Protein AF-A0A4U0TWV8-F1 (afdb_monomer)

Secondary structure (DSSP, 8-state):
-PPBTT-TTSSPPPTTHHHHHHHHHHHHHHHHHHHHHHHSS---SS--EEEEEEEEEEEE-TT--TTT--GGGGSTT-EEEEEEEEEE-SSS---TTS---EEEEEEEES---SS-BSSHHHHHHTEEEEEEESSSS-TT-SHHHHHHHHHHHHHTTT-HHHHHHHHTTSTTHHHHHGGGGS--B-GGG--EE--S-EEETTEEEEEEEEE-SHHHHHHHHH-B--TTS-TTHHHHHHHHHHHH--EEEEEEEEE-S-TTTS-SS-TTS---TTTS--EEEEEEEE-SS--TT-HHHHHIIIIIB---TTSSBGGG-B-SHHHHHHHHHHHHHHHHHHHHHT-PPB---SGGGS----GGGGGGS-S-----------S--TTSS-EEEEE-TTBSS-GGGT-SB--HHHHHHHHHHHHHTT--EEE--TTGGGGTHHHHHHHTTTTTTT-EEEEEE---STTTTSHHHHHHHHHHHHHHHT-S-EEEEEE-S--TTS-THHHHHHHHHHHHTTSEEEEEEES--HHHHHHHHHHHHHHTPPPEEEEEEE-BTTB-TTTTTHHHHHHHHT-EEEEE-TTGGGGGGS---SSSPPSSSTTSGGGTHHHHHHHHHH-SHHHHHHHHHHHHHHHHTT--HHHHHHHHHHHHSS---STT---EEEEE-SSHHHHHHHHHHHHS-PPPHHHHHHHHHHHHHHGGGPPPSS-S-S--SS-HHHHTTTT-

Organism: NCBI:txid706561

pLDDT: mean 91.02, std 13.03, range [23.0, 98.94]

Solvent-accessible surface area (backbone atoms only — not comparable to full-atom values): 38030 Å² total; per-residue (Å²): 111,71,36,50,49,82,43,75,79,51,63,62,89,63,84,66,48,69,64,51,46,56,51,46,44,58,50,40,53,50,45,24,48,54,40,23,73,76,65,78,44,41,45,50,61,46,45,40,36,75,34,31,49,44,59,36,36,38,32,23,40,70,79,58,57,75,90,63,30,34,40,72,40,50,47,52,53,42,70,30,50,28,39,37,38,35,20,39,35,50,64,50,87,69,52,51,54,57,48,42,50,42,29,36,43,36,44,33,27,75,54,66,68,84,81,52,56,63,31,72,67,17,52,78,23,22,24,39,31,48,56,30,22,52,42,63,39,32,67,43,32,32,49,71,52,36,47,54,50,52,51,47,50,55,77,24,64,95,34,63,70,58,35,50,59,55,44,67,72,41,95,60,27,69,49,69,50,47,46,59,71,38,81,46,50,45,73,66,35,46,48,28,20,40,39,47,29,23,29,41,45,69,24,29,25,37,43,35,34,39,53,64,41,69,68,28,58,52,28,62,77,73,37,65,57,41,92,85,48,53,59,58,41,63,35,53,50,46,32,58,44,22,49,74,39,66,47,40,25,38,33,23,41,25,62,31,58,45,65,93,69,41,51,38,45,50,16,57,57,60,60,59,53,87,86,42,52,69,44,78,47,28,40,36,43,33,61,41,71,36,71,19,66,40,62,66,40,47,52,40,49,72,60,25,46,80,85,47,56,56,21,16,50,48,29,51,33,62,35,23,54,55,39,59,41,46,62,58,40,53,52,52,50,47,54,52,26,28,62,74,55,73,43,72,73,51,86,77,39,48,75,80,75,55,60,72,82,62,67,90,64,59,76,71,73,73,69,76,83,71,91,66,96,66,82,80,64,78,93,64,76,88,75,88,54,70,45,53,28,46,40,39,58,33,40,17,80,37,56,90,49,49,20,65,40,54,49,66,68,59,49,41,52,41,51,52,52,42,43,74,73,75,38,51,40,37,39,52,32,55,68,25,24,80,47,39,17,42,37,45,46,30,76,58,39,39,69,85,72,65,43,45,41,31,37,29,51,71,50,86,52,84,59,47,47,35,43,69,46,46,51,56,49,50,53,48,44,28,61,37,40,69,38,76,52,36,52,28,41,25,44,44,32,64,52,44,49,48,61,68,65,50,35,50,54,37,51,29,53,42,38,75,71,50,43,27,75,37,39,28,41,16,21,54,50,44,68,55,50,53,49,54,43,48,54,17,60,78,69,71,39,71,48,58,45,34,38,38,37,61,38,34,71,57,38,61,84,44,63,88,47,34,52,56,43,31,60,76,71,60,29,35,48,34,26,33,48,44,40,61,79,51,54,32,67,66,80,64,82,63,76,65,79,43,83,66,68,64,50,2,69,85,43,44,73,55,5,56,54,46,32,74,49,56,57,40,71,40,45,47,53,17,45,65,55,30,50,66,51,33,49,75,71,76,46,51,54,46,44,48,32,35,16,38,51,68,64,72,43,95,62,45,35,58,99,88,39,72,16,33,44,34,46,74,60,76,46,65,68,51,46,57,52,50,56,54,30,47,70,47,72,74,74,59,71,72,47,50,54,29,39,52,53,17,23,64,53,14,53,89,70,48,62,73,56,41,55,82,76,99,60,67,68,53,64,62,46,60,71,68,63,67,78,116

Radius of gyration: 32.11 Å; Cα contacts (8 Å, |Δi|>4): 1415; chains: 1; bounding box: 72×56×92 Å

Structure (mmCIF, N/CA/C/O backbone):
data_AF-A0A4U0TWV8-F1
#
_entry.id   AF-A0A4U0TWV8-F1
#
loop_
_atom_site.group_PDB
_atom_site.id
_atom_site.type_symbol
_atom_site.label_atom_id
_atom_site.label_alt_id
_atom_site.label_comp_id
_atom_site.label_asym_id
_atom_site.label_entity_id
_atom_site.label_seq_id
_atom_site.pdbx_PDB_ins_code
_atom_site.Cartn_x
_atom_site.Cartn_y
_atom_site.Cartn_z
_atom_site.occupancy
_atom_site.B_iso_or_equiv
_atom_site.auth_seq_id
_atom_site.auth_comp_id
_atom_site.auth_asym_id
_atom_site.auth_atom_id
_atom_site.pdbx_PDB_model_num
ATOM 1 N N . MET A 1 1 ? -23.876 9.573 49.129 1.00 75.75 1 MET A N 1
ATOM 2 C CA . MET A 1 1 ? -24.647 8.411 48.626 1.00 75.75 1 MET A CA 1
ATOM 3 C C . MET A 1 1 ? -24.719 8.547 47.120 1.00 75.75 1 MET A C 1
ATOM 5 O O . MET A 1 1 ? -24.840 9.676 46.665 1.00 75.75 1 MET A O 1
ATOM 9 N N . ALA A 1 2 ? -24.596 7.452 46.371 1.00 90.12 2 ALA A N 1
ATOM 10 C CA . ALA A 1 2 ? -24.689 7.510 44.915 1.00 90.12 2 ALA A CA 1
ATOM 11 C C . ALA A 1 2 ? -26.097 7.944 44.468 1.00 90.12 2 ALA A C 1
ATOM 13 O O . ALA A 1 2 ? -27.094 7.602 45.109 1.00 90.12 2 ALA A O 1
ATOM 14 N N . VAL A 1 3 ? -26.157 8.723 43.393 1.00 94.56 3 VAL A N 1
ATOM 15 C CA . VAL A 1 3 ? -27.384 9.236 42.781 1.00 94.56 3 VAL A CA 1
ATOM 16 C C . VAL A 1 3 ? -28.117 8.088 42.098 1.00 94.56 3 VAL A C 1
ATOM 18 O O . VAL A 1 3 ? -27.518 7.329 41.333 1.00 94.56 3 VAL A O 1
ATOM 21 N N . SER A 1 4 ? -29.417 7.977 42.371 1.00 95.75 4 SER A N 1
ATOM 22 C CA . SER A 1 4 ? -30.287 6.997 41.718 1.00 95.75 4 SER A CA 1
ATOM 23 C C . SER A 1 4 ? -30.488 7.358 40.248 1.00 95.75 4 SER A C 1
ATOM 25 O O . SER A 1 4 ? -30.742 8.520 39.929 1.00 95.75 4 SER A O 1
ATOM 27 N N . TRP A 1 5 ? -30.436 6.377 39.344 1.00 94.25 5 TRP A N 1
ATOM 28 C CA . TRP A 1 5 ? -30.575 6.629 37.899 1.00 94.25 5 TRP A CA 1
ATOM 29 C C . TRP A 1 5 ? -31.919 7.250 37.503 1.00 94.25 5 TRP A C 1
ATOM 31 O O . TRP A 1 5 ? -32.008 7.937 36.489 1.00 94.25 5 TRP A O 1
ATOM 41 N N . ASN A 1 6 ? -32.963 6.993 38.292 1.00 93.31 6 ASN A N 1
ATOM 42 C CA . ASN A 1 6 ? -34.320 7.476 38.052 1.00 93.31 6 ASN A CA 1
ATOM 43 C C . ASN A 1 6 ? -34.625 8.808 38.756 1.00 93.31 6 ASN A C 1
ATOM 45 O O . ASN A 1 6 ? -35.787 9.222 38.774 1.00 93.31 6 ASN A O 1
ATOM 49 N N . ASP A 1 7 ? -33.622 9.471 39.344 1.00 94.06 7 ASP A N 1
ATOM 50 C CA . ASP A 1 7 ? -33.801 10.824 39.860 1.00 94.06 7 ASP A CA 1
ATOM 51 C C . ASP A 1 7 ? -34.211 11.755 38.695 1.00 94.06 7 ASP A C 1
ATOM 53 O O . ASP A 1 7 ? -33.532 11.784 37.664 1.00 94.06 7 ASP A O 1
ATOM 57 N N . PRO A 1 8 ? -35.313 12.523 38.814 1.00 89.75 8 PRO A N 1
ATOM 58 C CA . PRO A 1 8 ? -35.805 13.389 37.740 1.00 89.75 8 PRO A CA 1
ATOM 59 C C . PRO A 1 8 ? -34.793 14.417 37.215 1.00 89.75 8 PRO A C 1
ATOM 61 O O . PRO A 1 8 ? -34.993 14.962 36.130 1.00 89.75 8 PRO A O 1
ATOM 64 N N . LYS A 1 9 ? -33.730 14.712 37.974 1.00 91.25 9 LYS A N 1
ATOM 65 C CA . LYS A 1 9 ? -32.655 15.628 37.573 1.00 91.25 9 LYS A CA 1
ATOM 66 C C . LYS A 1 9 ? -31.587 14.981 36.681 1.00 91.25 9 LYS A C 1
ATOM 68 O O . LYS A 1 9 ? -30.759 15.711 36.147 1.00 91.25 9 LYS A O 1
ATOM 73 N N . VAL A 1 10 ? -31.579 13.654 36.522 1.00 92.94 10 VAL A N 1
ATOM 74 C CA . VAL A 1 10 ? -30.570 12.921 35.728 1.00 92.94 10 VAL A CA 1
ATOM 75 C C . VAL A 1 10 ? -30.720 13.194 34.233 1.00 92.94 10 VAL A C 1
ATOM 77 O O . VAL A 1 10 ? -29.733 13.470 33.560 1.00 92.94 10 VAL A O 1
ATOM 80 N N . GLU A 1 11 ? -31.947 13.142 33.711 1.00 89.19 11 GLU A N 1
ATOM 81 C CA . GLU A 1 11 ? -32.256 13.422 32.301 1.00 89.19 11 GLU A CA 1
ATOM 82 C C . GLU A 1 11 ? -33.295 14.555 32.213 1.00 89.19 11 GLU A C 1
ATOM 84 O O . GLU A 1 11 ? -34.481 14.297 31.977 1.00 89.19 11 GLU A O 1
ATOM 89 N N . PRO A 1 12 ? -32.900 15.822 32.446 1.00 86.19 12 PRO A N 1
ATOM 90 C CA . PRO A 1 12 ? -33.808 16.943 32.265 1.00 86.19 12 PRO A CA 1
ATOM 91 C C . PRO A 1 12 ? -34.233 17.048 30.793 1.00 86.19 12 PRO A C 1
ATOM 93 O O . PRO A 1 12 ? -33.509 16.659 29.876 1.00 86.19 12 PRO A O 1
ATOM 96 N N . LYS A 1 13 ? -35.429 17.595 30.551 1.00 86.25 13 LYS A N 1
ATOM 97 C CA . LYS A 1 13 ? -35.944 17.768 29.186 1.00 86.25 13 LYS A CA 1
ATOM 98 C C . LYS A 1 13 ? -35.069 18.737 28.394 1.00 86.25 13 LYS A C 1
ATOM 100 O O . LYS A 1 13 ? -34.823 19.852 28.848 1.00 86.25 13 LYS A O 1
ATOM 105 N N . VAL A 1 14 ? -34.707 18.341 27.178 1.00 87.56 14 VAL A N 1
ATOM 106 C CA . VAL A 1 14 ? -34.077 19.222 26.193 1.00 87.56 14 VAL A CA 1
ATOM 107 C C . VAL A 1 14 ? -35.149 19.792 25.269 1.00 87.56 14 VAL A C 1
ATOM 109 O O . VAL A 1 14 ? -36.014 19.074 24.768 1.00 87.56 14 VAL A O 1
ATOM 112 N N . GLU A 1 15 ? -35.116 21.105 25.059 1.00 90.00 15 GLU A N 1
ATOM 113 C CA . GLU A 1 15 ? -36.046 21.789 24.162 1.00 90.00 15 GLU A CA 1
ATOM 114 C C . GLU A 1 15 ? -35.850 21.320 22.714 1.00 90.00 15 GLU A C 1
ATOM 116 O O . GLU A 1 15 ? -34.725 21.317 22.209 1.00 90.00 15 GLU A O 1
ATOM 121 N N . ASP A 1 16 ? -36.944 20.953 22.035 1.00 92.00 16 ASP A N 1
ATOM 122 C CA . ASP A 1 16 ? -36.952 20.482 20.639 1.00 92.00 16 ASP A CA 1
ATOM 123 C C . ASP A 1 16 ? -35.881 19.402 20.352 1.00 92.00 16 ASP A C 1
ATOM 125 O O . ASP A 1 16 ? -35.111 19.474 19.393 1.00 92.00 16 ASP A O 1
ATOM 129 N N . GLU A 1 17 ? -35.780 18.412 21.242 1.00 91.94 17 GLU A N 1
ATOM 130 C CA . GLU A 1 17 ? -34.790 17.332 21.151 1.00 91.94 17 GLU A CA 1
ATOM 131 C C . GLU A 1 17 ? -34.933 16.522 19.850 1.00 91.94 17 GLU A C 1
ATOM 133 O O . GLU A 1 17 ? -33.967 16.382 19.097 1.00 91.94 17 GLU A O 1
ATOM 138 N N . ASP A 1 18 ? -36.146 16.063 19.529 1.00 90.81 18 ASP A N 1
ATOM 139 C CA . ASP A 1 18 ? -36.418 15.267 18.323 1.00 90.81 18 ASP A CA 1
ATOM 140 C C . ASP A 1 18 ? -36.109 16.038 17.029 1.00 90.81 18 ASP A C 1
ATOM 142 O O . ASP A 1 18 ? -35.545 15.480 16.080 1.00 90.81 18 ASP A O 1
ATOM 146 N N . GLY A 1 19 ? -36.440 17.335 16.993 1.00 92.06 19 GLY A N 1
ATOM 147 C CA . GLY A 1 19 ? -36.143 18.214 15.864 1.00 92.06 19 GLY A CA 1
ATOM 148 C C . GLY A 1 19 ? -34.641 18.344 15.619 1.00 92.06 19 GLY A C 1
ATOM 149 O O . GLY A 1 19 ? -34.188 18.219 14.476 1.00 92.06 19 GLY A O 1
ATOM 150 N N . LYS A 1 20 ? -33.848 18.511 16.684 1.00 92.62 20 LYS A N 1
ATOM 151 C CA . LYS A 1 20 ? -32.378 18.579 16.609 1.00 92.62 20 LYS A CA 1
ATOM 152 C C . LYS A 1 20 ? -31.752 17.248 16.192 1.00 92.62 20 LYS A C 1
ATOM 154 O O . LYS A 1 20 ? -30.878 17.232 15.323 1.00 92.62 20 LYS A O 1
ATOM 159 N N . ILE A 1 21 ? -32.225 16.127 16.743 1.00 91.81 21 ILE A N 1
ATOM 160 C CA . ILE A 1 21 ? -31.756 14.781 16.373 1.00 91.81 21 ILE A CA 1
ATOM 161 C C . ILE A 1 21 ? -31.973 14.529 14.875 1.00 91.81 21 ILE A C 1
ATOM 163 O O . ILE A 1 21 ? -31.060 14.073 14.182 1.00 91.81 21 ILE A O 1
ATOM 167 N N . LYS A 1 22 ? -33.147 14.891 14.343 1.00 89.88 22 LYS A N 1
ATOM 168 C CA . LYS A 1 22 ? -33.456 14.745 12.915 1.00 89.88 22 LYS A CA 1
ATOM 169 C C . LYS A 1 22 ? -32.535 15.580 12.017 1.00 89.88 22 LYS A C 1
ATOM 171 O O . LYS A 1 22 ? -32.148 15.120 10.944 1.00 89.88 22 LYS A O 1
ATOM 176 N N . GLN A 1 23 ? -32.160 16.789 12.437 1.00 91.00 23 GLN A N 1
ATOM 177 C CA . GLN A 1 23 ? -31.207 17.622 11.691 1.00 91.00 23 GLN A CA 1
ATOM 178 C C . GLN A 1 23 ? -29.808 16.990 11.648 1.00 91.00 23 GLN A C 1
ATOM 180 O O . GLN A 1 23 ? -29.177 16.953 10.589 1.00 91.00 23 GLN A O 1
ATOM 185 N N . LEU A 1 24 ? -29.355 16.422 12.769 1.00 89.81 24 LEU A N 1
ATOM 186 C CA . LEU A 1 24 ? -28.071 15.725 12.856 1.00 89.81 24 LEU A CA 1
ATOM 187 C C . LEU A 1 24 ? -27.999 14.475 11.971 1.00 89.81 24 LEU A C 1
ATOM 189 O O . LEU A 1 24 ? -26.943 14.205 11.400 1.00 89.81 24 LEU A O 1
ATOM 193 N N . HIS A 1 25 ? -29.109 13.750 11.785 1.00 87.75 25 HIS A N 1
ATOM 194 C CA . HIS A 1 25 ? -29.162 12.629 10.831 1.00 87.75 25 HIS A CA 1
ATOM 195 C C . HIS A 1 25 ? -28.799 13.078 9.415 1.00 87.75 25 HIS A C 1
ATOM 197 O O . HIS A 1 25 ? -27.965 12.460 8.756 1.00 87.75 25 HIS A O 1
ATOM 203 N N . ALA A 1 26 ? -29.401 14.179 8.958 1.00 86.56 26 ALA A N 1
ATOM 204 C CA . ALA A 1 26 ? -29.149 14.703 7.622 1.00 86.56 26 ALA A CA 1
ATOM 205 C C . ALA A 1 26 ? -27.698 15.185 7.461 1.00 86.56 26 ALA A C 1
ATOM 207 O O . ALA A 1 26 ? -27.099 14.964 6.412 1.00 86.56 26 ALA A O 1
ATOM 208 N N . LEU A 1 27 ? -27.132 15.818 8.494 1.00 89.00 27 LEU A N 1
ATOM 209 C CA . LEU A 1 27 ? -25.738 16.275 8.506 1.00 89.00 27 LEU A CA 1
ATOM 210 C C . LEU A 1 27 ? -24.750 15.113 8.373 1.00 89.00 27 LEU A C 1
ATOM 212 O O . LEU A 1 27 ? -23.864 15.151 7.524 1.00 89.00 27 LEU A O 1
ATOM 216 N N . ILE A 1 28 ? -24.913 14.061 9.177 1.00 85.75 28 ILE A N 1
ATOM 217 C CA . ILE A 1 28 ? -23.987 12.924 9.152 1.00 85.75 28 ILE A CA 1
ATOM 218 C C . ILE A 1 28 ? -24.061 12.157 7.837 1.00 85.75 28 ILE A C 1
ATOM 220 O O . ILE A 1 28 ? -23.014 11.788 7.310 1.00 85.75 28 ILE A O 1
ATOM 224 N N . ASN A 1 29 ? -25.250 11.988 7.258 1.00 87.12 29 ASN A N 1
ATOM 225 C CA . ASN A 1 29 ? -25.363 11.365 5.941 1.00 87.12 29 ASN A CA 1
ATOM 226 C C . ASN A 1 29 ? -24.593 12.160 4.872 1.00 87.12 29 ASN A C 1
ATOM 228 O O . ASN A 1 29 ? -23.877 11.550 4.082 1.00 87.12 29 ASN A O 1
ATOM 232 N N . ARG A 1 30 ? -24.646 13.502 4.898 1.00 88.12 30 ARG A N 1
ATOM 233 C CA . ARG A 1 30 ? -23.852 14.342 3.982 1.00 88.12 30 ARG A CA 1
ATOM 234 C C . ARG A 1 30 ? -22.351 14.202 4.217 1.00 88.12 30 ARG A C 1
ATOM 236 O O . ARG A 1 30 ? -21.601 14.029 3.265 1.00 88.12 30 ARG A O 1
ATOM 243 N N . VAL A 1 31 ? -21.898 14.179 5.471 1.00 85.12 31 VAL A N 1
ATOM 244 C CA . VAL A 1 31 ? -20.481 13.920 5.807 1.00 85.12 31 VAL A CA 1
ATOM 245 C C . VAL A 1 31 ? -20.007 12.561 5.268 1.00 85.12 31 VAL A C 1
ATOM 247 O O . VAL A 1 31 ? -18.877 12.428 4.793 1.00 85.12 31 VAL A O 1
ATOM 250 N N . GLN A 1 32 ? -20.861 11.537 5.308 1.00 84.19 32 GLN A N 1
ATOM 251 C CA . GLN A 1 32 ? -20.549 10.222 4.741 1.00 84.19 32 GLN A CA 1
ATOM 252 C C . GLN A 1 32 ? -20.522 10.241 3.208 1.00 84.19 32 GLN A C 1
ATOM 254 O O . GLN A 1 32 ? -19.669 9.588 2.609 1.00 84.19 32 GLN A O 1
ATOM 259 N N . GLU A 1 33 ? -21.393 11.026 2.573 1.00 83.75 33 GLU A N 1
ATOM 260 C CA . GLU A 1 33 ? -21.386 11.253 1.124 1.00 83.75 33 GLU A CA 1
ATOM 261 C C . GLU A 1 33 ? -20.126 12.001 0.662 1.00 83.75 33 GLU A C 1
ATOM 263 O O . GLU A 1 33 ? -19.522 11.592 -0.329 1.00 83.75 33 GLU A O 1
ATOM 268 N N . HIS A 1 34 ? -19.665 13.017 1.402 1.00 80.69 34 HIS A N 1
ATOM 269 C CA . HIS A 1 34 ? -18.385 13.692 1.139 1.00 80.69 34 HIS A CA 1
ATOM 270 C C . HIS A 1 34 ? -17.213 12.704 1.168 1.00 80.69 34 HIS A C 1
ATOM 272 O O . HIS A 1 34 ? -16.422 12.618 0.226 1.00 80.69 34 HIS A O 1
ATOM 278 N N . ASN A 1 35 ? -17.139 11.891 2.223 1.00 77.81 35 ASN A N 1
ATOM 279 C CA . ASN A 1 35 ? -16.129 10.843 2.341 1.00 77.81 35 ASN A CA 1
ATOM 280 C C . ASN A 1 35 ? -16.191 9.839 1.177 1.00 77.81 35 ASN A C 1
ATOM 282 O O . ASN A 1 35 ? -15.157 9.494 0.600 1.00 77.81 35 ASN A O 1
ATOM 286 N N . PHE A 1 36 ? -17.391 9.405 0.784 1.00 76.62 36 PHE A N 1
ATOM 287 C CA . PHE A 1 36 ? -17.569 8.515 -0.360 1.00 76.62 36 PHE A CA 1
ATOM 288 C C . PHE A 1 36 ? -17.136 9.170 -1.679 1.00 76.62 36 PHE A C 1
ATOM 290 O O . PHE A 1 36 ? -16.485 8.525 -2.502 1.00 76.62 36 PHE A O 1
ATOM 297 N N . ALA A 1 37 ? -17.428 10.456 -1.881 1.00 72.06 37 ALA A N 1
ATOM 298 C CA . ALA A 1 37 ? -16.994 11.193 -3.064 1.00 72.06 37 ALA A CA 1
ATOM 299 C C . ALA A 1 37 ? -15.460 11.239 -3.182 1.00 72.06 37 ALA A C 1
ATOM 301 O O . ALA A 1 37 ? -14.925 11.056 -4.278 1.00 72.06 37 ALA A O 1
ATOM 302 N N . HIS A 1 38 ? -14.754 11.406 -2.060 1.00 69.75 38 HIS A N 1
ATOM 303 C CA . HIS A 1 38 ? -13.290 11.447 -2.014 1.00 69.75 38 HIS A CA 1
ATOM 304 C C . HIS A 1 38 ? -12.611 10.084 -2.100 1.00 69.75 38 HIS A C 1
ATOM 306 O O . HIS A 1 38 ? -11.555 9.947 -2.723 1.00 69.75 38 HIS A O 1
ATOM 312 N N . HIS A 1 39 ? -13.183 9.075 -1.450 1.00 76.00 39 HIS A N 1
ATOM 313 C CA . HIS A 1 39 ? -12.483 7.818 -1.190 1.00 76.00 39 HIS A CA 1
ATOM 314 C C . HIS A 1 39 ? -13.118 6.607 -1.869 1.00 76.00 39 HIS A C 1
ATOM 316 O O . HIS A 1 39 ? -12.519 5.534 -1.848 1.00 76.00 39 HIS A O 1
ATOM 322 N N . ARG A 1 40 ? -14.296 6.774 -2.488 1.00 78.81 40 ARG A N 1
ATOM 323 C CA . ARG A 1 40 ? -15.126 5.691 -3.047 1.00 78.81 40 ARG A CA 1
ATOM 324 C C . ARG A 1 40 ? -15.441 4.601 -2.022 1.00 78.81 40 ARG A C 1
ATOM 326 O O . ARG A 1 40 ? -15.578 3.434 -2.364 1.00 78.81 40 ARG A O 1
ATOM 333 N N . HIS A 1 41 ? -15.526 5.014 -0.760 1.00 77.25 41 HIS A N 1
ATOM 334 C CA . HIS A 1 41 ? -15.873 4.183 0.377 1.00 77.25 41 HIS A CA 1
ATOM 335 C C . HIS A 1 41 ? -16.523 5.050 1.462 1.00 77.25 41 HIS A C 1
ATOM 337 O O . HIS A 1 41 ? -16.040 6.134 1.794 1.00 77.25 41 HIS A O 1
ATOM 343 N N . GLY A 1 42 ? -17.643 4.576 1.984 1.00 79.62 42 GLY A N 1
ATOM 344 C CA . GLY A 1 42 ? -18.451 5.186 3.023 1.00 79.62 42 GLY A CA 1
ATOM 345 C C . GLY A 1 42 ? -17.932 4.841 4.410 1.00 79.62 42 GLY A C 1
ATOM 346 O O . GLY A 1 42 ? -18.141 3.740 4.917 1.00 79.62 42 GLY A O 1
ATOM 347 N N . PHE A 1 43 ? -17.295 5.809 5.060 1.00 85.38 43 PHE A N 1
ATOM 348 C CA . PHE A 1 43 ? -16.809 5.652 6.428 1.00 85.38 43 PHE A CA 1
ATOM 349 C C . PHE A 1 43 ? -17.881 5.977 7.476 1.00 85.38 43 PHE A C 1
ATOM 351 O O . PHE A 1 43 ? -18.954 6.512 7.182 1.00 85.38 43 PHE A O 1
ATOM 358 N N . ARG A 1 44 ? -17.592 5.639 8.738 1.00 86.12 44 ARG A N 1
ATOM 359 C CA . ARG A 1 44 ? -18.378 6.068 9.910 1.00 86.12 44 ARG A CA 1
ATOM 360 C C . ARG A 1 44 ? -18.388 7.603 9.999 1.00 86.12 44 ARG A C 1
ATOM 362 O O . ARG A 1 44 ? -17.433 8.241 9.578 1.00 86.12 44 ARG A O 1
ATOM 369 N N . GLY A 1 45 ? -19.458 8.195 10.542 1.00 79.19 45 GLY A N 1
ATOM 370 C CA . GLY A 1 45 ? -19.577 9.663 10.640 1.00 79.19 45 GLY A CA 1
ATOM 371 C C . GLY A 1 45 ? -18.479 10.327 11.490 1.00 79.19 45 GLY A C 1
ATOM 372 O O . GLY A 1 45 ? -18.129 11.479 11.257 1.00 79.19 45 GLY A O 1
ATOM 373 N N . THR A 1 46 ? -17.912 9.578 12.436 1.00 86.31 46 THR A N 1
ATOM 374 C CA . THR A 1 46 ? -16.664 9.861 13.158 1.00 86.31 46 THR A CA 1
ATOM 375 C C . THR A 1 46 ? -15.911 8.542 13.344 1.00 86.31 46 THR A C 1
ATOM 377 O O . THR A 1 46 ? -16.419 7.468 13.009 1.00 86.31 46 THR A O 1
ATOM 380 N N . HIS A 1 47 ? -14.711 8.594 13.905 1.00 91.50 47 HIS A N 1
ATOM 381 C CA . HIS A 1 47 ? -13.833 7.452 14.131 1.00 91.50 47 HIS A CA 1
ATOM 382 C C . HIS A 1 47 ? -13.448 6.741 12.825 1.00 91.50 47 HIS A C 1
ATOM 384 O O . HIS A 1 47 ? -13.484 5.505 12.744 1.00 91.50 47 HIS A O 1
ATOM 390 N N . VAL A 1 48 ? -13.144 7.534 11.788 1.00 88.69 48 VAL A N 1
ATOM 391 C CA . VAL A 1 48 ? -12.984 7.083 10.396 1.00 88.69 48 VAL A CA 1
ATOM 392 C C . VAL A 1 48 ? -11.792 6.144 10.228 1.00 88.69 48 VAL A C 1
ATOM 394 O O . VAL A 1 48 ? -11.937 5.064 9.657 1.00 88.69 48 VAL A O 1
ATOM 397 N N . LYS A 1 49 ? -10.620 6.521 10.749 1.00 93.44 49 LYS A N 1
ATOM 398 C CA . LYS A 1 49 ? -9.376 5.772 10.539 1.00 93.44 49 LYS A CA 1
ATOM 399 C C . LYS A 1 49 ? -9.225 4.655 11.571 1.00 93.44 49 LYS A C 1
ATOM 401 O O . LYS A 1 49 ? -8.888 4.925 12.721 1.00 93.44 49 LYS A O 1
ATOM 406 N N . THR A 1 50 ? -9.469 3.411 11.163 1.00 94.81 50 THR A N 1
ATOM 407 C CA . THR A 1 50 ? -9.167 2.212 11.965 1.00 94.81 50 THR A CA 1
ATOM 408 C C . THR A 1 50 ? -7.660 2.084 12.169 1.00 94.81 50 THR A C 1
ATOM 410 O O . THR A 1 50 ? -6.913 2.174 11.203 1.00 94.81 50 THR A O 1
ATOM 413 N N . GLN A 1 51 ? -7.230 1.822 13.403 1.00 96.56 51 GLN A N 1
ATOM 414 C CA . GLN A 1 51 ? -5.821 1.656 13.782 1.00 96.56 51 GLN A CA 1
ATOM 415 C C . GLN A 1 51 ? -5.489 0.219 14.190 1.00 96.56 51 GLN A C 1
ATOM 417 O O . GLN A 1 51 ? -4.404 -0.273 13.898 1.00 96.56 51 GLN A O 1
ATOM 422 N N . ALA A 1 52 ? -6.428 -0.470 14.842 1.00 96.94 52 ALA A N 1
ATOM 423 C CA . ALA A 1 52 ? -6.306 -1.884 15.181 1.00 96.94 52 ALA A CA 1
ATOM 424 C C . ALA A 1 52 ? -7.660 -2.504 15.529 1.00 96.94 52 ALA A C 1
ATOM 426 O O . ALA A 1 52 ? -8.568 -1.799 15.967 1.00 96.94 52 ALA A O 1
ATOM 427 N N . ILE A 1 53 ? -7.771 -3.826 15.398 1.00 96.56 53 ILE A N 1
ATOM 428 C CA . ILE A 1 53 ? -8.861 -4.638 15.938 1.00 96.56 53 ILE A CA 1
ATOM 429 C C . ILE A 1 53 ? -8.270 -5.858 16.636 1.00 96.56 53 ILE A C 1
ATOM 431 O O . ILE A 1 53 ? -7.645 -6.720 16.010 1.00 96.56 53 ILE A O 1
ATOM 435 N N . VAL A 1 54 ? -8.514 -5.966 17.935 1.00 96.94 54 VAL A N 1
ATOM 436 C CA . VAL A 1 54 ? -7.948 -7.006 18.798 1.00 96.94 54 VAL A CA 1
ATOM 437 C C . VAL A 1 54 ? -9.037 -7.758 19.539 1.00 96.94 54 VAL A C 1
ATOM 439 O O . VAL A 1 54 ? -10.081 -7.205 19.872 1.00 96.94 54 VAL A O 1
ATOM 442 N N . LYS A 1 55 ? -8.795 -9.045 19.771 1.00 97.12 55 LYS A N 1
ATOM 443 C CA . LYS A 1 55 ? -9.655 -9.930 20.556 1.00 97.12 55 LYS A CA 1
ATOM 444 C C . LYS A 1 55 ? -9.075 -10.075 21.956 1.00 97.12 55 LYS A C 1
ATOM 446 O O . LYS A 1 55 ? -7.868 -9.949 22.131 1.00 97.12 55 LYS A O 1
ATOM 451 N N . GLY A 1 56 ? -9.906 -10.366 22.940 1.00 98.00 56 GLY A N 1
ATOM 452 C CA . GLY A 1 56 ? -9.455 -10.587 24.306 1.00 98.00 56 GLY A CA 1
ATOM 453 C C . GLY A 1 56 ? -10.595 -11.015 25.208 1.00 98.00 56 GLY A C 1
ATOM 454 O O . GLY A 1 56 ? -11.584 -11.592 24.746 1.00 98.00 56 GLY A O 1
ATOM 455 N N . SER A 1 57 ? -10.460 -10.711 26.491 1.00 98.62 57 SER A N 1
ATOM 456 C CA . SER A 1 57 ? -11.472 -11.026 27.492 1.00 98.62 57 SER A CA 1
ATOM 457 C C . SER A 1 57 ? -11.595 -9.948 28.561 1.00 98.62 57 SER A C 1
ATOM 459 O O . SER A 1 57 ? -10.638 -9.228 28.838 1.00 98.62 57 SER A O 1
ATOM 461 N N . MET A 1 58 ? -12.771 -9.871 29.181 1.00 98.56 58 MET A N 1
ATOM 462 C CA . MET A 1 58 ? -13.042 -9.076 30.377 1.00 98.56 58 MET A CA 1
ATOM 463 C C . MET A 1 58 ? -13.448 -10.015 31.506 1.00 98.56 58 MET A C 1
ATOM 465 O O . MET A 1 58 ? -14.434 -10.735 31.375 1.00 98.56 58 MET A O 1
ATOM 469 N N . THR A 1 59 ? -12.714 -9.986 32.611 1.00 98.62 59 THR A N 1
ATOM 470 C CA . THR A 1 59 ? -12.995 -10.774 33.812 1.00 98.62 59 THR A CA 1
ATOM 471 C C . THR A 1 59 ? -13.527 -9.856 34.900 1.00 98.62 59 THR A C 1
ATOM 473 O O . THR A 1 59 ? -12.823 -8.949 35.333 1.00 98.62 59 THR A O 1
ATOM 476 N N . VAL A 1 60 ? -14.766 -10.083 35.334 1.00 98.19 60 VAL A N 1
ATOM 477 C CA . VAL A 1 60 ? -15.393 -9.349 36.441 1.00 98.19 60 VAL A CA 1
ATOM 478 C C . VAL A 1 60 ? -14.712 -9.723 37.751 1.00 98.19 60 VAL A C 1
ATOM 480 O O . VAL A 1 60 ? -14.402 -10.894 37.987 1.00 98.19 60 VAL A O 1
ATOM 483 N N . GLU A 1 61 ? -14.506 -8.739 38.619 1.00 97.94 61 GLU A N 1
ATOM 484 C CA . GLU A 1 61 ? -13.960 -8.962 39.955 1.00 97.94 61 GLU A CA 1
ATOM 485 C C . GLU A 1 61 ? -14.796 -9.980 40.746 1.00 97.94 61 GLU A C 1
ATOM 487 O O . GLU A 1 61 ? -16.021 -10.045 40.651 1.00 97.94 61 GLU A O 1
ATOM 492 N N . SER A 1 62 ? -14.129 -10.827 41.531 1.00 96.12 62 SER A N 1
ATOM 493 C CA . SER A 1 62 ? -14.809 -11.949 42.206 1.00 96.12 62 SER A CA 1
ATOM 494 C C . SER A 1 62 ? -15.622 -11.527 43.433 1.00 96.12 62 SER A C 1
ATOM 496 O O . SER A 1 62 ? -16.471 -12.283 43.898 1.00 96.12 62 SER A O 1
ATOM 498 N N . HIS A 1 63 ? -15.361 -10.337 43.978 1.00 94.25 63 HIS A N 1
ATOM 499 C CA . HIS A 1 63 ? -15.943 -9.881 45.240 1.00 94.25 63 HIS A CA 1
ATOM 500 C C . HIS A 1 63 ? -16.295 -8.394 45.180 1.00 94.25 63 HIS A C 1
ATOM 502 O O . HIS A 1 63 ? -15.725 -7.581 45.908 1.00 94.25 63 HIS A O 1
ATOM 508 N N . LEU A 1 64 ? -17.232 -8.031 44.303 1.00 96.62 64 LEU A N 1
ATOM 509 C CA . LEU A 1 64 ? -17.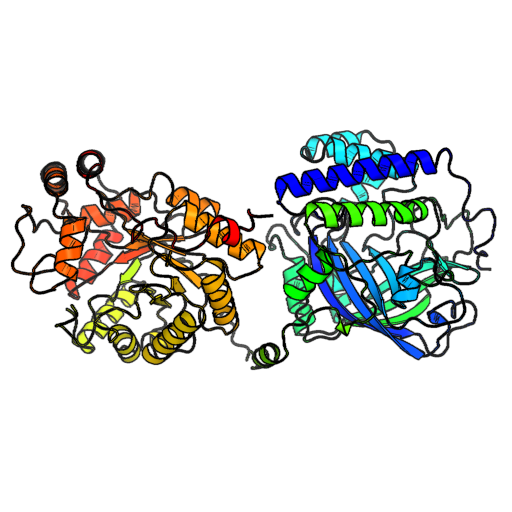702 -6.652 44.225 1.00 96.62 64 LEU A CA 1
ATOM 510 C C . LEU A 1 64 ? -18.723 -6.331 45.323 1.00 96.62 64 LEU A C 1
ATOM 512 O O . LEU A 1 64 ? -19.625 -7.136 45.582 1.00 96.62 64 LEU A O 1
ATOM 516 N N . PRO A 1 65 ? -18.629 -5.150 45.965 1.00 95.81 65 PRO A N 1
ATOM 517 C CA . PRO A 1 65 ? -19.683 -4.684 46.850 1.00 95.81 65 PRO A CA 1
ATOM 518 C C . PRO A 1 65 ? -20.980 -4.451 46.052 1.00 95.81 65 PRO A C 1
ATOM 520 O O . PRO A 1 65 ? -20.916 -4.140 44.860 1.00 95.81 65 PRO A O 1
ATOM 523 N N . PRO A 1 66 ? -22.169 -4.528 46.684 1.00 94.94 66 PRO A N 1
ATOM 524 C CA . PRO A 1 66 ? -23.447 -4.476 45.967 1.00 94.94 66 PRO A CA 1
ATOM 525 C C . PRO A 1 66 ? -23.619 -3.267 45.043 1.00 94.94 66 PRO A C 1
ATOM 527 O O . PRO A 1 66 ? -24.185 -3.398 43.965 1.00 94.94 66 PRO A O 1
ATOM 530 N N . HIS A 1 67 ? -23.096 -2.098 45.420 1.00 94.81 67 HIS A N 1
ATOM 531 C CA . HIS A 1 67 ? -23.212 -0.892 44.598 1.00 94.81 67 HIS A CA 1
ATOM 532 C C . HIS A 1 67 ? -22.351 -0.926 43.321 1.00 94.81 67 HIS A C 1
ATOM 534 O O . HIS A 1 67 ? -22.666 -0.225 42.363 1.00 94.81 6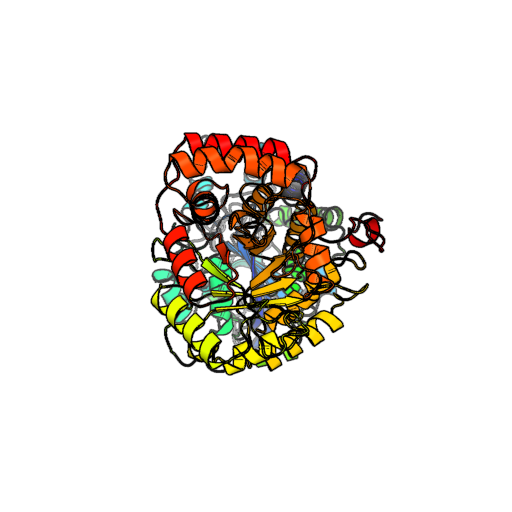7 HIS A O 1
ATOM 540 N N . LEU A 1 68 ? -21.312 -1.770 43.280 1.00 96.44 68 LEU A N 1
ATOM 541 C CA . LEU A 1 68 ? -20.481 -2.019 42.099 1.00 96.44 68 LEU A CA 1
ATOM 542 C C . LEU A 1 68 ? -20.896 -3.283 41.333 1.00 96.44 68 LEU A C 1
ATOM 544 O O . LEU A 1 68 ? -20.627 -3.383 40.142 1.00 96.44 68 LEU A O 1
ATOM 548 N N . ALA A 1 69 ? -21.584 -4.232 41.966 1.00 95.94 69 ALA A N 1
ATOM 549 C CA . ALA A 1 69 ? -22.035 -5.481 41.350 1.00 95.94 69 ALA A CA 1
ATOM 550 C C . ALA A 1 69 ? -23.340 -5.302 40.537 1.00 95.94 69 ALA A C 1
ATOM 552 O O . ALA A 1 69 ? -24.380 -5.857 40.887 1.00 95.94 69 ALA A O 1
ATOM 553 N N . GLN A 1 70 ? -23.311 -4.501 39.465 1.00 95.69 70 GLN A N 1
ATOM 554 C CA . GLN A 1 70 ? -24.503 -4.111 38.690 1.00 95.69 70 GLN A CA 1
ATOM 555 C C . GLN A 1 70 ? -24.457 -4.604 37.233 1.00 95.69 70 GLN A C 1
ATOM 557 O O . GLN A 1 70 ? -23.402 -4.628 36.595 1.00 95.69 70 GLN A O 1
ATOM 562 N N . GLY A 1 71 ? -25.614 -4.979 36.673 1.00 95.25 71 GLY A N 1
ATOM 563 C CA . GLY A 1 71 ? -25.725 -5.468 35.289 1.00 95.25 71 GLY A CA 1
ATOM 564 C C . GLY A 1 71 ? -24.761 -6.628 35.007 1.00 95.25 71 GLY A C 1
ATOM 565 O O . GLY A 1 71 ? -24.685 -7.567 35.797 1.00 95.25 71 GLY A O 1
ATOM 566 N N . ILE A 1 72 ? -23.969 -6.544 33.928 1.00 95.62 72 ILE A N 1
ATOM 567 C CA . ILE A 1 72 ? -22.960 -7.574 33.593 1.00 95.62 72 ILE A CA 1
ATOM 568 C C . ILE A 1 72 ? -21.899 -7.799 34.687 1.00 95.62 72 ILE A C 1
ATOM 570 O O . ILE A 1 72 ? -21.301 -8.875 34.732 1.00 95.62 72 ILE A O 1
ATOM 574 N N . PHE A 1 73 ? -21.679 -6.812 35.565 1.00 96.38 73 PHE A N 1
ATOM 575 C CA . PHE A 1 73 ? -20.710 -6.869 36.666 1.00 96.38 73 PHE A CA 1
ATOM 576 C C . PHE A 1 73 ? -21.290 -7.505 37.936 1.00 96.38 73 PHE A C 1
ATOM 578 O O . PHE A 1 73 ? -20.575 -7.685 38.911 1.00 96.38 73 PHE A O 1
ATOM 585 N N . SER A 1 74 ? -22.573 -7.884 37.940 1.00 94.88 74 SER A N 1
ATOM 586 C CA . SER A 1 74 ? -23.147 -8.712 39.013 1.00 94.88 74 SER A CA 1
ATOM 587 C C . SER A 1 74 ? -22.684 -10.177 38.948 1.00 94.88 74 SER A C 1
ATOM 589 O O . SER A 1 74 ? -22.742 -10.903 39.941 1.00 94.88 74 SER A O 1
ATOM 591 N N . ASN A 1 75 ? -22.168 -10.608 37.792 1.00 91.12 75 ASN A N 1
ATOM 592 C CA . ASN A 1 75 ? -21.656 -11.955 37.557 1.00 91.12 75 ASN A CA 1
ATOM 593 C C . ASN A 1 75 ? -20.203 -12.082 38.052 1.00 91.12 75 ASN A C 1
ATOM 595 O O . ASN A 1 75 ? -19.266 -12.159 37.257 1.00 91.12 75 ASN A O 1
ATOM 599 N N . ASN A 1 76 ? -20.020 -12.080 39.372 1.00 88.38 76 ASN A N 1
ATOM 600 C CA . ASN A 1 76 ? -18.711 -12.126 40.030 1.00 88.38 76 ASN A CA 1
ATOM 601 C C . ASN A 1 76 ? -17.800 -13.243 39.484 1.00 88.38 76 ASN A C 1
ATOM 603 O O . ASN A 1 76 ? -18.187 -14.411 39.431 1.00 88.38 76 ASN A O 1
ATOM 607 N N . GLY A 1 77 ? -16.572 -12.884 39.094 1.00 94.38 77 GLY A N 1
ATOM 608 C CA . GLY A 1 77 ? -15.572 -13.816 38.556 1.00 94.38 77 GLY A CA 1
ATOM 609 C C . GLY A 1 77 ? -15.823 -14.283 37.116 1.00 94.38 77 GLY A C 1
ATOM 610 O O . GLY A 1 77 ? -14.993 -15.002 36.551 1.00 94.38 77 GLY A O 1
ATOM 611 N N . LYS A 1 78 ? -16.942 -13.894 36.490 1.00 96.75 78 LYS A N 1
ATOM 612 C CA . LYS A 1 78 ? -17.245 -14.295 35.115 1.00 96.75 78 LYS A CA 1
ATOM 613 C C . LYS A 1 78 ? -16.277 -13.633 34.138 1.00 96.75 78 LYS A C 1
ATOM 615 O O . LYS A 1 78 ? -15.983 -12.444 34.232 1.00 96.75 78 LYS A O 1
ATOM 620 N N . THR A 1 79 ? -15.810 -14.419 33.170 1.00 98.19 79 THR A N 1
ATOM 621 C CA . THR A 1 79 ? -14.981 -13.944 32.060 1.00 98.19 79 THR A CA 1
ATOM 622 C C . THR A 1 79 ? -15.791 -13.939 30.772 1.00 98.19 79 THR A C 1
ATOM 624 O O . THR A 1 79 ? -16.321 -14.972 30.365 1.00 98.19 79 THR A O 1
ATOM 627 N N . TYR A 1 80 ? -15.865 -12.783 30.124 1.00 98.44 80 TYR A N 1
ATOM 628 C CA . TYR A 1 80 ? -16.531 -12.591 28.844 1.00 98.44 80 TYR A CA 1
ATOM 629 C C . TYR A 1 80 ? -15.501 -12.443 27.724 1.00 98.44 80 TYR A C 1
ATOM 631 O O . TYR A 1 80 ? -14.555 -11.665 27.877 1.00 98.44 80 TYR A O 1
ATOM 639 N N . PRO A 1 81 ? -15.675 -13.117 26.576 1.00 98.50 81 PRO A N 1
ATOM 640 C CA . PRO A 1 81 ? -14.930 -12.785 25.372 1.00 98.50 81 PRO A CA 1
ATOM 641 C C . PRO A 1 81 ? -15.278 -11.368 24.909 1.00 98.50 81 PRO A C 1
ATOM 643 O O . PRO A 1 81 ? -16.429 -10.940 25.005 1.00 98.50 81 PRO A O 1
ATOM 646 N N . LEU A 1 82 ? -14.306 -10.649 24.357 1.00 98.19 82 LEU A N 1
ATOM 647 C CA . LEU A 1 82 ? -14.532 -9.324 23.785 1.00 98.19 82 LEU A CA 1
ATOM 648 C C . LEU A 1 82 ? -13.654 -9.049 22.574 1.00 98.19 82 LEU A C 1
ATOM 650 O O . LEU A 1 82 ? -12.622 -9.686 22.367 1.00 98.19 82 LEU A O 1
ATOM 654 N N . ALA A 1 83 ? -14.042 -8.046 21.798 1.00 97.88 83 ALA A N 1
ATOM 655 C CA . ALA A 1 83 ? -13.200 -7.476 20.761 1.00 97.88 83 ALA A CA 1
ATOM 656 C C . ALA A 1 83 ? -13.226 -5.945 20.816 1.00 97.88 83 ALA A C 1
ATOM 658 O O . ALA A 1 83 ? -14.261 -5.351 21.122 1.00 97.88 83 ALA A O 1
ATOM 659 N N . ILE A 1 84 ? -12.087 -5.318 20.518 1.00 98.00 84 ILE A N 1
ATOM 660 C CA . ILE A 1 84 ? -11.888 -3.866 20.563 1.00 98.00 84 ILE A CA 1
ATOM 661 C C . ILE A 1 84 ? -11.364 -3.380 19.217 1.00 98.00 84 ILE A C 1
ATOM 663 O O . ILE A 1 84 ? -10.359 -3.897 18.732 1.00 98.00 84 ILE A O 1
ATOM 667 N N . ARG A 1 85 ? -11.997 -2.347 18.653 1.00 97.19 85 ARG A N 1
ATOM 668 C CA . ARG A 1 85 ? -11.451 -1.543 17.551 1.00 97.19 85 ARG A CA 1
ATOM 669 C C . ARG A 1 85 ? -10.899 -0.231 18.087 1.00 97.19 85 ARG A C 1
ATOM 671 O O . ARG A 1 85 ? -11.655 0.529 18.683 1.00 97.19 85 ARG A O 1
ATOM 678 N N . TYR A 1 86 ? -9.642 0.069 17.787 1.00 97.56 86 TYR A N 1
ATOM 679 C CA . TYR A 1 86 ? -9.001 1.366 18.014 1.00 97.56 86 TYR A CA 1
ATOM 680 C C . TYR A 1 86 ? -9.065 2.221 16.744 1.00 97.56 86 TYR A C 1
ATOM 682 O O . TYR A 1 86 ? -8.894 1.690 15.644 1.00 97.56 86 TYR A O 1
ATOM 690 N N . ALA A 1 87 ? -9.324 3.525 16.874 1.00 96.25 87 ALA A N 1
ATOM 691 C CA . ALA A 1 87 ? -9.465 4.435 15.737 1.00 96.25 87 ALA A CA 1
ATOM 692 C C . ALA A 1 87 ? -9.161 5.904 16.083 1.00 96.25 87 ALA A C 1
ATOM 694 O O . ALA A 1 87 ? -9.312 6.323 17.231 1.00 96.25 87 ALA A O 1
ATOM 695 N N . ASN A 1 88 ? -8.808 6.709 15.076 1.00 94.12 88 ASN A N 1
ATOM 696 C CA . ASN A 1 88 ? -8.748 8.171 15.216 1.00 94.12 88 ASN A CA 1
ATOM 697 C C . ASN A 1 88 ? -10.161 8.741 15.079 1.00 94.12 88 ASN A C 1
ATOM 699 O O . ASN A 1 88 ? -10.845 8.398 14.118 1.00 94.12 88 ASN A O 1
ATOM 703 N N . GLU A 1 89 ? -10.576 9.607 16.006 1.00 89.88 89 GLU A N 1
ATOM 704 C CA . GLU A 1 89 ? -11.942 10.151 16.100 1.00 89.88 89 GLU A CA 1
ATOM 705 C C . GLU A 1 89 ? -12.419 11.031 14.930 1.00 89.88 89 GLU A C 1
ATOM 707 O O . GLU A 1 89 ? -13.611 10.953 14.647 1.00 89.88 89 GLU A O 1
ATOM 712 N N . PRO A 1 90 ? -11.597 11.821 14.213 1.00 87.38 90 PRO A N 1
ATOM 713 C CA . PRO A 1 90 ? -12.129 12.762 13.226 1.00 87.38 90 PRO A CA 1
ATOM 714 C C . PRO A 1 90 ? -13.034 12.139 12.150 1.00 87.38 90 PRO A C 1
ATOM 716 O O . PRO A 1 90 ? -12.959 10.947 11.831 1.00 87.38 90 PRO A O 1
ATOM 719 N N . SER A 1 91 ? -13.878 12.980 11.544 1.00 83.50 91 SER A N 1
ATOM 720 C CA . SER A 1 91 ? -14.811 12.621 10.463 1.00 83.50 91 SER A CA 1
ATOM 721 C C . SER A 1 91 ? -14.151 12.457 9.085 1.00 83.50 91 SER A C 1
ATOM 723 O O . SER A 1 91 ? -14.846 12.367 8.074 1.00 83.50 91 SER A O 1
ATOM 725 N N . PHE A 1 92 ? -12.820 12.423 9.033 1.00 83.75 92 PHE A N 1
ATOM 726 C CA . PHE A 1 92 ? -12.006 12.269 7.829 1.00 83.75 92 PHE A CA 1
ATOM 727 C C . PHE A 1 92 ? -10.741 11.457 8.142 1.00 83.75 92 PHE A C 1
ATOM 729 O O . PHE A 1 92 ? -10.358 11.288 9.303 1.00 83.75 92 PHE A O 1
ATOM 736 N N . LEU A 1 93 ? -10.077 10.946 7.101 1.00 84.88 93 LEU A N 1
ATOM 737 C CA . LEU A 1 93 ? -8.799 10.250 7.248 1.00 84.88 93 LEU A CA 1
ATOM 738 C C . LEU A 1 93 ? -7.709 11.242 7.671 1.00 84.88 93 LEU A C 1
ATOM 740 O O . LEU A 1 93 ? -7.268 12.075 6.883 1.00 84.88 93 LEU A O 1
ATOM 744 N N . GLN A 1 94 ? -7.296 11.147 8.933 1.00 86.81 94 GLN A N 1
ATOM 745 C CA . GLN A 1 94 ? -6.290 12.014 9.536 1.00 86.81 94 GLN A CA 1
ATOM 746 C C . GLN A 1 94 ? -4.904 11.349 9.520 1.00 86.81 94 GLN A C 1
ATOM 748 O O . GLN A 1 94 ? -4.765 10.165 9.837 1.00 86.81 94 GLN A O 1
ATOM 753 N N . ASP A 1 95 ? -3.880 12.132 9.191 1.00 91.94 95 ASP A N 1
ATOM 754 C CA . ASP A 1 95 ? -2.473 11.777 9.389 1.00 91.94 95 ASP A CA 1
ATOM 755 C C . ASP A 1 95 ? -2.167 11.622 10.888 1.00 91.94 95 ASP A C 1
ATOM 757 O O . ASP A 1 95 ? -2.506 12.505 11.681 1.00 91.94 95 ASP A O 1
ATOM 761 N N . ASP A 1 96 ? -1.521 10.524 11.286 1.00 94.50 96 ASP A N 1
ATOM 762 C CA . ASP A 1 96 ? -1.282 10.203 12.699 1.00 94.50 96 ASP A CA 1
ATOM 763 C C . ASP A 1 96 ? -0.387 11.218 13.410 1.00 94.50 96 ASP A C 1
ATOM 765 O O . ASP A 1 96 ? -0.465 11.345 14.635 1.00 94.50 96 ASP A O 1
ATOM 769 N N . ARG A 1 97 ? 0.409 11.990 12.661 1.00 94.31 97 ARG A N 1
ATOM 770 C CA . ARG A 1 97 ? 1.233 13.083 13.193 1.00 94.31 97 ARG A CA 1
ATOM 771 C C . ARG A 1 97 ? 0.403 14.250 13.705 1.00 94.31 97 ARG A C 1
ATOM 773 O O . ARG A 1 97 ? 0.871 14.990 14.564 1.00 94.31 97 ARG A O 1
ATOM 780 N N . THR A 1 98 ? -0.834 14.391 13.231 1.00 91.94 98 THR A N 1
ATOM 781 C CA . THR A 1 98 ? -1.752 15.420 13.721 1.00 91.94 98 THR A CA 1
ATOM 782 C C . THR A 1 98 ? -2.341 14.980 15.064 1.00 91.94 98 THR A C 1
ATOM 784 O O . THR A 1 98 ? -3.035 13.957 15.112 1.00 91.94 98 THR A O 1
ATOM 787 N N . PRO A 1 99 ? -2.113 15.725 16.163 1.00 91.69 99 PRO A N 1
ATOM 788 C CA . PRO A 1 99 ? -2.719 15.412 17.452 1.00 91.69 99 PRO A CA 1
ATOM 789 C C . PRO A 1 99 ? -4.246 15.435 17.377 1.00 91.69 99 PRO A C 1
ATOM 791 O O . PRO A 1 99 ? -4.846 16.167 16.586 1.00 91.69 99 PRO A O 1
ATOM 794 N N . GLY A 1 100 ? -4.887 14.620 18.205 1.00 92.12 100 GLY A N 1
ATOM 795 C CA . GLY A 1 100 ? -6.337 14.577 18.262 1.00 92.12 100 GLY A CA 1
ATOM 796 C C . GLY A 1 100 ? -6.869 13.440 19.124 1.00 92.12 100 GLY A C 1
ATOM 797 O O . GLY A 1 100 ? -6.097 12.602 19.601 1.00 92.12 100 GLY A O 1
ATOM 798 N N . PRO A 1 101 ? -8.198 13.382 19.289 1.00 93.56 101 PRO A N 1
ATOM 799 C CA . PRO A 1 101 ? -8.842 12.334 20.054 1.00 93.56 101 PRO A CA 1
ATOM 800 C C . PRO A 1 101 ? -8.677 10.971 19.379 1.00 93.56 101 PRO A C 1
ATOM 802 O O . PRO A 1 101 ? -8.663 10.826 18.146 1.00 93.56 101 PRO A O 1
ATOM 805 N N . ARG A 1 102 ? -8.529 9.955 20.223 1.00 94.94 102 ARG A N 1
ATOM 806 C CA . ARG A 1 102 ? -8.292 8.556 19.880 1.00 94.94 102 ARG A CA 1
ATOM 807 C C . ARG A 1 102 ? -9.323 7.723 20.622 1.00 94.94 102 ARG A C 1
ATOM 809 O O . ARG A 1 102 ? -9.390 7.746 21.847 1.00 94.94 102 ARG A O 1
ATOM 816 N N . GLY A 1 103 ? -10.154 7.019 19.869 1.00 95.81 103 GLY A N 1
ATOM 817 C CA . GLY A 1 103 ? -11.272 6.261 20.408 1.00 95.81 103 GLY A CA 1
ATOM 818 C C . GLY A 1 103 ? -11.059 4.761 20.330 1.00 95.81 103 GLY A C 1
ATOM 819 O O . GLY A 1 103 ? -10.280 4.258 19.514 1.00 95.81 103 GLY A O 1
ATOM 820 N N . CYS A 1 104 ? -11.820 4.034 21.140 1.00 96.56 104 CYS A N 1
ATOM 821 C CA . CYS A 1 104 ? -12.041 2.619 20.924 1.00 96.56 104 CYS A CA 1
ATOM 822 C C . CYS A 1 104 ? -13.503 2.220 21.134 1.00 96.56 104 CYS A C 1
ATOM 824 O O . CYS A 1 104 ? -14.220 2.769 21.970 1.00 96.56 104 CYS A O 1
ATOM 826 N N . GLY A 1 105 ? -13.950 1.260 20.331 1.00 96.69 105 GLY A N 1
ATOM 827 C CA . GLY A 1 105 ? -15.232 0.593 20.502 1.00 96.69 105 GLY A CA 1
ATOM 828 C C . GLY A 1 105 ? -14.993 -0.847 20.927 1.00 96.69 105 GLY A C 1
ATOM 829 O O . GLY A 1 105 ? -14.260 -1.561 20.247 1.00 96.69 105 GLY A O 1
ATOM 830 N N . MET A 1 106 ? -15.612 -1.263 22.027 1.00 98.00 106 MET A N 1
ATOM 831 C CA . MET A 1 106 ? -15.511 -2.600 22.599 1.00 98.00 106 MET A CA 1
ATOM 832 C C . MET A 1 106 ? -16.866 -3.308 22.545 1.00 98.00 106 MET A C 1
ATOM 834 O O . MET A 1 106 ? -17.864 -2.762 23.003 1.00 98.00 106 MET A O 1
ATOM 838 N N . LYS A 1 107 ? -16.891 -4.533 22.017 1.00 97.94 107 LYS A N 1
ATOM 839 C CA . LYS A 1 107 ? -18.047 -5.437 22.077 1.00 97.94 107 LYS A CA 1
ATOM 840 C C . LYS A 1 107 ? -17.719 -6.602 22.999 1.00 97.94 107 LYS A C 1
ATOM 842 O O . LYS A 1 107 ? -16.733 -7.299 22.763 1.00 97.94 107 LYS A O 1
ATOM 847 N N . VAL A 1 108 ? -18.549 -6.809 24.015 1.00 98.19 108 VAL A N 1
ATOM 848 C CA . VAL A 1 108 ? -18.480 -7.933 24.955 1.00 98.19 108 VAL A CA 1
ATOM 849 C C . VAL A 1 108 ? -19.538 -8.963 24.563 1.00 98.19 108 VAL A C 1
ATOM 851 O O . VAL A 1 108 ? -20.689 -8.596 24.335 1.00 98.19 108 VAL A O 1
ATOM 854 N N . PHE A 1 109 ? -19.151 -10.234 24.463 1.00 97.81 109 PHE A N 1
ATOM 855 C CA . PHE A 1 109 ? -19.991 -11.339 23.987 1.00 97.81 109 PHE A CA 1
ATOM 856 C C . PHE A 1 109 ? -20.440 -12.260 25.125 1.00 97.81 109 PHE A C 1
ATOM 858 O O . PHE A 1 109 ? -19.794 -12.325 26.172 1.00 97.81 109 PHE A O 1
ATOM 865 N N . GLY A 1 110 ? -21.510 -13.029 24.895 1.00 96.12 110 GLY A N 1
ATOM 866 C CA . GLY A 1 110 ? -22.016 -14.003 25.871 1.00 96.12 110 GLY A CA 1
ATOM 867 C C . GLY A 1 110 ? -22.565 -13.335 27.131 1.00 96.12 110 GLY A C 1
ATOM 868 O O . GLY A 1 110 ? -22.386 -13.836 28.249 1.00 96.12 110 GLY A O 1
ATOM 869 N N . VAL A 1 111 ? -23.162 -12.157 26.944 1.00 95.31 111 VAL A N 1
ATOM 870 C CA . VAL A 1 111 ? -23.773 -11.375 28.009 1.00 95.31 111 VAL A CA 1
ATOM 871 C C . VAL A 1 111 ? -25.068 -12.046 28.429 1.00 95.31 111 VAL A C 1
ATOM 873 O O . VAL A 1 111 ? -26.012 -12.176 27.656 1.00 95.31 111 VAL A O 1
ATOM 876 N N . ASP A 1 112 ? -25.090 -12.445 29.690 1.00 82.69 112 ASP A N 1
ATOM 877 C CA . ASP A 1 112 ? -26.249 -12.930 30.417 1.00 82.69 112 ASP A CA 1
ATOM 878 C C . ASP A 1 112 ? -26.355 -12.141 31.730 1.00 82.69 112 ASP A C 1
ATOM 880 O O . ASP A 1 112 ? -25.432 -11.428 32.136 1.00 82.69 112 ASP A O 1
ATOM 884 N N . GLY A 1 113 ? -27.501 -12.230 32.390 1.00 69.81 113 GLY A N 1
ATOM 885 C CA . GLY A 1 113 ? -27.716 -11.570 33.670 1.00 69.81 113 GLY A CA 1
ATOM 886 C C . GLY A 1 113 ? -29.164 -11.136 33.865 1.00 69.81 113 GLY A C 1
ATOM 887 O O . GLY A 1 113 ? -29.972 -11.213 32.938 1.00 69.81 113 GLY A O 1
ATOM 888 N N . PRO A 1 114 ? -29.514 -10.695 35.081 1.00 66.94 114 PRO A N 1
ATOM 889 C CA . PRO A 1 114 ? -30.842 -10.178 35.369 1.00 66.94 114 PRO A CA 1
ATOM 890 C C . PRO A 1 114 ? -31.077 -8.849 34.634 1.00 66.94 114 PRO A C 1
ATOM 892 O O . PRO A 1 114 ? -30.241 -7.947 34.675 1.00 66.94 114 PRO A O 1
ATOM 895 N N . GLY A 1 115 ? -32.238 -8.713 33.990 1.00 78.50 115 GLY A N 1
ATOM 896 C CA . GLY A 1 115 ? -32.664 -7.483 33.318 1.00 78.50 115 GLY A CA 1
ATOM 897 C C . GLY A 1 115 ? -33.150 -7.710 31.889 1.00 78.50 115 GLY A C 1
ATOM 898 O O . GLY A 1 115 ? -33.201 -8.835 31.400 1.00 78.50 115 GLY A O 1
ATOM 899 N N . THR A 1 116 ? -33.533 -6.621 31.228 1.00 91.31 116 THR A N 1
ATOM 900 C CA . THR A 1 116 ? -33.948 -6.608 29.820 1.00 91.31 116 THR A CA 1
ATOM 901 C C . THR A 1 116 ? -32.868 -5.967 28.959 1.00 91.31 116 THR A C 1
ATOM 903 O O . THR A 1 116 ? -32.162 -5.066 29.416 1.00 91.31 116 THR A O 1
ATOM 906 N N . PHE A 1 117 ? -32.758 -6.386 27.703 1.00 94.44 117 PHE A N 1
ATOM 907 C CA . PHE A 1 117 ? -31.924 -5.695 26.723 1.00 94.44 117 PHE A CA 1
ATOM 908 C C . PHE A 1 117 ? -32.606 -4.410 26.232 1.00 94.44 117 PHE A C 1
ATOM 910 O O . PHE A 1 117 ? -33.831 -4.322 26.162 1.00 94.44 117 PHE A O 1
ATOM 917 N N . LEU A 1 118 ? -31.803 -3.399 25.900 1.00 93.25 118 LEU A N 1
ATOM 918 C CA . LEU A 1 118 ? -32.268 -2.089 25.417 1.00 93.25 118 LEU A CA 1
ATOM 919 C C . LEU A 1 118 ? -32.771 -2.108 23.971 1.00 93.25 118 LEU A C 1
ATOM 921 O O . LEU A 1 118 ? -33.552 -1.239 23.571 1.00 93.25 118 LEU A O 1
ATOM 925 N N . ASP A 1 119 ? -32.275 -3.059 23.187 1.00 92.12 119 ASP A N 1
ATOM 926 C CA . ASP A 1 119 ? -32.529 -3.195 21.762 1.00 92.12 119 ASP A CA 1
ATOM 927 C C . ASP A 1 119 ? -32.540 -4.680 21.387 1.00 92.12 119 ASP A C 1
ATOM 929 O O . ASP A 1 119 ? -31.724 -5.463 21.884 1.00 92.12 119 ASP A O 1
ATOM 933 N N . ARG A 1 120 ? -33.446 -5.049 20.478 1.00 89.75 120 ARG A N 1
ATOM 934 C CA . ARG A 1 120 ? -33.609 -6.419 19.981 1.00 89.75 120 ARG A CA 1
ATOM 935 C C . ARG A 1 120 ? -32.309 -6.978 19.406 1.00 89.75 120 ARG A C 1
ATOM 937 O O . ARG A 1 120 ? -32.028 -8.158 19.573 1.00 89.75 120 ARG A O 1
ATOM 944 N N . ALA A 1 121 ? -31.508 -6.142 18.750 1.00 88.06 121 ALA A N 1
ATOM 945 C CA . ALA A 1 121 ? -30.242 -6.577 18.190 1.00 88.06 121 ALA A CA 1
ATOM 946 C C . ALA A 1 121 ? -29.271 -7.044 19.280 1.00 88.06 121 ALA A C 1
ATOM 948 O O . ALA A 1 121 ? -28.662 -8.097 19.131 1.00 88.06 121 ALA A O 1
ATOM 949 N N . GLY A 1 122 ? -29.174 -6.297 20.386 1.00 89.38 122 GLY A N 1
ATOM 950 C CA . GLY A 1 122 ? -28.336 -6.673 21.526 1.00 89.38 122 GLY A CA 1
ATOM 951 C C . GLY A 1 122 ? -28.814 -7.948 22.221 1.00 89.38 122 GLY A C 1
ATOM 952 O O . GLY A 1 122 ? -27.981 -8.732 22.669 1.00 89.38 122 GLY A O 1
ATOM 953 N N . GLU A 1 123 ? -30.132 -8.166 22.269 1.00 93.25 123 GLU A N 1
ATOM 954 C CA . GLU A 1 123 ? -30.743 -9.394 22.791 1.00 93.25 123 GLU A CA 1
ATOM 955 C C . GLU A 1 123 ? -30.414 -10.612 21.918 1.00 93.25 123 GLU A C 1
ATOM 957 O O . GLU A 1 123 ? -29.953 -11.632 22.427 1.00 93.25 123 GLU A O 1
ATOM 962 N N . GLU A 1 124 ? -30.589 -10.493 20.597 1.00 93.38 124 GLU A N 1
ATOM 963 C CA . GLU A 1 124 ? -30.303 -11.565 19.637 1.00 93.38 124 GLU A CA 1
ATOM 964 C C . GLU A 1 124 ? -28.814 -11.933 19.606 1.00 93.38 124 GLU A C 1
ATOM 966 O O . GLU A 1 124 ? -28.472 -13.110 19.489 1.00 93.38 124 GLU A O 1
ATOM 971 N N . THR A 1 125 ? -27.918 -10.948 19.730 1.00 94.06 125 THR A N 1
ATOM 972 C CA . THR A 1 125 ? -26.469 -11.192 19.753 1.00 94.06 125 THR A CA 1
ATOM 973 C C . THR A 1 125 ? -25.926 -11.503 21.142 1.00 94.06 125 THR A C 1
ATOM 975 O O . THR A 1 125 ? -24.779 -11.929 21.240 1.00 94.06 125 THR A O 1
ATOM 978 N N . GLN A 1 126 ? -26.708 -11.291 22.206 1.00 96.06 126 GLN A N 1
ATOM 979 C CA . GLN A 1 126 ? -26.270 -11.399 23.603 1.00 96.06 126 GLN A CA 1
ATOM 980 C C . GLN A 1 126 ? -24.966 -10.627 23.863 1.00 96.06 126 GLN A C 1
ATOM 982 O O . GLN A 1 126 ? -23.979 -11.170 24.371 1.00 96.06 126 GLN A O 1
ATOM 987 N N . THR A 1 127 ? -24.936 -9.351 23.468 1.00 96.56 127 THR A N 1
ATOM 988 C CA . THR A 1 127 ? -23.737 -8.501 23.576 1.00 96.56 127 THR A CA 1
ATOM 989 C C . THR A 1 127 ? -23.972 -7.247 24.401 1.00 96.56 127 THR A C 1
ATOM 991 O O . THR A 1 127 ? -25.074 -6.705 24.389 1.00 96.56 127 THR A O 1
ATOM 994 N N . GLN A 1 128 ? -22.909 -6.746 25.031 1.00 96.94 128 GLN A N 1
ATOM 995 C CA . GLN A 1 128 ? -22.841 -5.420 25.647 1.00 96.94 128 GLN A CA 1
ATOM 996 C C . GLN A 1 128 ? -21.743 -4.611 24.953 1.00 96.94 128 GLN A C 1
ATOM 998 O O . GLN A 1 128 ? -20.572 -4.996 24.972 1.00 96.94 128 GLN A O 1
ATOM 1003 N N . ASP A 1 129 ? -22.121 -3.481 24.368 1.00 96.56 129 ASP A N 1
ATOM 1004 C CA . ASP A 1 129 ? -21.200 -2.596 23.660 1.00 96.56 129 ASP A CA 1
ATOM 1005 C C . ASP A 1 129 ? -20.820 -1.385 24.511 1.00 96.56 129 ASP A C 1
ATOM 1007 O O . ASP A 1 129 ? -21.655 -0.779 25.183 1.00 96.56 129 ASP A O 1
ATOM 1011 N N . PHE A 1 130 ? -19.551 -0.998 24.418 1.00 97.25 130 PHE A N 1
ATOM 1012 C CA . PHE A 1 130 ? -18.981 0.171 25.070 1.00 97.25 130 PHE A CA 1
ATOM 1013 C C . PHE A 1 130 ? -18.193 1.005 24.060 1.00 97.25 130 PHE A C 1
ATOM 1015 O O . PHE A 1 130 ? -17.509 0.478 23.181 1.00 97.25 130 PHE A O 1
ATOM 1022 N N . THR A 1 131 ? -18.239 2.323 24.213 1.00 95.50 131 THR A N 1
ATOM 1023 C CA . THR A 1 131 ? -17.361 3.257 23.492 1.00 95.50 131 THR A CA 1
ATOM 1024 C C . THR A 1 131 ? -16.536 4.054 24.481 1.00 95.50 131 THR A C 1
ATOM 1026 O O . THR A 1 131 ? -17.083 4.496 25.496 1.00 95.50 131 THR A O 1
ATOM 1029 N N . LEU A 1 132 ? -15.253 4.245 24.178 1.00 97.19 132 LEU A N 1
ATOM 1030 C CA . LEU A 1 132 ? -14.312 5.000 24.998 1.00 97.19 132 LEU A CA 1
ATOM 1031 C C . LEU A 1 132 ? -13.426 5.915 24.145 1.00 97.19 132 LEU A C 1
ATOM 1033 O O . LEU A 1 132 ? -13.235 5.666 22.954 1.00 97.19 132 LEU A O 1
ATOM 1037 N N . ASN A 1 133 ? -12.850 6.941 24.762 1.00 96.69 133 ASN A N 1
ATOM 1038 C CA . ASN A 1 133 ? -11.948 7.898 24.129 1.00 96.69 133 ASN A CA 1
ATOM 1039 C C . ASN A 1 133 ? -10.817 8.306 25.081 1.00 96.69 133 ASN A C 1
ATOM 1041 O O . ASN A 1 133 ? -11.027 8.360 26.288 1.00 96.69 133 ASN A O 1
ATOM 1045 N N . ASN A 1 134 ? -9.630 8.615 24.565 1.00 96.00 134 ASN A N 1
ATOM 1046 C CA . ASN A 1 134 ? -8.513 9.079 25.389 1.00 96.00 134 ASN A CA 1
ATOM 1047 C C . ASN A 1 134 ? -8.720 10.488 25.978 1.00 96.00 134 ASN A C 1
ATOM 1049 O O . ASN A 1 134 ? -7.969 10.902 26.859 1.00 96.00 134 ASN A O 1
ATOM 1053 N N . ALA A 1 135 ? -9.727 11.226 25.508 1.00 94.38 135 ALA A N 1
ATOM 1054 C CA . ALA A 1 135 ? -10.165 12.469 26.121 1.00 94.38 135 ALA A CA 1
ATOM 1055 C C . ALA A 1 135 ? -11.136 12.198 27.293 1.00 94.38 135 ALA A C 1
ATOM 1057 O O . ALA A 1 135 ? -12.134 11.499 27.101 1.00 94.38 135 ALA A O 1
ATOM 1058 N N . PRO A 1 136 ? -10.919 12.785 28.486 1.00 90.75 136 PRO A N 1
ATOM 1059 C CA . PRO A 1 136 ? -11.805 12.597 29.644 1.00 90.75 136 PRO A CA 1
ATOM 1060 C C . PRO A 1 136 ? -13.135 13.368 29.545 1.00 90.75 136 PRO A C 1
ATOM 1062 O O . PRO A 1 136 ? -14.084 13.083 30.277 1.00 90.75 136 PRO A O 1
ATOM 1065 N N . LEU A 1 137 ? -13.219 14.340 28.634 1.00 91.88 137 LEU A N 1
ATOM 1066 C CA . LEU A 1 137 ? -14.394 15.174 28.364 1.00 91.88 137 LEU A CA 1
ATOM 1067 C C . LEU A 1 137 ? -14.772 15.109 26.883 1.00 91.88 137 LEU A C 1
ATOM 1069 O O . LEU A 1 137 ? -13.960 14.682 26.060 1.00 91.88 137 LEU A O 1
ATOM 1073 N N . LEU A 1 138 ? -15.981 15.557 26.544 1.00 92.56 138 LEU A N 1
ATOM 1074 C CA . LEU A 1 138 ? -16.456 15.702 25.167 1.00 92.56 138 LEU A CA 1
ATOM 1075 C C . LEU A 1 138 ? -16.706 17.179 24.843 1.00 92.56 138 LEU A C 1
ATOM 1077 O O . LEU A 1 138 ? -17.548 17.827 25.466 1.00 92.56 138 LEU A O 1
ATOM 1081 N N . GLU A 1 139 ? -16.025 17.694 23.821 1.00 91.50 139 GLU A N 1
ATOM 1082 C CA . GLU A 1 139 ? -16.111 19.094 23.388 1.00 91.50 139 GLU A CA 1
ATOM 1083 C C . GLU A 1 139 ? -17.483 19.470 22.821 1.00 91.50 139 GLU A C 1
ATOM 1085 O O . GLU A 1 139 ? -17.865 20.638 22.795 1.00 91.50 139 GLU A O 1
ATOM 1090 N N . LEU A 1 140 ? -18.252 18.464 22.403 1.00 91.56 140 LEU A N 1
ATOM 1091 C CA . LEU A 1 140 ? -19.616 18.634 21.914 1.00 91.56 140 LEU A CA 1
ATOM 1092 C C . LEU A 1 140 ? -20.605 18.994 23.025 1.00 91.56 140 LEU A C 1
ATOM 1094 O O . LEU A 1 140 ? -21.704 19.426 22.699 1.00 91.56 140 LEU A O 1
ATOM 1098 N N . LYS A 1 141 ? -20.207 18.860 24.302 1.00 93.31 141 LYS A N 1
ATOM 1099 C CA . LYS A 1 141 ? -20.939 19.285 25.503 1.00 93.31 141 LYS A CA 1
ATOM 1100 C C . LYS A 1 141 ? -22.313 18.629 25.693 1.00 93.31 141 LYS A C 1
ATOM 1102 O O . LYS A 1 141 ? -22.450 17.783 26.567 1.00 93.31 141 LYS A O 1
ATOM 1107 N N . ASP A 1 142 ? -23.295 19.033 24.897 1.00 92.31 142 ASP A N 1
ATOM 1108 C CA . ASP A 1 142 ? -24.713 18.684 24.941 1.00 92.31 142 ASP A CA 1
ATOM 1109 C C . ASP A 1 142 ? -25.285 18.605 23.505 1.00 92.31 142 ASP A C 1
ATOM 1111 O O . ASP A 1 142 ? -24.583 18.830 22.513 1.00 92.31 142 ASP A O 1
ATOM 1115 N N . LEU A 1 143 ? -26.560 18.237 23.347 1.00 92.69 143 LEU A N 1
ATOM 1116 C CA . LEU A 1 143 ? -27.174 18.109 22.018 1.00 92.69 143 LEU A CA 1
ATOM 1117 C C . LEU A 1 143 ? -27.200 19.423 21.195 1.00 92.69 143 LEU A C 1
ATOM 1119 O O . LEU A 1 143 ? -26.847 19.364 20.013 1.00 92.69 143 LEU A O 1
ATOM 1123 N N . PRO A 1 144 ? -27.596 20.592 21.742 1.00 92.50 144 PRO A N 1
ATOM 1124 C CA . PRO A 1 144 ? -27.531 21.859 21.009 1.00 92.50 144 PRO A CA 1
ATOM 1125 C C . PRO A 1 144 ? -26.130 22.186 20.482 1.00 92.50 144 PRO A C 1
ATOM 1127 O O . PRO A 1 144 ? -25.974 22.425 19.283 1.00 92.50 144 PRO A O 1
ATOM 1130 N N . THR A 1 145 ? -25.103 22.112 21.333 1.00 94.00 145 THR A N 1
ATOM 1131 C CA . THR A 1 145 ? -23.721 22.365 20.905 1.00 94.00 145 THR A CA 1
ATOM 1132 C C . THR A 1 145 ? -23.263 21.334 19.875 1.00 94.00 145 THR A C 1
ATOM 1134 O O . THR A 1 145 ? -22.617 21.697 18.892 1.00 94.00 145 THR A O 1
ATOM 1137 N N . THR A 1 146 ? -23.658 20.064 20.021 1.00 93.12 146 THR A N 1
ATOM 1138 C CA . THR A 1 146 ? -23.373 19.022 19.022 1.00 93.12 146 THR A CA 1
ATOM 1139 C C . THR A 1 146 ? -23.898 19.407 17.636 1.00 93.12 146 THR A C 1
ATOM 1141 O O . THR A 1 146 ? -23.159 19.313 16.654 1.00 93.12 146 THR A O 1
ATOM 1144 N N . LEU A 1 147 ? -25.154 19.856 17.537 1.00 92.94 147 LEU A N 1
ATOM 1145 C CA . LEU A 1 147 ? -25.761 20.265 16.267 1.00 92.94 147 LEU A CA 1
ATOM 1146 C C . LEU A 1 147 ? -25.017 21.448 15.635 1.00 92.94 147 LEU A C 1
ATOM 1148 O O . LEU A 1 147 ? -24.705 21.408 14.441 1.00 92.94 147 LEU A O 1
ATOM 1152 N N . ASP A 1 148 ? -24.690 22.466 16.428 1.00 94.19 148 ASP A N 1
ATOM 1153 C CA . ASP A 1 148 ? -23.965 23.640 15.944 1.00 94.19 148 ASP A CA 1
ATOM 1154 C C . ASP A 1 148 ? -22.584 23.270 15.389 1.00 94.19 148 ASP A C 1
ATOM 1156 O O . ASP A 1 148 ? -22.211 23.679 14.285 1.00 94.19 148 ASP A O 1
ATOM 1160 N N . ILE A 1 149 ? -21.823 22.468 16.138 1.00 93.06 149 ILE A N 1
ATOM 1161 C CA . ILE A 1 149 ? -20.465 22.074 15.758 1.00 93.06 149 ILE A CA 1
ATOM 1162 C C . ILE A 1 149 ? -20.479 21.172 14.525 1.00 93.06 149 ILE A C 1
ATOM 1164 O O . ILE A 1 149 ? -19.704 21.408 13.597 1.00 93.06 149 ILE A O 1
ATOM 1168 N N . PHE A 1 150 ? -21.376 20.185 14.452 1.00 91.50 150 PHE A N 1
ATOM 1169 C CA . PHE A 1 150 ? -21.497 19.344 13.256 1.00 91.50 150 PHE A CA 1
ATOM 1170 C C . PHE A 1 150 ? -21.941 20.141 12.027 1.00 91.50 150 PHE A C 1
ATOM 1172 O O . PHE A 1 150 ? -21.464 19.864 10.929 1.00 91.50 150 PHE A O 1
ATOM 1179 N N . THR A 1 151 ? -22.781 21.166 12.201 1.00 94.19 151 THR A N 1
ATOM 1180 C CA . THR A 1 151 ? -23.152 22.083 11.113 1.00 94.19 151 THR A CA 1
ATOM 1181 C C . THR A 1 151 ? -21.935 22.836 10.575 1.00 94.19 151 THR A C 1
ATOM 1183 O O . THR A 1 151 ? -21.780 22.968 9.362 1.00 94.19 151 THR A O 1
ATOM 1186 N N . LEU A 1 152 ? -21.047 23.314 11.454 1.00 94.12 152 LEU A N 1
ATOM 1187 C CA . LEU A 1 152 ? -19.805 23.972 11.038 1.00 94.12 152 LEU A CA 1
ATOM 1188 C C . LEU A 1 152 ? -18.834 22.998 10.363 1.00 94.12 152 LEU A C 1
ATOM 1190 O O . LEU A 1 152 ? -18.281 23.330 9.314 1.00 94.12 152 LEU A O 1
ATOM 1194 N N . ARG A 1 153 ? -18.649 21.804 10.944 1.00 91.25 153 ARG A N 1
ATOM 1195 C CA . ARG A 1 153 ? -17.767 20.755 10.407 1.00 91.25 153 ARG A CA 1
ATOM 1196 C C . ARG A 1 153 ? -18.206 20.308 9.012 1.00 91.25 153 ARG A C 1
ATOM 1198 O O . ARG A 1 153 ? -17.358 20.167 8.144 1.00 91.25 153 ARG A O 1
ATOM 1205 N N . GLU A 1 154 ? -19.506 20.125 8.781 1.00 90.75 154 GLU A N 1
ATOM 1206 C CA . GLU A 1 154 ? -20.038 19.757 7.462 1.00 90.75 154 GLU A CA 1
ATOM 1207 C C . GLU A 1 154 ? -19.920 20.908 6.457 1.00 90.75 154 GLU A C 1
ATOM 1209 O O . GLU A 1 154 ? -19.394 20.715 5.366 1.00 90.75 154 GLU A O 1
ATOM 1214 N N . ARG A 1 155 ? -20.312 22.132 6.840 1.00 93.38 155 ARG A N 1
ATOM 1215 C CA . ARG A 1 155 ? -20.223 23.314 5.963 1.00 93.38 155 ARG A CA 1
ATOM 1216 C C . ARG A 1 155 ? -18.804 23.587 5.460 1.00 93.38 155 ARG A C 1
ATOM 1218 O O . ARG A 1 155 ? -18.641 24.094 4.355 1.00 93.38 155 ARG A O 1
ATOM 1225 N N . HIS A 1 156 ? -17.800 23.318 6.289 1.00 92.69 156 HIS A N 1
ATOM 1226 C CA . HIS A 1 156 ? -16.393 23.586 5.999 1.00 92.69 156 HIS A CA 1
ATOM 1227 C C . HIS A 1 156 ? -15.566 22.301 5.877 1.00 92.69 156 HIS A C 1
ATOM 1229 O O . HIS A 1 156 ? -14.368 22.327 6.151 1.00 92.69 156 HIS A O 1
ATOM 1235 N N . PHE A 1 157 ? -16.194 21.191 5.470 1.00 85.69 157 PHE A N 1
ATOM 1236 C CA . PHE A 1 157 ? -15.553 19.874 5.398 1.00 85.69 157 PHE A CA 1
ATOM 1237 C C . PHE A 1 157 ? -14.253 19.895 4.573 1.00 85.69 157 PHE A C 1
ATOM 1239 O O . PHE A 1 157 ? -13.232 19.376 5.018 1.00 85.69 157 PHE A O 1
ATOM 1246 N N . ASP A 1 158 ? -14.266 20.587 3.429 1.00 83.88 158 ASP A N 1
ATOM 1247 C CA . ASP A 1 158 ? -13.122 20.710 2.511 1.00 83.88 158 ASP A CA 1
ATOM 1248 C C . ASP A 1 158 ? -12.252 21.956 2.763 1.00 83.88 158 ASP A C 1
ATOM 1250 O O . ASP A 1 158 ? -11.312 22.239 2.020 1.00 83.88 158 ASP A O 1
ATOM 1254 N N . GLU A 1 159 ? -12.564 22.739 3.800 1.00 89.81 159 GLU A N 1
ATOM 1255 C CA . GLU A 1 159 ? -11.994 24.069 4.026 1.00 89.81 159 GLU A CA 1
ATOM 1256 C C . GLU A 1 159 ? -11.505 24.227 5.481 1.00 89.81 159 GLU A C 1
ATOM 1258 O O . GLU A 1 159 ? -12.063 25.029 6.239 1.00 89.81 159 GLU A O 1
ATOM 1263 N N . PRO A 1 160 ? -10.449 23.496 5.902 1.00 86.81 160 PRO A N 1
ATOM 1264 C CA . PRO A 1 160 ? -10.021 23.418 7.304 1.00 86.81 160 PRO A CA 1
ATOM 1265 C C . PRO A 1 160 ? -9.675 24.782 7.917 1.00 86.81 160 PRO A C 1
ATOM 1267 O O . PRO A 1 160 ? -10.010 25.042 9.072 1.00 86.81 160 PRO A O 1
ATOM 1270 N N . GLU A 1 161 ? -9.094 25.697 7.138 1.00 91.88 161 GLU A N 1
ATOM 1271 C CA . GLU A 1 161 ? -8.808 27.065 7.592 1.00 91.88 161 GLU A CA 1
ATOM 1272 C C . GLU A 1 161 ? -10.087 27.869 7.872 1.00 91.88 161 GLU A C 1
ATOM 1274 O O . GLU A 1 161 ? -10.146 28.653 8.822 1.00 91.88 161 GLU A O 1
ATOM 1279 N N . LYS A 1 162 ? -11.154 27.652 7.089 1.00 94.94 162 LYS A N 1
ATOM 1280 C CA . LYS A 1 162 ? -12.451 28.295 7.340 1.00 94.94 162 LYS A CA 1
ATOM 1281 C C . LYS A 1 162 ? -13.163 27.673 8.533 1.00 94.94 162 LYS A C 1
ATOM 1283 O O . LYS A 1 162 ? -13.761 28.414 9.311 1.00 94.94 162 LYS A O 1
ATOM 1288 N N . LEU A 1 163 ? -13.067 26.352 8.705 1.00 93.69 163 LEU A N 1
ATOM 1289 C CA . LEU A 1 163 ? -13.569 25.677 9.901 1.00 93.69 163 LEU A CA 1
ATOM 1290 C C . LEU A 1 163 ? -12.895 26.246 11.152 1.00 93.69 163 LEU A C 1
ATOM 1292 O O . LEU A 1 163 ? -13.583 26.663 12.081 1.00 93.69 163 LEU A O 1
ATOM 1296 N N . LYS A 1 164 ? -11.562 26.340 11.144 1.00 93.19 164 LYS A N 1
ATOM 1297 C CA . LYS A 1 164 ? -10.783 26.933 12.235 1.00 93.19 164 LYS A CA 1
ATOM 1298 C C . LYS A 1 164 ? -11.239 28.361 12.542 1.00 93.19 164 LYS A C 1
ATOM 1300 O O . LYS A 1 164 ? -11.601 28.646 13.680 1.00 93.19 164 LYS A O 1
ATOM 1305 N N . ALA A 1 165 ? -11.319 29.226 11.530 1.00 95.62 165 ALA A N 1
ATOM 1306 C CA . ALA A 1 165 ? -11.766 30.608 11.704 1.00 95.62 165 ALA A CA 1
ATOM 1307 C C . ALA A 1 165 ? -13.213 30.721 12.225 1.00 95.62 165 ALA A C 1
ATOM 1309 O O . ALA A 1 165 ? -13.551 31.677 12.925 1.00 95.62 165 ALA A O 1
ATOM 1310 N N . ALA A 1 166 ? -14.090 29.771 11.882 1.00 96.19 166 ALA A N 1
ATOM 1311 C CA . ALA A 1 166 ? -15.451 29.720 12.408 1.00 96.19 166 ALA A CA 1
ATOM 1312 C C . ALA A 1 166 ? -15.479 29.295 13.885 1.00 96.19 166 ALA A C 1
ATOM 1314 O O . ALA A 1 166 ? -16.194 29.910 14.676 1.00 96.19 166 ALA A O 1
ATOM 1315 N N . LEU A 1 167 ? -14.681 28.292 14.267 1.00 95.19 167 LEU A N 1
ATOM 1316 C CA . LEU A 1 167 ? -14.566 27.825 15.652 1.00 95.19 167 LEU A CA 1
ATOM 1317 C C . LEU A 1 167 ? -13.931 28.883 16.570 1.00 95.19 167 LEU A C 1
ATOM 1319 O O . LEU A 1 167 ? -14.402 29.069 17.686 1.00 95.19 167 LEU A O 1
ATOM 1323 N N . GLU A 1 168 ? -12.944 29.648 16.090 1.00 96.25 168 GLU A N 1
ATOM 1324 C CA . GLU A 1 168 ? -12.298 30.743 16.843 1.00 96.25 168 GLU A CA 1
ATOM 1325 C C . GLU A 1 168 ? -13.258 31.870 17.262 1.00 96.25 168 GLU A C 1
ATOM 1327 O O . GLU A 1 168 ? -12.970 32.610 18.205 1.00 96.25 168 GLU A O 1
ATOM 1332 N N . ARG A 1 169 ? -14.396 32.013 16.570 1.00 96.12 169 ARG A N 1
ATOM 1333 C CA . ARG A 1 169 ? -15.418 33.033 16.858 1.00 96.12 169 ARG A CA 1
ATOM 1334 C C . ARG A 1 169 ? -16.466 32.578 17.867 1.00 96.12 169 ARG A C 1
ATOM 1336 O O . ARG A 1 169 ? -17.299 33.393 18.257 1.00 96.12 169 ARG A O 1
ATOM 1343 N N . ARG A 1 170 ? -16.475 31.300 18.247 1.00 95.81 170 ARG A N 1
ATOM 1344 C CA . ARG A 1 170 ? -17.432 30.783 19.224 1.00 95.81 170 ARG A CA 1
ATOM 1345 C C . ARG A 1 170 ? -17.025 31.168 20.643 1.00 95.81 170 ARG A C 1
ATOM 1347 O O . ARG A 1 170 ? -15.844 31.315 20.949 1.00 95.81 170 ARG A O 1
ATOM 1354 N N . GLU A 1 171 ? -18.013 31.285 21.522 1.00 94.69 171 GLU A N 1
ATOM 1355 C CA . GLU A 1 171 ? -17.780 31.549 22.947 1.00 94.69 171 GLU A CA 1
ATOM 1356 C C . GLU A 1 171 ? -17.053 30.383 23.636 1.00 94.69 171 GLU A C 1
ATOM 1358 O O . GLU A 1 171 ? -16.224 30.599 24.513 1.00 94.69 171 GLU A O 1
ATOM 1363 N N . ASP A 1 172 ? -17.305 29.149 23.193 1.00 94.44 172 ASP A N 1
ATOM 1364 C CA . ASP A 1 172 ? -16.704 27.912 23.696 1.00 94.44 172 ASP A CA 1
ATOM 1365 C C . ASP A 1 172 ? -15.447 27.482 22.914 1.00 94.44 172 ASP A C 1
ATOM 1367 O O . ASP A 1 172 ? -15.072 26.312 22.948 1.00 94.44 172 ASP A O 1
ATOM 1371 N N . LYS A 1 173 ? -14.772 28.399 22.204 1.00 94.69 173 LYS A N 1
ATOM 1372 C CA . LYS A 1 173 ? -13.617 28.077 21.340 1.00 94.69 173 LYS A CA 1
ATOM 1373 C C . LYS A 1 173 ? -12.534 27.246 22.038 1.00 94.69 173 LYS A C 1
ATOM 1375 O O . LYS A 1 173 ? -12.010 26.314 21.436 1.00 94.69 173 LYS A O 1
ATOM 1380 N N . ASP A 1 174 ? -12.230 27.538 23.303 1.00 93.44 174 ASP A N 1
ATOM 1381 C CA . ASP A 1 174 ? -11.169 26.843 24.039 1.00 93.44 174 ASP A CA 1
ATOM 1382 C C . ASP A 1 174 ? -11.529 25.361 24.230 1.00 93.44 174 ASP A C 1
ATOM 1384 O O . ASP A 1 174 ? -10.676 24.488 24.083 1.00 93.44 174 ASP A O 1
ATOM 1388 N N . LEU A 1 175 ? -12.817 25.067 24.446 1.00 92.88 175 LEU A N 1
ATOM 1389 C CA . LEU A 1 175 ? -13.344 23.704 24.484 1.00 92.88 175 LEU A CA 1
ATOM 1390 C C . LEU A 1 175 ? -13.238 23.031 23.107 1.00 92.88 175 LEU A C 1
ATOM 1392 O O . LEU A 1 175 ? -12.820 21.881 23.025 1.00 92.88 175 LEU A O 1
ATOM 1396 N N . GLN A 1 176 ? -13.553 23.752 22.026 1.00 93.44 176 GLN A N 1
ATOM 1397 C CA . GLN A 1 176 ? -13.502 23.213 20.660 1.00 93.44 176 GLN A CA 1
ATOM 1398 C C . GLN A 1 176 ? -12.074 22.908 20.173 1.00 93.44 176 GLN A C 1
ATOM 1400 O O . GLN A 1 176 ? -11.891 22.019 19.340 1.00 93.44 176 GLN A O 1
ATOM 1405 N N . PHE A 1 177 ? -11.057 23.602 20.697 1.00 92.25 177 PHE A N 1
ATOM 1406 C CA . PHE A 1 177 ? -9.645 23.344 20.384 1.00 92.25 177 PHE A CA 1
ATOM 1407 C C . PHE A 1 177 ? -8.945 22.411 21.381 1.00 92.25 177 PHE A C 1
ATOM 1409 O O . PHE A 1 177 ? -7.879 21.889 21.048 1.00 92.25 177 PHE A O 1
ATOM 1416 N N . ALA A 1 178 ? -9.542 22.122 22.542 1.00 91.12 178 ALA A N 1
ATOM 1417 C CA . ALA A 1 178 ? -8.988 21.201 23.541 1.00 91.12 178 ALA A CA 1
ATOM 1418 C C . ALA A 1 178 ? -8.576 19.824 22.970 1.00 91.12 178 ALA A C 1
ATOM 1420 O O . ALA A 1 178 ? -7.520 19.317 23.349 1.00 91.12 178 ALA A O 1
ATOM 1421 N N . PRO A 1 179 ? -9.299 19.214 22.006 1.00 89.00 179 PRO A N 1
ATOM 1422 C CA . PRO A 1 179 ? -8.863 17.943 21.432 1.00 89.00 179 PRO A CA 1
ATOM 1423 C C . PRO A 1 179 ? -7.506 18.001 20.712 1.00 89.00 179 PRO A C 1
ATOM 1425 O O . PRO A 1 179 ? -6.804 16.994 20.641 1.00 89.00 179 PRO A O 1
ATOM 1428 N N . THR A 1 180 ? -7.098 19.169 20.203 1.00 87.81 180 THR A N 1
ATOM 1429 C CA . THR A 1 180 ? -5.801 19.344 19.521 1.00 87.81 180 THR A CA 1
ATOM 1430 C C . THR A 1 180 ? -4.613 19.405 20.480 1.00 87.81 180 THR A C 1
ATOM 1432 O O . THR A 1 180 ? -3.470 19.286 20.045 1.00 87.81 180 THR A O 1
ATOM 1435 N N . THR A 1 181 ? -4.866 19.550 21.783 1.00 89.69 181 THR A N 1
ATOM 1436 C CA . THR A 1 181 ? -3.826 19.580 22.819 1.00 89.69 181 THR A CA 1
ATOM 1437 C C . THR A 1 181 ? -3.630 18.221 23.490 1.00 89.69 181 THR A C 1
ATOM 1439 O O . THR A 1 181 ? -2.840 18.110 24.426 1.00 89.69 181 THR A O 1
ATOM 1442 N N . LEU A 1 182 ? -4.358 17.187 23.052 1.00 91.69 182 LEU A N 1
ATOM 1443 C CA . LEU A 1 182 ? -4.221 15.838 23.592 1.00 91.69 182 LEU A CA 1
ATOM 1444 C C . LEU A 1 182 ? -2.829 15.264 23.277 1.00 91.69 182 LEU A C 1
ATOM 1446 O O . LEU A 1 182 ? -2.314 15.473 22.173 1.00 91.69 182 LEU A O 1
ATOM 1450 N N . PRO A 1 183 ? -2.225 14.491 24.201 1.00 92.12 183 PRO A N 1
ATOM 1451 C CA . PRO A 1 183 ? -0.965 13.811 23.931 1.00 92.12 183 PRO A CA 1
ATOM 1452 C C . PRO A 1 183 ? -1.079 12.910 22.698 1.00 92.12 183 PRO A C 1
ATOM 1454 O O . PRO A 1 183 ? -1.999 12.096 22.612 1.00 92.12 183 PRO A O 1
ATOM 1457 N N . ASN A 1 184 ? -0.131 13.017 21.763 1.00 94.94 184 ASN A N 1
ATOM 1458 C CA . ASN A 1 184 ? -0.048 12.151 20.585 1.00 94.94 184 ASN A CA 1
ATOM 1459 C C . ASN A 1 184 ? 1.006 11.059 20.831 1.00 94.94 184 ASN A C 1
ATOM 1461 O O . ASN A 1 184 ? 2.188 11.231 20.536 1.00 94.94 184 ASN A O 1
ATOM 1465 N N . GLN A 1 185 ? 0.581 9.964 21.454 1.00 95.44 185 GLN A N 1
ATOM 1466 C CA . GLN A 1 185 ? 1.433 8.893 21.970 1.00 95.44 185 GLN A CA 1
ATOM 1467 C C . GLN A 1 185 ? 0.820 7.520 21.673 1.00 95.44 185 GLN A C 1
ATOM 1469 O O . GLN A 1 185 ? -0.261 7.416 21.097 1.00 95.44 185 GLN A O 1
ATOM 1474 N N . HIS A 1 186 ? 1.522 6.453 22.044 1.00 97.12 186 HIS A N 1
ATOM 1475 C CA . HIS A 1 186 ? 1.098 5.085 21.757 1.00 97.12 186 HIS A CA 1
ATOM 1476 C C . HIS A 1 186 ? -0.281 4.733 22.351 1.00 97.12 186 HIS A C 1
ATOM 1478 O O . HIS A 1 186 ? -0.508 4.894 23.545 1.00 97.12 186 HIS A O 1
ATOM 1484 N N . PHE A 1 187 ? -1.176 4.133 21.556 1.00 96.62 187 PHE A N 1
ATOM 1485 C CA . PHE A 1 187 ? -2.558 3.820 21.964 1.00 96.62 187 PHE A CA 1
ATOM 1486 C C . PHE A 1 187 ? -2.690 3.051 23.288 1.00 96.62 187 PHE A C 1
ATOM 1488 O O . PHE A 1 187 ? -3.590 3.319 24.079 1.00 96.62 187 PHE A O 1
ATOM 1495 N N . MET A 1 188 ? -1.804 2.080 23.521 1.00 97.44 188 MET A N 1
ATOM 1496 C CA . MET A 1 188 ? -1.836 1.243 24.728 1.00 97.44 188 MET A CA 1
ATOM 1497 C C . MET A 1 188 ? -1.491 1.983 26.026 1.00 97.44 188 MET A C 1
ATOM 1499 O O . MET A 1 188 ? -1.706 1.411 27.092 1.00 97.44 188 MET A O 1
ATOM 1503 N N . SER A 1 189 ? -0.974 3.214 25.961 1.00 97.44 189 SER A N 1
ATOM 1504 C CA . SER A 1 189 ? -0.666 4.020 27.149 1.00 97.44 189 SER A CA 1
ATOM 1505 C C . SER A 1 189 ? -1.809 4.939 27.581 1.00 97.44 189 SER A C 1
ATOM 1507 O O . SER A 1 189 ? -1.736 5.539 28.651 1.00 97.44 189 SER A O 1
ATOM 1509 N N . TYR A 1 190 ? -2.867 5.072 26.776 1.00 97.38 190 TYR A N 1
ATOM 1510 C CA . TYR A 1 190 ? -3.991 5.937 27.116 1.00 97.38 190 TYR A CA 1
ATOM 1511 C C . TYR A 1 190 ? -4.918 5.297 28.147 1.00 97.38 190 TYR A C 1
ATOM 1513 O O . TYR A 1 190 ? -5.337 4.147 27.994 1.00 97.38 190 TYR A O 1
ATOM 1521 N N . THR A 1 191 ? -5.342 6.099 29.124 1.00 97.44 191 THR A N 1
ATOM 1522 C CA . THR A 1 191 ? -6.628 5.881 29.791 1.00 97.44 191 THR A CA 1
ATOM 1523 C C . THR A 1 191 ? -7.745 6.204 28.806 1.00 97.44 191 THR A C 1
ATOM 1525 O O . THR A 1 191 ? -7.712 7.244 28.152 1.00 97.44 191 THR A O 1
ATOM 1528 N N . MET A 1 192 ? -8.730 5.316 28.690 1.00 97.69 192 MET A N 1
ATOM 1529 C CA . MET A 1 192 ? -9.860 5.474 27.774 1.00 97.69 192 MET A CA 1
ATOM 1530 C C . MET A 1 192 ? -11.147 5.683 28.576 1.00 97.69 192 MET A C 1
ATOM 1532 O O . MET A 1 192 ? -11.509 4.820 29.364 1.00 97.69 192 MET A O 1
ATOM 1536 N N . TYR A 1 193 ? -11.860 6.784 28.363 1.00 97.88 193 TYR A N 1
ATOM 1537 C CA . TYR A 1 193 ? -13.028 7.225 29.132 1.00 97.88 193 TYR A CA 1
ATOM 1538 C C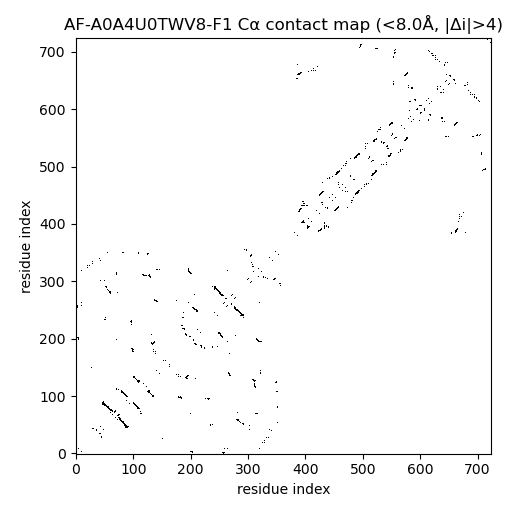 . TYR A 1 193 ? -14.328 7.125 28.332 1.00 97.88 193 TYR A C 1
ATOM 1540 O O . TYR A 1 193 ? -14.336 7.344 27.124 1.00 97.88 193 TYR A O 1
ATOM 1548 N N . SER A 1 194 ? -15.460 6.893 29.000 1.00 97.00 194 SER A N 1
ATOM 1549 C CA . SER A 1 194 ? -16.794 6.903 28.377 1.00 97.00 194 SER A CA 1
ATOM 1550 C C . SER A 1 194 ? -17.238 8.282 27.861 1.00 97.00 194 SER A C 1
ATOM 1552 O O . SER A 1 194 ? -18.165 8.350 27.050 1.00 97.00 194 SER A O 1
ATOM 1554 N N . GLN A 1 195 ? -16.605 9.362 28.348 1.00 95.00 195 GLN A N 1
ATOM 1555 C CA . GLN A 1 195 ? -16.916 10.796 28.180 1.00 95.00 195 GLN A CA 1
ATOM 1556 C C . GLN A 1 195 ? -18.307 11.233 28.687 1.00 95.00 195 GLN A C 1
ATOM 1558 O O . GLN A 1 195 ? -18.430 12.250 29.370 1.00 95.00 195 GLN A O 1
ATOM 1563 N N . SER A 1 196 ? -19.346 10.447 28.411 1.00 95.44 196 SER A N 1
ATOM 1564 C CA . SER A 1 196 ? -20.738 10.629 28.839 1.00 95.44 196 SER A CA 1
ATOM 1565 C C . SER A 1 196 ? -21.129 9.657 29.957 1.00 95.44 196 SER A C 1
ATOM 1567 O O . SER A 1 196 ? -20.493 8.609 30.113 1.00 95.44 196 SER A O 1
ATOM 1569 N N . ALA A 1 197 ? -22.197 9.974 30.690 1.00 96.62 197 ALA A N 1
ATOM 1570 C CA . ALA A 1 197 ? -22.730 9.133 31.759 1.00 96.62 197 ALA A CA 1
ATOM 1571 C C . ALA A 1 197 ? -23.664 8.019 31.246 1.00 96.62 197 ALA A C 1
ATOM 1573 O O . ALA A 1 197 ? -24.271 8.114 30.178 1.00 96.62 197 ALA A O 1
ATOM 1574 N N . TYR A 1 198 ? -23.769 6.958 32.037 1.00 97.75 198 TYR A N 1
ATOM 1575 C CA . TYR A 1 198 ? -24.575 5.768 31.795 1.00 97.75 198 TYR A CA 1
ATOM 1576 C C . TYR A 1 198 ? -25.313 5.398 33.080 1.00 97.75 198 TYR A C 1
ATOM 1578 O O . TYR A 1 198 ? -24.866 5.700 34.190 1.00 97.75 198 TYR A O 1
ATOM 1586 N N . ARG A 1 199 ? -26.449 4.724 32.937 1.00 97.38 199 ARG A N 1
ATOM 1587 C CA . ARG A 1 199 ? -27.053 3.972 34.024 1.00 97.38 199 ARG A CA 1
ATOM 1588 C C . ARG A 1 199 ? -26.086 2.859 34.409 1.00 97.38 199 ARG A C 1
ATOM 1590 O O . ARG A 1 199 ? -25.393 2.315 33.555 1.00 97.38 199 ARG A O 1
ATOM 1597 N N . TYR A 1 200 ? -26.046 2.557 35.693 1.00 97.31 200 TYR A N 1
ATOM 1598 C CA . TYR A 1 200 ? -25.248 1.499 36.278 1.00 97.31 200 TYR A CA 1
ATOM 1599 C C . TYR A 1 200 ? -26.093 0.777 37.327 1.00 97.31 200 TYR A C 1
ATOM 1601 O O . TYR A 1 200 ? -26.006 1.036 38.529 1.00 97.31 200 TYR A O 1
ATOM 1609 N N . GLY A 1 201 ? -27.004 -0.063 36.836 1.00 95.69 201 GLY A N 1
ATOM 1610 C CA . GLY A 1 201 ? -28.043 -0.707 37.632 1.00 95.69 201 GLY A CA 1
ATOM 1611 C C . GLY A 1 201 ? -28.948 0.312 38.314 1.00 95.69 201 GLY A C 1
ATOM 1612 O O . GLY A 1 201 ? -29.757 0.953 37.641 1.00 95.69 201 GLY A O 1
ATOM 1613 N N . ASP A 1 202 ? -28.806 0.472 39.627 1.00 96.06 202 ASP A N 1
ATOM 1614 C CA . ASP A 1 202 ? -29.571 1.447 40.412 1.00 96.06 202 ASP A CA 1
ATOM 1615 C C . ASP A 1 202 ? -28.983 2.871 40.381 1.00 96.06 202 ASP A C 1
ATOM 1617 O O . ASP A 1 202 ? -29.650 3.822 40.788 1.00 96.06 202 ASP A O 1
ATOM 1621 N N . TYR A 1 203 ? -27.773 3.051 39.848 1.00 97.81 203 TYR A N 1
ATOM 1622 C CA . TYR A 1 203 ? -27.023 4.307 39.947 1.00 97.81 203 TYR A CA 1
ATOM 1623 C C . TYR A 1 203 ? -26.727 4.951 38.591 1.00 97.81 203 TYR A C 1
ATOM 1625 O O . TYR A 1 203 ? -26.993 4.386 37.531 1.00 97.81 203 TYR A O 1
ATOM 1633 N N . VAL A 1 204 ? -26.137 6.144 38.633 1.00 98.31 204 VAL A N 1
ATOM 1634 C CA . VAL A 1 204 ? -25.525 6.816 37.479 1.00 98.31 204 VAL A CA 1
ATOM 1635 C C . VAL A 1 204 ? -24.007 6.715 37.584 1.00 98.31 204 VAL A C 1
ATOM 1637 O O . VAL A 1 204 ? -23.451 6.931 38.662 1.00 98.31 204 VAL A O 1
ATOM 1640 N N . ALA A 1 205 ? -23.326 6.432 36.474 1.00 98.12 205 ALA A N 1
ATOM 1641 C CA . ALA A 1 205 ? -21.874 6.326 36.453 1.00 98.12 205 ALA A CA 1
ATOM 1642 C C . ALA A 1 205 ? -21.226 6.768 35.135 1.00 98.12 205 ALA A C 1
ATOM 1644 O O . ALA A 1 205 ? -21.859 6.793 34.079 1.00 98.12 205 ALA A O 1
ATOM 1645 N N . LYS A 1 206 ? -19.924 7.048 35.194 1.00 98.00 206 LYS A N 1
ATOM 1646 C CA . LYS A 1 206 ? -19.009 6.989 34.046 1.00 98.00 206 LYS A CA 1
ATOM 1647 C C . LYS A 1 206 ? -18.132 5.746 34.171 1.00 98.00 206 LYS A C 1
ATOM 1649 O O . LYS A 1 206 ? -17.958 5.216 35.267 1.00 98.00 206 LYS A O 1
ATOM 1654 N N . TYR A 1 207 ? -17.573 5.287 33.058 1.00 98.38 207 TYR A N 1
ATOM 1655 C CA . TYR A 1 207 ? -16.640 4.162 33.049 1.00 98.38 207 TYR A CA 1
ATOM 1656 C C . TYR A 1 207 ? -15.362 4.509 32.287 1.00 98.38 207 TYR A C 1
ATOM 1658 O O . TYR A 1 207 ? -15.367 5.373 31.406 1.00 98.38 207 TYR A O 1
ATOM 1666 N N . ALA A 1 208 ? -14.264 3.837 32.623 1.00 98.50 208 ALA A N 1
ATOM 1667 C CA . ALA A 1 208 ? -12.980 4.022 31.959 1.00 98.50 208 ALA A CA 1
ATOM 1668 C C . ALA A 1 208 ? -12.107 2.758 32.007 1.00 98.50 208 ALA A C 1
ATOM 1670 O O . ALA A 1 208 ? -12.277 1.910 32.879 1.00 98.50 208 ALA A O 1
ATOM 1671 N N . MET A 1 209 ? -11.166 2.642 31.069 1.00 98.19 209 MET A N 1
ATOM 1672 C CA . MET A 1 209 ? -10.127 1.609 31.034 1.00 98.19 209 MET A CA 1
ATOM 1673 C C . MET A 1 209 ? -8.768 2.237 31.326 1.00 98.19 209 MET A C 1
ATOM 1675 O O . MET A 1 209 ? -8.299 3.067 30.547 1.00 98.19 209 MET A O 1
ATOM 1679 N N . PHE A 1 210 ? -8.136 1.820 32.421 1.00 98.44 210 PHE A N 1
ATOM 1680 C CA . PHE A 1 210 ? -6.832 2.316 32.860 1.00 98.44 210 PHE A CA 1
ATOM 1681 C C . PHE A 1 210 ? -5.739 1.294 32.545 1.00 98.44 210 PHE A C 1
ATOM 1683 O O . PHE A 1 210 ? -5.864 0.156 32.995 1.00 98.44 210 PHE A O 1
ATOM 1690 N N . PRO A 1 211 ? -4.673 1.654 31.811 1.00 98.25 211 PRO A N 1
ATOM 1691 C CA . PRO A 1 211 ? -3.584 0.729 31.511 1.00 98.25 211 PRO A CA 1
ATOM 1692 C C . PRO A 1 211 ? -2.820 0.351 32.785 1.00 98.25 211 PRO A C 1
ATOM 1694 O O . PRO A 1 211 ? -2.417 1.223 33.557 1.00 98.25 211 PRO A O 1
ATOM 1697 N N . THR A 1 212 ? -2.590 -0.945 33.004 1.00 97.81 212 THR A N 1
ATOM 1698 C CA . THR A 1 212 ? -1.956 -1.438 34.242 1.00 97.81 212 THR A CA 1
ATOM 1699 C C . THR A 1 212 ? -0.571 -2.035 34.033 1.00 97.81 212 THR A C 1
ATOM 1701 O O . THR A 1 212 ? 0.234 -2.036 34.967 1.00 97.81 212 THR A O 1
ATOM 1704 N N . ALA A 1 213 ? -0.246 -2.519 32.830 1.00 96.00 213 ALA A N 1
ATOM 1705 C CA . ALA A 1 213 ? 1.053 -3.133 32.586 1.00 96.00 213 ALA A CA 1
ATOM 1706 C C . ALA A 1 213 ? 2.187 -2.094 32.589 1.00 96.00 213 ALA A C 1
ATOM 1708 O O . ALA A 1 213 ? 2.059 -1.003 32.030 1.00 96.00 213 ALA A O 1
ATOM 1709 N N . LYS A 1 214 ? 3.351 -2.471 33.138 1.00 95.38 214 LYS A N 1
ATOM 1710 C CA . LYS A 1 214 ? 4.533 -1.592 33.215 1.00 95.38 214 LYS A CA 1
ATOM 1711 C C . LYS A 1 214 ? 4.942 -1.032 31.847 1.00 95.38 214 LYS A C 1
ATOM 1713 O O . LYS A 1 214 ? 5.159 0.166 31.720 1.00 95.38 214 LYS A O 1
ATOM 1718 N N . LEU A 1 215 ? 4.948 -1.872 30.810 1.00 96.50 215 LEU A N 1
ATOM 1719 C CA . LEU A 1 215 ? 5.260 -1.430 29.449 1.00 96.50 215 LEU A CA 1
ATOM 1720 C C . LEU A 1 215 ? 4.263 -0.377 28.935 1.00 96.50 215 LEU A C 1
ATOM 1722 O O . LEU A 1 215 ? 4.668 0.568 28.270 1.00 96.50 215 LEU A O 1
ATOM 1726 N N . GLN A 1 216 ? 2.970 -0.506 29.249 1.00 97.25 216 GLN A N 1
ATOM 1727 C CA . GLN A 1 216 ? 1.970 0.489 28.843 1.00 97.25 216 GLN A CA 1
ATOM 1728 C C . GLN A 1 216 ? 2.229 1.849 29.498 1.00 97.25 216 GLN A C 1
ATOM 1730 O O . GLN A 1 216 ? 2.078 2.876 28.841 1.00 97.25 216 GLN A O 1
ATOM 1735 N N . GLN A 1 217 ? 2.665 1.851 30.760 1.00 95.06 217 GLN A N 1
ATOM 1736 C CA . GLN A 1 217 ? 3.044 3.067 31.482 1.00 95.06 217 GLN A CA 1
ATOM 1737 C C . GLN A 1 217 ? 4.302 3.703 30.877 1.00 95.06 217 GLN A C 1
ATOM 1739 O O . GLN A 1 217 ? 4.309 4.899 30.605 1.00 95.06 217 GLN A O 1
ATOM 1744 N N . ASP A 1 218 ? 5.329 2.902 30.580 1.00 95.75 218 ASP A N 1
ATOM 1745 C CA . ASP A 1 218 ? 6.583 3.392 29.989 1.00 95.75 218 ASP A CA 1
ATOM 1746 C C . ASP A 1 218 ? 6.363 4.006 28.589 1.00 95.75 218 ASP A C 1
ATOM 1748 O O . ASP A 1 218 ? 7.001 4.993 28.213 1.00 95.75 218 ASP A O 1
ATOM 1752 N N . LEU A 1 219 ? 5.401 3.475 27.825 1.00 96.62 219 LEU A N 1
ATOM 1753 C CA . LEU A 1 219 ? 5.017 4.007 26.515 1.00 96.62 219 LEU A CA 1
ATOM 1754 C C . LEU A 1 219 ? 4.391 5.410 26.579 1.00 96.62 219 LEU A C 1
ATOM 1756 O O . LEU A 1 219 ? 4.448 6.126 25.578 1.00 96.62 219 LEU A O 1
ATOM 1760 N N . ALA A 1 220 ? 3.812 5.825 27.712 1.00 91.00 220 ALA A N 1
ATOM 1761 C CA . ALA A 1 220 ? 3.278 7.183 27.871 1.00 91.00 220 ALA A CA 1
ATOM 1762 C C . ALA A 1 220 ? 4.386 8.246 27.770 1.00 91.00 220 ALA A C 1
ATOM 1764 O O . ALA A 1 220 ? 4.175 9.340 27.249 1.00 91.00 220 ALA A O 1
ATOM 1765 N N . GLU A 1 221 ? 5.588 7.913 28.239 1.00 88.31 221 GLU A N 1
ATOM 1766 C CA . GLU A 1 221 ? 6.728 8.826 28.235 1.00 88.31 221 GLU A CA 1
ATOM 1767 C C . GLU A 1 221 ? 7.590 8.660 26.978 1.00 88.31 221 GLU A C 1
ATOM 1769 O O . GLU A 1 221 ? 8.017 9.657 26.389 1.00 88.31 221 GLU A O 1
ATOM 1774 N N . GLY A 1 222 ? 7.825 7.410 26.559 1.00 87.25 222 GLY A N 1
ATOM 1775 C CA . GLY A 1 222 ? 8.822 7.067 25.542 1.00 87.25 222 GLY A CA 1
ATOM 1776 C C . GLY A 1 222 ? 8.330 7.002 24.093 1.00 87.25 222 GLY A C 1
ATOM 1777 O O . GLY A 1 222 ? 9.149 7.117 23.184 1.00 87.25 222 GLY A O 1
ATOM 1778 N N . ALA A 1 223 ? 7.028 6.828 23.844 1.00 93.69 223 ALA A N 1
ATOM 1779 C CA . ALA A 1 223 ? 6.494 6.606 22.496 1.00 93.69 223 ALA A CA 1
ATOM 1780 C C . ALA A 1 223 ? 5.574 7.751 22.057 1.00 93.69 223 ALA A C 1
ATOM 1782 O O . ALA A 1 223 ? 4.349 7.668 22.166 1.00 93.69 223 ALA A O 1
ATOM 1783 N N . LYS A 1 224 ? 6.186 8.828 21.551 1.00 95.69 224 LYS A N 1
ATOM 1784 C CA . LYS A 1 224 ? 5.503 10.041 21.075 1.00 95.69 224 LYS A CA 1
ATOM 1785 C C . LYS A 1 224 ? 5.587 10.159 19.561 1.00 95.69 224 LYS A C 1
ATOM 1787 O O . LYS A 1 224 ? 6.645 9.926 18.982 1.00 95.69 224 LYS A O 1
ATOM 1792 N N . VAL A 1 225 ? 4.473 10.518 18.934 1.00 94.00 225 VAL A N 1
ATOM 1793 C CA . VAL A 1 225 ? 4.428 10.791 17.497 1.00 94.00 225 VAL A CA 1
ATOM 1794 C C . VAL A 1 225 ? 4.974 12.195 17.261 1.00 94.00 225 VAL A C 1
ATOM 1796 O O . VAL A 1 225 ? 4.538 13.152 17.903 1.00 94.00 225 VAL A O 1
ATOM 1799 N N . THR A 1 226 ? 5.930 12.318 16.346 1.00 93.00 226 THR A N 1
ATOM 1800 C CA . THR A 1 226 ? 6.555 13.587 15.957 1.00 93.00 226 THR A CA 1
ATOM 1801 C C . THR A 1 226 ? 6.375 13.832 14.462 1.00 93.00 226 THR A C 1
ATOM 1803 O O . THR A 1 226 ? 5.854 12.991 13.733 1.00 93.00 226 THR A O 1
ATOM 1806 N N . GLU A 1 227 ? 6.834 14.979 13.963 1.00 90.94 227 GLU A N 1
ATOM 1807 C CA . GLU A 1 227 ? 6.786 15.288 12.527 1.00 90.94 227 GLU A CA 1
ATOM 1808 C C . GLU A 1 227 ? 7.579 14.290 11.662 1.00 90.94 227 GLU A C 1
ATOM 1810 O O . GLU A 1 227 ? 7.267 14.116 10.482 1.00 90.94 227 GLU A O 1
ATOM 1815 N N . GLN A 1 228 ? 8.578 13.620 12.255 1.00 91.44 228 GLN A N 1
ATOM 1816 C CA . GLN A 1 228 ? 9.413 12.600 11.610 1.00 91.44 228 GLN A CA 1
ATOM 1817 C C . GLN A 1 228 ? 8.810 11.189 11.669 1.00 91.44 228 GLN A C 1
ATOM 1819 O O . GLN A 1 228 ? 9.355 10.280 11.046 1.00 91.44 228 GLN A O 1
ATOM 1824 N N . SER A 1 229 ? 7.733 10.984 12.431 1.00 91.44 229 SER A N 1
ATOM 1825 C CA . SER A 1 229 ? 7.034 9.699 12.484 1.00 91.44 229 SER A CA 1
ATOM 1826 C C . SER A 1 229 ? 6.340 9.377 11.160 1.00 91.44 229 SER A C 1
ATOM 1828 O O . SER A 1 229 ? 6.112 10.250 10.321 1.00 91.44 229 SER A O 1
ATOM 1830 N N . ASP A 1 230 ? 5.970 8.112 10.984 1.00 93.50 230 ASP A N 1
ATOM 1831 C CA . ASP A 1 230 ? 5.186 7.692 9.826 1.00 93.50 230 ASP A CA 1
ATOM 1832 C C . ASP A 1 230 ? 3.753 8.285 9.879 1.00 93.50 230 ASP A C 1
ATOM 1834 O O . ASP A 1 230 ? 3.170 8.383 10.963 1.00 93.50 230 ASP A O 1
ATOM 1838 N N . PRO A 1 231 ? 3.132 8.663 8.746 1.00 90.62 231 PRO A N 1
ATOM 1839 C CA . PRO A 1 231 ? 1.725 9.089 8.707 1.00 90.62 231 PRO A CA 1
ATOM 1840 C C . PRO A 1 231 ? 0.710 8.064 9.255 1.00 90.62 231 PRO A C 1
ATOM 1842 O O . PRO A 1 231 ? -0.423 8.427 9.586 1.00 90.62 231 PRO A O 1
ATOM 1845 N N . GLU A 1 232 ? 1.102 6.791 9.351 1.00 91.88 232 GLU A N 1
ATOM 1846 C CA . GLU A 1 232 ? 0.323 5.655 9.860 1.00 91.88 232 GLU A CA 1
ATOM 1847 C C . GLU A 1 232 ? 0.913 5.066 11.161 1.00 91.88 232 GLU A C 1
ATOM 1849 O O . GLU A 1 232 ? 0.677 3.894 11.489 1.00 91.88 232 GLU A O 1
ATOM 1854 N N . GLN A 1 233 ? 1.701 5.863 11.898 1.00 95.00 233 GLN A N 1
ATOM 1855 C CA . GLN A 1 233 ? 2.480 5.434 13.065 1.00 95.00 233 GLN A CA 1
ATOM 1856 C C . GLN A 1 233 ? 1.679 4.634 14.099 1.00 95.00 233 GLN A C 1
ATOM 1858 O O . GLN A 1 233 ? 2.203 3.667 14.658 1.00 95.00 233 GLN A O 1
ATOM 1863 N N . HIS A 1 234 ? 0.420 4.999 14.360 1.00 96.31 234 HIS A N 1
ATOM 1864 C CA . HIS A 1 234 ? -0.386 4.356 15.403 1.00 96.31 234 HIS A CA 1
ATOM 1865 C C . HIS A 1 234 ? -0.703 2.902 15.059 1.00 96.31 234 HIS A C 1
ATOM 1867 O O . HIS A 1 234 ? -0.561 2.018 15.906 1.00 96.31 234 HIS A O 1
ATOM 1873 N N . SER A 1 235 ? -1.086 2.633 13.810 1.00 95.12 235 SER A N 1
ATOM 1874 C CA . SER A 1 235 ? -1.365 1.271 13.349 1.00 95.12 235 SER A CA 1
ATOM 1875 C C . SER A 1 235 ? -0.102 0.410 13.310 1.00 95.12 235 SER A C 1
ATOM 1877 O O . SER A 1 235 ? -0.181 -0.795 13.548 1.00 95.12 235 SER A O 1
ATOM 1879 N N . ILE A 1 236 ? 1.059 0.998 12.999 1.00 92.25 236 ILE A N 1
ATOM 1880 C CA . ILE A 1 236 ? 2.358 0.306 13.004 1.00 92.25 236 ILE A CA 1
ATOM 1881 C C . ILE A 1 236 ? 2.686 -0.138 14.428 1.00 92.25 236 ILE A C 1
ATOM 1883 O O . ILE A 1 236 ? 2.873 -1.326 14.683 1.00 92.25 236 ILE A O 1
ATOM 1887 N N . TRP A 1 237 ? 2.635 0.800 15.369 1.00 96.81 237 TRP A N 1
ATOM 1888 C CA . TRP A 1 237 ? 2.887 0.540 16.779 1.00 96.81 237 TRP A CA 1
ATOM 1889 C C . TRP A 1 237 ? 1.956 -0.509 17.380 1.00 96.81 237 TRP A C 1
ATOM 1891 O O . TRP A 1 237 ? 2.414 -1.428 18.050 1.00 96.81 237 TRP A O 1
ATOM 1901 N N . LEU A 1 238 ? 0.652 -0.431 17.104 1.00 97.31 238 LEU A N 1
ATOM 1902 C CA . LEU A 1 238 ? -0.301 -1.422 17.605 1.00 97.31 238 LEU A CA 1
ATOM 1903 C C . LEU A 1 238 ? -0.034 -2.825 17.046 1.00 97.31 238 LEU A C 1
ATOM 1905 O O . LEU A 1 238 ? -0.150 -3.804 17.784 1.00 97.31 238 LEU A O 1
ATOM 1909 N N . ARG A 1 239 ? 0.349 -2.939 15.768 1.00 93.88 239 ARG A N 1
ATOM 1910 C CA . ARG A 1 239 ? 0.751 -4.221 15.168 1.00 93.88 239 ARG A CA 1
ATOM 1911 C C . ARG A 1 239 ? 1.982 -4.797 15.859 1.00 93.88 239 ARG A C 1
ATOM 1913 O O . ARG A 1 239 ? 1.963 -5.961 16.244 1.00 93.88 239 ARG A O 1
ATOM 1920 N N . GLU A 1 240 ? 3.023 -3.991 16.031 1.00 91.19 240 GLU A N 1
ATOM 1921 C CA . GLU A 1 240 ? 4.269 -4.401 16.689 1.00 91.19 240 GLU A CA 1
ATOM 1922 C C . GLU A 1 240 ? 4.028 -4.802 18.148 1.00 91.19 240 GLU A C 1
ATOM 1924 O O . GLU A 1 240 ? 4.487 -5.857 18.591 1.00 91.19 240 GLU A O 1
ATOM 1929 N N . TYR A 1 241 ? 3.239 -4.004 18.872 1.00 97.12 241 TYR A N 1
ATOM 1930 C CA . TYR A 1 241 ? 2.888 -4.261 20.261 1.00 97.12 241 TYR A CA 1
ATOM 1931 C C . TYR A 1 241 ? 2.188 -5.613 20.409 1.00 97.12 241 TYR A C 1
ATOM 1933 O O . TYR A 1 241 ? 2.673 -6.483 21.129 1.00 97.12 241 TYR A O 1
ATOM 1941 N N . PHE A 1 242 ? 1.084 -5.837 19.690 1.00 96.75 242 PHE A N 1
ATOM 1942 C CA . PHE A 1 242 ? 0.276 -7.051 19.847 1.00 96.75 242 PHE A CA 1
ATOM 1943 C C . PHE A 1 242 ? 0.891 -8.305 19.225 1.00 96.75 242 PHE A C 1
ATOM 1945 O O . PHE A 1 242 ? 0.409 -9.408 19.481 1.00 96.75 242 PHE A O 1
ATOM 1952 N N . GLN A 1 243 ? 1.984 -8.188 18.471 1.00 90.19 243 GLN A N 1
ATOM 1953 C CA . GLN A 1 243 ? 2.798 -9.350 18.120 1.00 90.19 243 GLN A CA 1
ATOM 1954 C C . GLN A 1 243 ? 3.553 -9.905 19.336 1.00 90.19 243 GLN A C 1
ATOM 1956 O O . GLN A 1 243 ? 3.728 -11.119 19.434 1.00 90.19 243 GLN A O 1
ATOM 1961 N N . GLN A 1 244 ? 3.980 -9.046 20.268 1.00 91.88 244 GLN A N 1
ATOM 1962 C CA . GLN A 1 244 ? 4.982 -9.402 21.284 1.00 91.88 244 GLN A CA 1
ATOM 1963 C C . GLN A 1 244 ? 4.506 -9.240 22.732 1.00 91.88 244 GLN A C 1
ATOM 1965 O O . GLN A 1 244 ? 5.038 -9.899 23.632 1.00 91.88 244 GLN A O 1
ATOM 1970 N N . HIS A 1 245 ? 3.501 -8.402 22.970 1.00 97.12 245 HIS A N 1
ATOM 1971 C CA . HIS A 1 245 ? 3.115 -7.951 24.300 1.00 97.12 245 HIS A CA 1
ATOM 1972 C C . HIS A 1 245 ? 1.614 -8.079 24.536 1.00 97.12 245 HIS A C 1
ATOM 1974 O O . HIS A 1 245 ? 0.793 -7.796 23.663 1.00 97.12 245 HIS A O 1
ATOM 1980 N N . ASP A 1 246 ? 1.279 -8.562 25.728 1.00 97.75 246 ASP A N 1
ATOM 1981 C CA . ASP A 1 246 ? -0.083 -8.565 26.241 1.00 97.75 246 ASP A CA 1
ATOM 1982 C C . ASP A 1 246 ? -0.401 -7.148 26.745 1.00 97.75 246 ASP A C 1
ATOM 1984 O O . ASP A 1 246 ? 0.469 -6.505 27.336 1.00 97.75 246 ASP A O 1
ATOM 1988 N N . ALA A 1 247 ? -1.628 -6.668 26.534 1.00 98.25 247 ALA A N 1
ATOM 1989 C CA . ALA A 1 247 ? -2.115 -5.441 27.164 1.00 98.25 247 ALA A CA 1
ATOM 1990 C C . ALA A 1 247 ? -3.115 -5.774 28.273 1.00 98.25 247 ALA A C 1
ATOM 1992 O O . ALA A 1 247 ? -3.972 -6.651 28.118 1.00 98.25 247 ALA A O 1
ATOM 1993 N N . GLU A 1 248 ? -3.031 -5.036 29.375 1.00 98.38 248 GLU A N 1
ATOM 1994 C CA . GLU A 1 248 ? -3.907 -5.183 30.528 1.00 98.38 248 GLU A CA 1
ATOM 1995 C C . GLU A 1 248 ? -4.488 -3.831 30.937 1.00 98.38 248 GLU A C 1
ATOM 1997 O O . GLU A 1 248 ? -3.786 -2.817 31.004 1.00 98.38 248 GLU A O 1
ATOM 2002 N N . PHE A 1 249 ? -5.788 -3.822 31.220 1.00 98.75 249 PHE A N 1
ATOM 2003 C CA . PHE A 1 249 ? -6.480 -2.638 31.704 1.00 98.75 249 PHE A CA 1
ATOM 2004 C C . PHE A 1 249 ? -7.391 -2.981 32.877 1.00 98.75 249 PHE A C 1
ATOM 2006 O O . PHE A 1 249 ? -8.078 -4.002 32.855 1.00 98.75 249 PHE A O 1
ATOM 2013 N N . ASP A 1 250 ? -7.469 -2.082 33.851 1.00 98.75 250 ASP A N 1
ATOM 2014 C CA . ASP A 1 250 ? -8.562 -2.074 34.817 1.00 98.75 250 ASP A CA 1
ATOM 2015 C C . ASP A 1 250 ? -9.754 -1.354 34.191 1.00 98.75 250 ASP A C 1
ATOM 2017 O O . ASP A 1 250 ? -9.656 -0.181 33.822 1.00 98.75 250 ASP A O 1
ATOM 2021 N N . PHE A 1 251 ? -10.891 -2.036 34.092 1.00 98.75 251 PHE A N 1
ATOM 2022 C CA . PHE A 1 251 ? -12.171 -1.418 33.779 1.00 98.75 251 PHE A CA 1
ATOM 2023 C C . PHE A 1 251 ? -12.789 -0.903 35.078 1.00 98.75 251 PHE A C 1
ATOM 2025 O O . PHE A 1 251 ? -13.084 -1.677 35.995 1.00 98.75 251 PHE A O 1
ATOM 2032 N N . ARG A 1 252 ? -12.959 0.415 35.169 1.00 98.69 252 ARG A N 1
ATOM 2033 C CA . ARG A 1 252 ? -13.362 1.107 36.392 1.00 98.69 252 ARG A CA 1
ATOM 2034 C C . ARG A 1 252 ? -14.639 1.907 36.206 1.00 98.69 252 ARG A C 1
ATOM 2036 O O . ARG A 1 252 ? -14.913 2.401 35.113 1.00 98.69 252 ARG A O 1
ATOM 2043 N N . ILE A 1 253 ? -15.376 2.072 37.299 1.00 98.44 253 ILE A N 1
ATOM 2044 C CA . ILE A 1 253 ? -16.633 2.813 37.392 1.00 98.44 253 ILE A CA 1
ATOM 2045 C C . ILE A 1 253 ? -16.441 4.000 38.328 1.00 98.44 253 ILE A C 1
ATOM 2047 O O . ILE A 1 253 ? -15.913 3.850 39.422 1.00 98.44 253 ILE A O 1
ATOM 2051 N N . GLN A 1 254 ? -16.892 5.175 37.908 1.00 98.19 254 GLN A N 1
ATOM 2052 C CA . GLN A 1 254 ? -16.979 6.366 38.746 1.00 98.19 254 GLN A CA 1
ATOM 2053 C C . GLN A 1 254 ? -18.454 6.663 38.983 1.00 98.19 254 GLN A C 1
ATOM 2055 O O . GLN A 1 254 ? -19.174 7.015 38.046 1.00 98.19 254 GLN A O 1
ATOM 2060 N N . LEU A 1 255 ? -18.922 6.498 40.220 1.00 98.19 255 LEU A N 1
ATOM 2061 C CA . LEU A 1 255 ? -20.322 6.730 40.571 1.00 98.19 255 LEU A CA 1
ATOM 2062 C C . LEU A 1 255 ? -20.624 8.227 40.712 1.00 98.19 255 LEU A C 1
ATOM 2064 O O . LEU A 1 255 ? -19.848 8.994 41.289 1.00 98.19 255 LEU A O 1
ATOM 2068 N N . CYS A 1 256 ? -21.791 8.637 40.221 1.00 97.88 256 CYS A N 1
ATOM 2069 C CA . CYS A 1 256 ? -22.334 9.965 40.464 1.00 97.88 256 CYS A CA 1
ATOM 2070 C C . CYS A 1 256 ? -22.830 10.053 41.911 1.00 97.88 256 CYS A C 1
ATOM 2072 O O . CYS A 1 256 ? -23.637 9.232 42.343 1.00 97.88 256 CYS A O 1
ATOM 2074 N N . GLN A 1 257 ? -22.370 11.046 42.660 1.00 96.69 257 GLN A N 1
ATOM 2075 C CA . GLN A 1 257 ? -22.780 11.331 44.036 1.00 96.69 257 GLN A CA 1
ATOM 2076 C C . GLN A 1 257 ? -23.384 12.734 44.182 1.00 96.69 257 GLN A C 1
ATOM 2078 O O . GLN A 1 257 ? -24.128 12.971 45.134 1.00 96.69 257 GLN A O 1
ATOM 2083 N N . ASN A 1 258 ? -23.094 13.648 43.249 1.00 95.69 258 ASN A N 1
ATOM 2084 C CA . ASN A 1 258 ? -23.645 15.001 43.231 1.00 95.69 258 ASN A CA 1
ATOM 2085 C C . ASN A 1 258 ? -23.878 15.492 41.791 1.00 95.69 258 ASN A C 1
ATOM 2087 O O . ASN A 1 258 ? -22.919 15.801 41.091 1.00 95.69 258 ASN A O 1
ATOM 2091 N N . LEU A 1 259 ? -25.138 15.629 41.365 1.00 94.31 259 LEU A N 1
ATOM 2092 C CA . LEU A 1 259 ? -25.492 16.074 40.006 1.00 94.31 259 LEU A CA 1
ATOM 2093 C C . LEU A 1 259 ? -25.082 17.520 39.684 1.00 94.31 259 LEU A C 1
ATOM 2095 O O . LEU A 1 259 ? -24.896 17.833 38.511 1.00 94.31 259 LEU A O 1
ATOM 2099 N N . ASP A 1 260 ? -24.905 18.380 40.691 1.00 92.25 260 ASP A N 1
ATOM 2100 C CA . ASP A 1 260 ? -24.460 19.763 40.469 1.00 92.25 260 ASP A CA 1
ATOM 2101 C C . ASP A 1 260 ? -22.970 19.821 40.075 1.00 92.25 260 ASP A C 1
ATOM 2103 O O . ASP A 1 260 ? -22.524 20.759 39.416 1.00 92.25 260 ASP A O 1
ATOM 2107 N N . GLU A 1 261 ? -22.198 18.798 40.454 1.00 94.12 261 GLU A N 1
ATOM 2108 C CA . GLU A 1 261 ? -20.764 18.676 40.162 1.00 94.12 261 GLU A CA 1
ATOM 2109 C C . GLU A 1 261 ? -20.470 17.630 39.074 1.00 94.12 261 GLU A C 1
ATOM 2111 O O . GLU A 1 261 ? -19.498 17.749 38.330 1.00 94.12 261 GLU A O 1
ATOM 2116 N N . GLN A 1 262 ? -21.319 16.608 38.965 1.00 95.19 262 GLN A N 1
ATOM 2117 C CA . GLN A 1 262 ? -21.186 15.467 38.066 1.00 95.19 262 GLN A CA 1
ATOM 2118 C C . GLN A 1 262 ? -22.349 15.444 37.069 1.00 95.19 262 GLN A C 1
ATOM 2120 O O . GLN A 1 262 ? -23.210 14.562 37.101 1.00 95.19 262 GLN A O 1
ATOM 2125 N N . SER A 1 263 ? -22.371 16.438 36.178 1.00 93.50 263 SER A N 1
ATOM 2126 C CA . SER A 1 263 ? -23.432 16.584 35.179 1.00 93.50 263 SER A CA 1
ATOM 2127 C C . SER A 1 263 ? -23.514 15.371 34.248 1.00 93.50 263 SER A C 1
ATOM 2129 O O . SER A 1 263 ? -22.494 14.824 33.812 1.00 93.50 263 SER A O 1
ATOM 2131 N N . VAL A 1 264 ? -24.750 14.966 33.951 1.00 94.94 264 VAL A N 1
ATOM 2132 C CA . VAL A 1 264 ? -25.097 13.919 32.976 1.00 94.94 264 VAL A CA 1
ATOM 2133 C C . VAL A 1 264 ? -25.305 14.511 31.583 1.00 94.94 264 VAL A C 1
ATOM 2135 O O . VAL A 1 264 ? -24.947 13.881 30.592 1.00 94.94 264 VAL A O 1
ATOM 2138 N N . GLU A 1 265 ? -25.858 15.723 31.505 1.00 91.94 265 GLU A N 1
ATOM 2139 C CA . GLU A 1 265 ? -26.136 16.406 30.237 1.00 91.94 265 GLU A CA 1
ATOM 2140 C C . GLU A 1 265 ? -24.922 17.181 29.708 1.00 91.94 265 GLU A C 1
ATOM 2142 O O . GLU A 1 265 ? -24.672 17.159 28.508 1.00 91.94 265 GLU A O 1
ATOM 2147 N N . ASP A 1 266 ? -24.144 17.826 30.586 1.00 93.56 266 ASP A N 1
ATOM 2148 C CA . ASP A 1 266 ? -22.941 18.576 30.202 1.00 93.56 266 ASP A CA 1
ATOM 2149 C C . ASP A 1 266 ? -21.709 17.664 30.259 1.00 93.56 266 ASP A C 1
ATOM 2151 O O . ASP A 1 266 ? -21.126 17.418 31.317 1.00 93.56 266 ASP A O 1
ATOM 2155 N N . CYS A 1 267 ? -21.300 17.171 29.091 1.00 94.25 267 CYS A N 1
ATOM 2156 C CA . CYS A 1 267 ? -20.140 16.302 28.926 1.00 94.25 267 CYS A CA 1
ATOM 2157 C C . CYS A 1 267 ? -18.813 17.069 28.787 1.00 94.25 267 CYS A C 1
ATOM 2159 O O . CYS A 1 267 ? -17.764 16.438 28.646 1.00 94.25 267 CYS A O 1
ATOM 2161 N N . SER A 1 268 ? -18.829 18.407 28.811 1.00 93.38 268 SER A N 1
ATOM 2162 C CA . SER A 1 268 ? -17.623 19.227 28.609 1.00 93.38 268 SER A CA 1
ATOM 2163 C C . SER A 1 268 ? -16.722 19.305 29.838 1.00 93.38 268 SER A C 1
ATOM 2165 O O . SER A 1 268 ? -15.599 19.798 29.749 1.00 93.38 268 SER A O 1
ATOM 2167 N N . ARG A 1 269 ? -17.194 18.812 30.989 1.00 89.25 269 ARG A N 1
ATOM 2168 C CA . ARG A 1 269 ? -16.461 18.852 32.254 1.00 89.25 269 ARG A CA 1
ATOM 2169 C C . ARG A 1 269 ? -16.161 17.438 32.756 1.00 89.25 269 ARG A C 1
ATOM 2171 O O . ARG A 1 269 ? -17.087 16.624 32.869 1.00 89.25 269 ARG A O 1
ATOM 2178 N N . PRO A 1 270 ? -14.891 17.121 33.069 1.00 91.75 270 PRO A N 1
ATOM 2179 C CA . PRO A 1 270 ? -14.577 15.876 33.751 1.00 91.75 270 PRO A CA 1
ATOM 2180 C C . PRO A 1 270 ? -15.199 15.890 35.153 1.00 91.75 270 PRO A C 1
ATOM 2182 O O . PRO A 1 270 ? -15.355 16.944 35.770 1.00 91.75 270 PRO A O 1
ATOM 2185 N N . TRP A 1 271 ? -15.574 14.713 35.645 1.00 95.06 271 TRP A N 1
ATOM 2186 C CA . TRP A 1 271 ? -15.963 14.552 37.043 1.00 95.06 271 TRP A CA 1
ATOM 2187 C C . TRP A 1 271 ? -14.687 14.462 37.875 1.00 95.06 271 TRP A C 1
ATOM 2189 O O . TRP A 1 271 ? -13.771 13.739 37.491 1.00 95.06 271 TRP A O 1
ATOM 2199 N N . ASP A 1 272 ? -14.629 15.192 38.985 1.00 95.88 272 ASP A N 1
ATOM 2200 C CA . ASP A 1 272 ? -13.451 15.247 39.853 1.00 95.88 272 ASP A CA 1
ATOM 2201 C C . ASP A 1 272 ? -13.067 13.841 40.351 1.00 95.88 272 ASP A C 1
ATOM 2203 O O . ASP A 1 272 ? -13.803 13.225 41.124 1.00 95.88 272 ASP A O 1
ATOM 2207 N N . GLU A 1 273 ? -11.934 13.325 39.866 1.00 94.81 273 GLU A N 1
ATOM 2208 C CA . GLU A 1 273 ? -11.451 11.972 40.167 1.00 94.81 273 GLU A CA 1
ATOM 2209 C C . GLU A 1 273 ? -10.869 11.850 41.583 1.00 94.81 273 GLU A C 1
ATOM 2211 O O . GLU A 1 273 ? -10.843 10.751 42.133 1.00 94.81 273 GLU A O 1
ATOM 2216 N N . GLU A 1 274 ? -10.426 12.951 42.199 1.00 95.62 274 GLU A N 1
ATOM 2217 C CA . GLU A 1 274 ? -9.931 12.935 43.580 1.00 95.62 274 GLU A CA 1
ATOM 2218 C C . GLU A 1 274 ? -11.100 12.887 44.565 1.00 95.62 274 GLU A C 1
ATOM 2220 O O . GLU A 1 274 ? -11.071 12.152 45.556 1.00 95.62 274 GLU A O 1
ATOM 2225 N N . LYS A 1 275 ? -12.158 13.650 44.275 1.00 96.56 275 LYS A N 1
ATOM 2226 C CA . LYS A 1 275 ? -13.364 13.705 45.105 1.00 96.56 275 LYS A CA 1
ATOM 2227 C C . LYS A 1 275 ? -14.279 12.499 44.894 1.00 96.56 275 LYS A C 1
ATOM 2229 O O . LYS A 1 275 ? -14.873 12.003 45.853 1.00 96.56 275 LYS A O 1
ATOM 2234 N N . TYR A 1 276 ? -14.400 12.034 43.653 1.00 96.00 276 TYR A N 1
ATOM 2235 C CA . TYR A 1 276 ? -15.239 10.907 43.254 1.00 96.00 276 TYR A CA 1
ATOM 2236 C C . TYR A 1 276 ? -14.370 9.890 42.503 1.00 96.00 276 TYR A C 1
ATOM 2238 O O . TYR A 1 276 ? -14.292 9.947 41.277 1.00 96.00 276 TYR A O 1
ATOM 2246 N N . PRO A 1 277 ? -13.681 8.975 43.198 1.00 96.50 277 PRO A N 1
ATOM 2247 C CA . PRO A 1 277 ? -12.710 8.095 42.558 1.00 96.50 277 PRO A CA 1
ATOM 2248 C C . PRO A 1 277 ? -13.353 7.050 41.642 1.00 96.50 277 PRO A C 1
ATOM 2250 O O . PRO A 1 277 ? -14.494 6.628 41.834 1.00 96.50 277 PRO A O 1
ATOM 2253 N N . PHE A 1 278 ? -12.577 6.608 40.652 1.00 97.94 278 PHE A N 1
ATOM 2254 C CA . PHE A 1 278 ? -12.869 5.416 39.860 1.00 97.94 278 PHE A CA 1
ATOM 2255 C C . PHE A 1 278 ? -12.549 4.144 40.657 1.00 97.94 278 PHE A C 1
ATOM 2257 O O . PHE A 1 278 ? -11.445 3.995 41.180 1.00 97.94 278 PHE A O 1
ATOM 2264 N N . GLU A 1 279 ? -13.473 3.187 40.664 1.00 97.94 279 GLU A N 1
ATOM 2265 C CA . GLU A 1 279 ? -13.347 1.901 41.354 1.00 97.94 279 GLU A CA 1
ATOM 2266 C C . GLU A 1 279 ? -13.326 0.744 40.345 1.00 97.94 279 GLU A C 1
ATOM 2268 O O . GLU A 1 279 ? -14.159 0.686 39.438 1.00 97.94 279 GLU A O 1
ATOM 2273 N N . THR A 1 280 ? -12.363 -0.175 40.466 1.00 98.44 280 THR A N 1
ATOM 2274 C CA . THR A 1 280 ? -12.213 -1.315 39.543 1.00 98.44 280 THR A CA 1
ATOM 2275 C C . THR A 1 280 ? -13.355 -2.317 39.698 1.00 98.44 280 THR A C 1
ATOM 2277 O O . THR A 1 280 ? -13.653 -2.761 40.805 1.00 98.44 280 THR A O 1
ATOM 2280 N N . VAL A 1 281 ? -13.964 -2.702 38.571 1.00 98.56 281 VAL A N 1
ATOM 2281 C CA . VAL A 1 281 ? -15.036 -3.714 38.516 1.00 98.56 281 VAL A CA 1
ATOM 2282 C C . VAL A 1 281 ? -14.694 -4.921 37.649 1.00 98.56 281 VAL A C 1
ATOM 2284 O O . VAL A 1 281 ? -15.285 -5.990 37.807 1.00 98.56 281 VAL A O 1
ATOM 2287 N N . ALA A 1 282 ? -13.746 -4.775 36.727 1.00 98.62 282 ALA A N 1
ATOM 2288 C CA . ALA A 1 282 ? -13.278 -5.870 35.894 1.00 98.62 282 ALA A CA 1
ATOM 2289 C C . ALA A 1 282 ? -11.858 -5.612 35.388 1.00 98.62 282 ALA A C 1
ATOM 2291 O O . ALA A 1 282 ? -11.413 -4.469 35.309 1.00 98.62 282 ALA A O 1
ATOM 2292 N N . LYS A 1 283 ? -11.179 -6.675 34.959 1.00 98.62 283 LYS A N 1
ATOM 2293 C CA . LYS A 1 283 ? -9.906 -6.613 34.242 1.00 98.62 283 LYS A CA 1
ATOM 2294 C C . LYS A 1 283 ? -10.117 -6.957 32.771 1.00 98.62 283 LYS A C 1
ATOM 2296 O O . LYS A 1 283 ? -10.728 -7.976 32.459 1.00 98.62 283 LYS A O 1
ATOM 2301 N N . VAL A 1 284 ? -9.602 -6.129 31.868 1.00 98.81 284 VAL A N 1
ATOM 2302 C CA . VAL A 1 284 ? -9.542 -6.397 30.426 1.00 98.81 284 VAL A CA 1
ATOM 2303 C C . VAL A 1 284 ? -8.146 -6.895 30.078 1.00 98.81 284 VAL A C 1
ATOM 2305 O O . VAL A 1 284 ? -7.153 -6.231 30.371 1.00 98.81 284 VAL A O 1
ATOM 2308 N N . THR A 1 285 ? -8.073 -8.046 29.416 1.00 98.62 285 THR A N 1
ATOM 2309 C CA . THR A 1 285 ? -6.821 -8.656 28.962 1.00 98.62 285 THR A CA 1
ATOM 2310 C C . THR A 1 285 ? -6.870 -8.868 27.457 1.00 98.62 285 THR A C 1
ATOM 2312 O O . THR A 1 285 ? -7.772 -9.525 26.931 1.00 98.62 285 THR A O 1
ATOM 2315 N N . LEU A 1 286 ? -5.880 -8.314 26.762 1.00 98.44 286 LEU A N 1
ATOM 2316 C CA . LEU A 1 286 ? -5.714 -8.416 25.317 1.00 98.44 286 LEU A CA 1
ATOM 2317 C C . LEU A 1 286 ? -4.409 -9.177 25.045 1.00 98.44 286 LEU A C 1
ATOM 2319 O O . LEU A 1 286 ? -3.331 -8.611 25.237 1.00 98.44 286 LEU A O 1
ATOM 2323 N N . PRO A 1 287 ? -4.475 -10.457 24.646 1.00 97.44 287 PRO A N 1
ATOM 2324 C CA . PRO A 1 287 ? -3.284 -11.276 24.495 1.00 97.44 287 PRO A CA 1
ATOM 2325 C C . PRO A 1 287 ? -2.444 -10.859 23.284 1.00 97.44 287 PRO A C 1
ATOM 2327 O O . PRO A 1 287 ? -2.972 -10.419 22.258 1.00 97.44 287 PRO A O 1
ATOM 2330 N N . LYS A 1 288 ? -1.137 -11.081 23.380 1.00 94.81 288 LYS A N 1
ATOM 2331 C CA . LYS A 1 288 ? -0.185 -11.005 22.269 1.00 94.81 288 LYS A CA 1
ATOM 2332 C C . LYS A 1 288 ? -0.390 -12.111 21.233 1.00 94.81 288 LYS A C 1
ATOM 2334 O O . LYS A 1 288 ? -1.193 -13.025 21.406 1.00 94.81 288 LYS A O 1
ATOM 2339 N N . GLY A 1 289 ? 0.404 -12.064 20.167 1.00 88.50 289 GLY A N 1
ATOM 2340 C CA . GLY A 1 289 ? 0.361 -13.018 19.059 1.00 88.50 289 GLY A CA 1
ATOM 2341 C C . GLY A 1 289 ? -0.806 -12.776 18.102 1.00 88.50 289 GLY A C 1
ATOM 2342 O O . GLY A 1 289 ? -1.184 -13.675 17.352 1.00 88.50 289 GLY A O 1
ATOM 2343 N N . GLN A 1 290 ? -1.398 -11.581 18.130 1.00 90.62 290 GLN A N 1
ATOM 2344 C CA . GLN A 1 290 ? -2.481 -11.199 17.232 1.00 90.62 290 GLN A CA 1
ATOM 2345 C C . GLN A 1 290 ? -1.958 -10.274 16.137 1.00 90.62 290 GLN A C 1
ATOM 2347 O O . GLN A 1 290 ? -1.262 -9.302 16.421 1.00 90.62 290 GLN A O 1
ATOM 2352 N N . ASP A 1 291 ? -2.371 -10.513 14.891 1.00 87.19 291 ASP A N 1
ATOM 2353 C CA . ASP A 1 291 ? -2.314 -9.466 13.873 1.00 87.19 291 ASP A CA 1
ATOM 2354 C C . ASP A 1 291 ? -3.435 -8.458 14.151 1.00 87.19 291 ASP A C 1
ATOM 2356 O O . ASP A 1 291 ? -4.602 -8.660 13.798 1.00 87.19 291 ASP A O 1
ATOM 2360 N N . ALA A 1 292 ? -3.072 -7.391 14.861 1.00 91.06 292 ALA A N 1
ATOM 2361 C CA . ALA A 1 292 ? -3.988 -6.335 15.256 1.00 91.06 292 ALA A CA 1
ATOM 2362 C C . ALA A 1 292 ? -4.503 -5.510 14.064 1.00 91.06 292 ALA A C 1
ATOM 2364 O O . ALA A 1 292 ? -5.448 -4.749 14.238 1.00 91.06 292 ALA A O 1
ATOM 2365 N N . PHE A 1 293 ? -3.939 -5.658 12.861 1.00 89.94 293 PHE A N 1
ATOM 2366 C CA . PHE A 1 293 ? -4.373 -4.929 11.666 1.00 89.94 293 PHE A CA 1
ATOM 2367 C C . PHE A 1 293 ? -4.650 -5.854 10.476 1.00 89.94 293 PHE A C 1
ATOM 2369 O O . PHE A 1 293 ? -4.483 -5.468 9.317 1.00 89.94 293 PHE A O 1
ATOM 2376 N N . ASP A 1 294 ? -5.110 -7.073 10.770 1.00 85.94 294 ASP A N 1
ATOM 2377 C CA . ASP A 1 294 ? -5.490 -8.045 9.752 1.00 85.94 294 ASP A CA 1
ATOM 2378 C C . ASP A 1 294 ? -6.538 -7.460 8.774 1.00 85.94 294 ASP A C 1
ATOM 2380 O O . ASP A 1 294 ? -7.602 -7.005 9.214 1.00 85.94 294 ASP A O 1
ATOM 2384 N N . PRO A 1 295 ? -6.301 -7.498 7.446 1.00 78.19 295 PRO A N 1
ATOM 2385 C CA . PRO A 1 295 ? -7.225 -6.936 6.465 1.00 78.19 295 PRO A CA 1
ATOM 2386 C C . PRO A 1 295 ? -8.628 -7.546 6.500 1.00 78.19 295 PRO A C 1
ATOM 2388 O O . PRO A 1 295 ? -9.595 -6.810 6.314 1.00 78.19 295 PRO A O 1
ATOM 2391 N N . SER A 1 296 ? -8.753 -8.857 6.751 1.00 80.62 296 SER A N 1
ATOM 2392 C CA . SER A 1 296 ? -10.064 -9.522 6.770 1.00 80.62 296 SER A CA 1
ATOM 2393 C C . SER A 1 296 ? -10.886 -9.089 7.980 1.00 80.62 296 SER A C 1
ATOM 2395 O O . SER A 1 296 ? -12.057 -8.744 7.850 1.00 80.62 296 SER A O 1
ATOM 2397 N N . ARG A 1 297 ? -10.238 -8.995 9.143 1.00 89.31 297 ARG A N 1
ATOM 2398 C CA . ARG A 1 297 ? -10.819 -8.464 10.372 1.00 89.31 297 ARG A CA 1
ATOM 2399 C C . ARG A 1 297 ? -11.193 -6.991 10.230 1.00 89.31 297 ARG A C 1
ATOM 2401 O O . ARG A 1 297 ? -12.258 -6.597 10.697 1.00 89.31 297 ARG A O 1
ATOM 2408 N N . ARG A 1 298 ? -10.339 -6.190 9.585 1.00 89.56 298 ARG A N 1
ATOM 2409 C CA . ARG A 1 298 ? -10.574 -4.761 9.340 1.00 89.56 298 ARG A CA 1
ATOM 2410 C C . ARG A 1 298 ? -11.776 -4.521 8.444 1.00 89.56 298 ARG A C 1
ATOM 2412 O O . ARG A 1 298 ? -12.687 -3.824 8.872 1.00 89.56 298 ARG A O 1
ATOM 2419 N N . ALA A 1 299 ? -11.802 -5.138 7.265 1.00 84.81 299 ALA A N 1
ATOM 2420 C CA . ALA A 1 299 ? -12.939 -5.040 6.354 1.00 84.81 299 ALA A CA 1
ATOM 2421 C C . ALA A 1 299 ? -14.227 -5.529 7.031 1.00 84.81 299 ALA A C 1
ATOM 2423 O O . ALA A 1 299 ? -15.233 -4.830 7.026 1.00 84.81 299 ALA A O 1
ATOM 2424 N N . PHE A 1 300 ? -14.170 -6.669 7.729 1.00 90.56 300 PHE A N 1
ATOM 2425 C CA . PHE A 1 300 ? -15.319 -7.186 8.467 1.00 90.56 300 PHE A CA 1
ATOM 2426 C C . PHE A 1 300 ? -15.851 -6.203 9.513 1.00 90.56 300 PHE A C 1
ATOM 2428 O O . PHE A 1 300 ? -17.050 -5.947 9.572 1.00 90.56 300 PHE A O 1
ATOM 2435 N N . TRP A 1 301 ? -14.979 -5.618 10.335 1.00 91.88 301 TRP A N 1
ATOM 2436 C CA . TRP A 1 301 ? -15.433 -4.685 11.361 1.00 91.88 301 TRP A CA 1
ATOM 2437 C C . TRP A 1 301 ? -15.952 -3.369 10.777 1.00 91.88 301 TRP A C 1
ATOM 2439 O O . TRP A 1 301 ? -16.922 -2.784 11.276 1.00 91.88 301 TRP A O 1
ATOM 2449 N N . ASP A 1 302 ? -15.266 -2.860 9.759 1.00 88.81 302 ASP A N 1
ATOM 2450 C CA . ASP A 1 302 ? -15.592 -1.571 9.173 1.00 88.81 302 ASP A CA 1
ATOM 2451 C C . ASP A 1 302 ? -16.897 -1.655 8.368 1.00 88.81 302 ASP A C 1
ATOM 2453 O O . ASP A 1 302 ? -17.759 -0.797 8.572 1.00 88.81 302 ASP A O 1
ATOM 2457 N N . ASP A 1 303 ? -17.113 -2.720 7.593 1.00 85.69 303 ASP A N 1
ATOM 2458 C CA . ASP A 1 303 ? -18.251 -2.840 6.670 1.00 85.69 303 ASP A CA 1
ATOM 2459 C C . ASP A 1 303 ? -19.404 -3.704 7.187 1.00 85.69 303 ASP A C 1
ATOM 2461 O O . ASP A 1 303 ? -20.566 -3.310 7.080 1.00 85.69 303 ASP A O 1
ATOM 2465 N N . HIS A 1 304 ? -19.102 -4.846 7.803 1.00 86.81 304 HIS A N 1
ATOM 2466 C CA . HIS A 1 304 ? -20.109 -5.859 8.134 1.00 86.81 304 HIS A CA 1
ATOM 2467 C C . HIS A 1 304 ? -20.542 -5.829 9.601 1.00 86.81 304 HIS A C 1
ATOM 2469 O O . HIS A 1 304 ? -21.645 -6.253 9.928 1.00 86.81 304 HIS A O 1
ATOM 2475 N N . MET A 1 305 ? -19.719 -5.305 10.509 1.00 88.69 305 MET A N 1
ATOM 2476 C CA . MET A 1 305 ? -20.002 -5.345 11.943 1.00 88.69 305 MET A CA 1
ATOM 2477 C C . MET A 1 305 ? -20.581 -4.035 12.491 1.00 88.69 305 MET A C 1
ATOM 2479 O O . MET A 1 305 ? -20.119 -2.918 12.222 1.00 88.69 305 MET A O 1
ATOM 2483 N N . LYS A 1 306 ? -21.564 -4.178 13.384 1.00 85.12 306 LYS A N 1
ATOM 2484 C CA . LYS A 1 306 ? -22.142 -3.073 14.159 1.00 85.12 306 LYS A CA 1
ATOM 2485 C C . LYS A 1 306 ? -21.584 -3.034 15.575 1.00 85.12 306 LYS A C 1
ATOM 2487 O O . LYS A 1 306 ? -21.487 -4.052 16.256 1.00 85.12 306 LYS A O 1
ATOM 2492 N N . LEU A 1 307 ? -21.303 -1.815 16.018 1.00 88.50 307 LEU A N 1
ATOM 2493 C CA . LEU A 1 307 ? -21.126 -1.483 17.422 1.00 88.50 307 LEU A CA 1
ATOM 2494 C C . LEU A 1 307 ? -22.089 -0.351 17.749 1.00 88.50 307 LEU A C 1
ATOM 2496 O O . LEU A 1 307 ? -22.117 0.653 17.032 1.00 88.50 307 LEU A O 1
ATOM 2500 N N . ASN A 1 308 ? -22.886 -0.528 18.794 1.00 91.19 308 ASN A N 1
ATOM 2501 C CA . ASN A 1 308 ? -23.856 0.460 19.233 1.00 91.19 308 ASN A CA 1
ATOM 2502 C C . ASN A 1 308 ? -24.033 0.347 20.745 1.00 91.19 308 ASN A C 1
ATOM 2504 O O . ASN A 1 308 ? -24.456 -0.692 21.220 1.00 91.19 308 ASN A O 1
ATOM 2508 N N . VAL A 1 309 ? -23.777 1.421 21.491 1.00 92.56 309 VAL A N 1
ATOM 2509 C CA . VAL A 1 309 ? -23.898 1.457 22.964 1.00 92.56 309 VAL A CA 1
ATOM 2510 C C . VAL A 1 309 ? -25.307 1.154 23.493 1.00 92.56 309 VAL A C 1
ATOM 2512 O O . VAL A 1 309 ? -25.490 0.935 24.684 1.00 92.56 309 VAL A O 1
ATOM 2515 N N . TRP A 1 310 ? -26.311 1.126 22.614 1.00 94.06 310 TRP A N 1
ATOM 2516 C CA . TRP A 1 310 ? -27.665 0.667 22.922 1.00 94.06 310 TRP A CA 1
ATOM 2517 C C . TRP A 1 310 ? -27.843 -0.856 22.779 1.00 94.06 310 TRP A C 1
ATOM 2519 O O . TRP A 1 310 ? -28.928 -1.365 23.037 1.00 94.06 310 TRP A O 1
ATOM 2529 N N . TYR A 1 311 ? -26.809 -1.596 22.374 1.00 93.62 311 TYR A N 1
ATOM 2530 C CA . TYR A 1 311 ? -26.781 -3.059 22.366 1.00 93.62 311 TYR A CA 1
ATOM 2531 C C . TYR A 1 311 ? -26.203 -3.532 23.696 1.00 93.62 311 TYR A C 1
ATOM 2533 O O . TYR A 1 311 ? -24.989 -3.523 23.899 1.00 93.62 311 TYR A O 1
ATOM 2541 N N . GLY A 1 312 ? -27.088 -3.887 24.621 1.00 94.69 312 GLY A N 1
ATOM 2542 C CA . GLY A 1 312 ? -26.708 -4.274 25.972 1.00 94.69 312 GLY A CA 1
ATOM 2543 C C . GLY A 1 312 ? -27.886 -4.296 26.929 1.00 94.69 312 GLY A C 1
ATOM 2544 O O . GLY A 1 312 ? -29.032 -4.053 26.538 1.00 94.69 312 GLY A O 1
ATOM 2545 N N . LEU A 1 313 ? -27.585 -4.585 28.192 1.00 96.19 313 LEU A N 1
ATOM 2546 C CA . LEU A 1 313 ? -28.566 -4.586 29.270 1.00 96.19 313 LEU A CA 1
ATOM 2547 C C . LEU A 1 313 ? -29.019 -3.155 29.584 1.00 96.19 313 LEU A C 1
ATOM 2549 O O . LEU A 1 313 ? -28.217 -2.224 29.604 1.00 96.19 313 LEU A O 1
ATOM 2553 N N . ASP A 1 314 ? -30.293 -2.991 29.935 1.00 95.50 314 ASP A N 1
ATOM 2554 C CA . ASP A 1 314 ? -30.871 -1.722 30.403 1.00 95.50 314 ASP A CA 1
ATOM 2555 C C . ASP A 1 314 ? -30.183 -1.187 31.669 1.00 95.50 314 ASP A C 1
ATOM 2557 O O . ASP A 1 314 ? -30.114 0.021 31.889 1.00 95.50 314 ASP A O 1
ATOM 2561 N N . ALA A 1 315 ? -29.559 -2.073 32.450 1.00 95.81 315 ALA A N 1
ATOM 2562 C CA . ALA A 1 315 ? -28.695 -1.702 33.566 1.00 95.81 315 ALA A CA 1
ATOM 2563 C C . ALA A 1 315 ? -27.497 -0.825 33.154 1.00 95.81 315 ALA A C 1
ATOM 2565 O O . ALA A 1 315 ? -26.968 -0.134 34.014 1.00 95.81 315 ALA A O 1
ATOM 2566 N N . HIS A 1 316 ? -27.104 -0.828 31.876 1.00 96.56 316 HIS A N 1
ATOM 2567 C CA . HIS A 1 316 ? -25.998 -0.044 31.312 1.00 96.56 316 HIS A CA 1
ATOM 2568 C C . HIS A 1 316 ? -26.478 0.967 30.265 1.00 96.56 316 HIS A C 1
ATOM 2570 O O . HIS A 1 316 ? -25.768 1.289 29.312 1.00 96.56 316 HIS A O 1
ATOM 2576 N N . ARG A 1 317 ? -27.718 1.452 30.405 1.00 95.81 317 ARG A N 1
ATOM 2577 C CA . ARG A 1 317 ? -28.336 2.404 29.477 1.00 95.81 317 ARG A CA 1
ATOM 2578 C C . ARG A 1 317 ? -27.514 3.693 29.330 1.00 95.81 317 ARG A C 1
ATOM 2580 O O . ARG A 1 317 ? -27.251 4.345 30.336 1.00 95.81 317 ARG A O 1
ATOM 2587 N N . PRO A 1 318 ? -27.194 4.139 28.105 1.00 96.56 318 PRO A N 1
ATOM 2588 C CA . PRO A 1 318 ? -26.623 5.466 27.875 1.00 96.56 318 PRO A CA 1
ATOM 2589 C C . PRO A 1 318 ? -27.552 6.586 28.390 1.00 96.56 318 PRO A C 1
ATOM 2591 O O . PRO A 1 318 ? -28.743 6.579 28.070 1.00 96.56 318 PRO A O 1
ATOM 2594 N N . LEU A 1 319 ? -27.028 7.547 29.163 1.00 96.12 319 LEU A N 1
ATOM 2595 C CA . LEU A 1 319 ? -27.797 8.668 29.737 1.00 96.12 319 LEU A CA 1
ATOM 2596 C C . LEU A 1 319 ? -27.347 10.021 29.174 1.00 96.12 319 LEU A C 1
ATOM 2598 O O . LEU A 1 319 ? -26.183 10.190 28.803 1.00 96.12 319 LEU A O 1
ATOM 2602 N N . GLY A 1 320 ? -28.269 10.982 29.138 1.00 94.50 320 GLY A N 1
ATOM 2603 C CA . GLY A 1 320 ? -28.012 12.342 28.661 1.00 94.50 320 GLY A CA 1
ATOM 2604 C C . GLY A 1 320 ? -28.300 12.529 27.166 1.00 94.50 320 GLY A C 1
ATOM 2605 O O . GLY A 1 320 ? -28.312 11.573 26.383 1.00 94.50 320 GLY A O 1
ATOM 2606 N N . SER A 1 321 ? -28.528 13.770 26.740 1.00 92.88 321 SER A N 1
ATOM 2607 C CA . SER A 1 321 ? -28.984 14.109 25.382 1.00 92.88 321 SER A CA 1
ATOM 2608 C C . SER A 1 321 ? -28.030 13.671 24.273 1.00 92.88 321 SER A C 1
ATOM 2610 O O . SER A 1 321 ? -28.474 13.156 23.245 1.00 92.88 321 SER A O 1
ATOM 2612 N N . VAL A 1 322 ? -26.714 13.767 24.493 1.00 90.88 322 VAL A N 1
ATOM 2613 C CA . VAL A 1 322 ? -25.698 13.269 23.547 1.00 90.88 322 VAL A CA 1
ATOM 2614 C C . VAL A 1 322 ? -25.853 11.763 23.307 1.00 90.88 322 VAL A C 1
ATOM 2616 O O . VAL A 1 322 ? -25.685 11.280 22.188 1.00 90.88 322 VAL A O 1
ATOM 2619 N N . ASN A 1 323 ? -26.209 11.000 24.338 1.00 93.19 323 ASN A N 1
ATOM 2620 C CA . ASN A 1 323 ? -26.417 9.561 24.229 1.00 93.19 323 ASN A CA 1
ATOM 2621 C C . ASN A 1 323 ? -27.773 9.201 23.616 1.00 93.19 323 ASN A C 1
ATOM 2623 O O . ASN A 1 323 ? -27.844 8.281 22.793 1.00 93.19 323 ASN A O 1
ATOM 2627 N N . ARG A 1 324 ? -28.835 9.944 23.950 1.00 92.00 324 ARG A N 1
ATOM 2628 C CA . ARG A 1 324 ? -30.153 9.792 23.309 1.00 92.00 324 ARG A CA 1
ATOM 2629 C C . ARG A 1 324 ? -30.074 10.055 21.803 1.00 92.00 324 ARG A C 1
ATOM 2631 O O . ARG A 1 324 ? -30.604 9.262 21.025 1.00 92.00 324 ARG A O 1
ATOM 2638 N N . LEU A 1 325 ? -29.300 11.059 21.384 1.00 90.12 325 LEU A N 1
ATOM 2639 C CA . LEU A 1 325 ? -28.946 11.298 19.981 1.00 90.12 325 LEU A CA 1
ATOM 2640 C C . LEU A 1 325 ? -28.312 10.066 19.316 1.00 90.12 325 LEU A C 1
ATOM 2642 O O . LEU A 1 325 ? -28.724 9.681 18.220 1.00 90.12 325 LEU A O 1
ATOM 2646 N N . ARG A 1 326 ? -27.319 9.433 19.964 1.00 88.75 326 ARG A N 1
ATOM 2647 C CA . ARG A 1 326 ? -26.589 8.277 19.400 1.00 88.75 326 ARG A CA 1
ATOM 2648 C C . ARG A 1 326 ? -27.517 7.119 19.028 1.00 88.75 326 ARG A C 1
ATOM 2650 O O . ARG A 1 326 ? -27.203 6.402 18.081 1.00 88.75 326 ARG A O 1
ATOM 2657 N N . LYS A 1 327 ? -28.661 6.962 19.710 1.00 88.25 327 LYS A N 1
ATOM 2658 C CA . LYS A 1 327 ? -29.600 5.847 19.497 1.00 88.25 327 LYS A CA 1
ATOM 2659 C C . LYS A 1 327 ? -30.036 5.719 18.040 1.00 88.25 327 LYS A C 1
ATOM 2661 O O . LYS A 1 327 ? -29.818 4.685 17.414 1.00 88.25 327 LYS A O 1
ATOM 2666 N N . SER A 1 328 ? -30.635 6.777 17.504 1.00 84.38 328 SER A N 1
ATOM 2667 C CA . SER A 1 328 ? -31.149 6.799 16.133 1.00 84.38 328 SER A CA 1
ATOM 2668 C C . SER A 1 328 ? -30.074 7.211 15.128 1.00 84.38 328 SER A C 1
ATOM 2670 O O . SER A 1 328 ? -30.070 6.742 13.992 1.00 84.38 328 SER A O 1
ATOM 2672 N N . LEU A 1 329 ? -29.112 8.037 15.550 1.00 85.19 329 LEU A N 1
ATOM 2673 C CA . LEU A 1 329 ? -28.048 8.515 14.677 1.00 85.19 329 LEU A CA 1
ATOM 2674 C C . LEU A 1 329 ? -27.100 7.395 14.231 1.00 85.19 329 LEU A C 1
ATOM 2676 O O . LEU A 1 329 ? -26.729 7.337 13.059 1.00 85.19 329 LEU A O 1
ATOM 2680 N N . TYR A 1 330 ? -26.723 6.480 15.131 1.00 87.50 330 TYR A N 1
ATOM 2681 C CA . TYR A 1 330 ? -25.888 5.336 14.756 1.00 87.50 330 TYR A CA 1
ATOM 2682 C C . TYR A 1 330 ? -26.617 4.414 13.780 1.00 87.50 330 TYR A C 1
ATOM 2684 O O . TYR A 1 330 ? -26.005 3.943 12.826 1.00 87.50 330 TYR A O 1
ATOM 2692 N N . GLN A 1 331 ? -27.926 4.213 13.949 1.00 84.94 331 GLN A N 1
ATOM 2693 C CA . GLN A 1 331 ? -28.730 3.428 13.009 1.00 84.94 331 GLN A CA 1
ATOM 2694 C C . GLN A 1 331 ? -28.746 4.068 11.613 1.00 84.94 331 GLN A C 1
ATOM 2696 O O . GLN A 1 331 ? -28.468 3.375 10.634 1.00 84.94 331 GLN A O 1
ATOM 2701 N N . ALA A 1 332 ? -28.976 5.383 11.524 1.00 84.81 332 ALA A N 1
ATOM 2702 C CA . ALA A 1 332 ? -28.928 6.121 10.259 1.00 84.81 332 ALA A CA 1
ATOM 2703 C C . ALA A 1 332 ? -27.541 6.038 9.595 1.00 84.81 332 ALA A C 1
ATOM 2705 O O . ALA A 1 332 ? -27.437 5.684 8.422 1.00 84.81 332 ALA A O 1
ATOM 2706 N N . SER A 1 333 ? -26.472 6.265 10.368 1.00 87.31 333 SER A N 1
ATOM 2707 C CA . SER A 1 333 ? -25.089 6.201 9.877 1.00 87.31 333 SER A CA 1
ATOM 2708 C C . SER A 1 333 ? -24.700 4.808 9.378 1.00 87.31 333 SER A C 1
ATOM 2710 O O . SER A 1 333 ? -23.916 4.681 8.437 1.00 87.31 333 SER A O 1
ATOM 2712 N N . VAL A 1 334 ? -25.219 3.740 9.993 1.00 87.50 334 VAL A N 1
ATOM 2713 C CA . VAL A 1 334 ? -24.988 2.377 9.505 1.00 87.50 334 VAL A CA 1
ATOM 2714 C C . VAL A 1 334 ? -25.793 2.093 8.244 1.00 87.50 334 VAL A C 1
ATOM 2716 O O . VAL A 1 334 ? -25.215 1.575 7.293 1.00 87.50 334 VAL A O 1
ATOM 2719 N N . ALA A 1 335 ? -27.079 2.452 8.210 1.00 87.38 335 ALA A N 1
ATOM 2720 C CA . ALA A 1 335 ? -27.925 2.242 7.037 1.00 87.38 335 ALA A CA 1
ATOM 2721 C C . ALA A 1 335 ? -27.340 2.928 5.794 1.00 87.38 335 ALA A C 1
ATOM 2723 O O . ALA A 1 335 ? -27.208 2.294 4.750 1.00 87.38 335 ALA A O 1
ATOM 2724 N N . LYS A 1 336 ? -26.886 4.180 5.937 1.00 87.88 336 LYS A N 1
ATOM 2725 C CA . LYS A 1 336 ? -26.267 4.919 4.835 1.00 87.88 336 LYS A CA 1
ATOM 2726 C C . LYS A 1 336 ? -24.964 4.280 4.352 1.00 87.88 336 LYS A C 1
ATOM 2728 O O . LYS A 1 336 ? -24.729 4.242 3.152 1.00 87.88 336 LYS A O 1
ATOM 2733 N N . ARG A 1 337 ? -24.122 3.752 5.252 1.00 88.25 337 ARG A N 1
ATOM 2734 C CA . ARG A 1 337 ? -22.884 3.044 4.858 1.00 88.25 337 ARG A CA 1
ATOM 2735 C C . ARG A 1 337 ? -23.167 1.745 4.134 1.00 88.25 337 ARG A C 1
ATOM 2737 O O . ARG A 1 337 ? -22.539 1.497 3.118 1.00 88.25 337 ARG A O 1
ATOM 2744 N N . ALA A 1 338 ? -24.106 0.952 4.641 1.00 85.19 338 ALA A N 1
ATOM 2745 C CA . ALA A 1 338 ? -24.527 -0.284 3.991 1.00 85.19 338 ALA A CA 1
ATOM 2746 C C . ALA A 1 338 ? -25.008 -0.013 2.556 1.00 85.19 338 ALA A C 1
ATOM 2748 O O . ALA A 1 338 ? -24.576 -0.686 1.626 1.00 85.19 338 ALA A O 1
ATOM 2749 N N . GLU A 1 339 ? -25.817 1.038 2.380 1.00 86.50 339 GLU A N 1
ATOM 2750 C CA . GLU A 1 339 ? -26.297 1.506 1.076 1.00 86.50 339 GLU A CA 1
ATOM 2751 C C . GLU A 1 339 ? -25.143 1.911 0.143 1.00 86.50 339 GLU A C 1
ATOM 2753 O O . GLU A 1 339 ? -25.018 1.362 -0.947 1.00 86.50 339 GLU A O 1
ATOM 2758 N N . ILE A 1 340 ? -24.279 2.849 0.554 1.00 82.31 340 ILE A N 1
ATOM 2759 C CA . ILE A 1 340 ? -23.246 3.410 -0.341 1.00 82.31 340 ILE A CA 1
ATOM 2760 C C . ILE A 1 340 ? -22.044 2.482 -0.555 1.00 82.31 340 ILE A C 1
ATOM 2762 O O . ILE A 1 340 ? -21.379 2.592 -1.582 1.00 82.31 340 ILE A O 1
ATOM 2766 N N . ASN A 1 341 ? -21.759 1.576 0.385 1.00 80.94 341 ASN A N 1
ATOM 2767 C CA . ASN A 1 341 ? -20.721 0.551 0.222 1.00 80.94 341 ASN A CA 1
ATOM 2768 C C . ASN A 1 341 ? -21.251 -0.705 -0.476 1.00 80.94 341 ASN A C 1
ATOM 2770 O O . ASN A 1 341 ? -20.442 -1.552 -0.841 1.00 80.94 341 ASN A O 1
ATOM 2774 N N . ALA A 1 342 ? -22.572 -0.826 -0.659 1.00 81.31 342 ALA A N 1
ATOM 2775 C CA . ALA A 1 342 ? -23.232 -2.020 -1.184 1.00 81.31 342 ALA A CA 1
ATOM 2776 C C . ALA A 1 342 ? -22.856 -3.297 -0.404 1.00 81.31 342 ALA A C 1
ATOM 2778 O O . ALA A 1 342 ? -22.495 -4.319 -0.986 1.00 81.31 342 ALA A O 1
ATOM 2779 N N . VAL A 1 343 ? -22.927 -3.223 0.929 1.00 80.75 343 VAL A N 1
ATOM 2780 C CA . VAL A 1 343 ? -22.593 -4.332 1.838 1.00 80.75 343 VAL A CA 1
ATOM 2781 C C . VAL A 1 343 ? -23.742 -4.647 2.783 1.00 80.75 343 VAL A C 1
ATOM 2783 O O . VAL A 1 343 ? -24.419 -3.751 3.293 1.00 80.75 343 VAL A O 1
ATOM 2786 N N . ASP A 1 344 ? -23.909 -5.933 3.076 1.00 83.19 344 ASP A N 1
ATOM 2787 C CA . ASP A 1 344 ? -24.820 -6.389 4.116 1.00 83.19 344 ASP A CA 1
ATOM 2788 C C . ASP A 1 344 ? -24.175 -6.286 5.494 1.00 83.19 344 ASP A C 1
ATOM 2790 O O . ASP A 1 344 ? -22.996 -6.595 5.691 1.00 83.19 344 ASP A O 1
ATOM 2794 N N . VAL A 1 345 ? -24.983 -5.873 6.469 1.00 86.38 345 VAL A N 1
ATOM 2795 C CA . VAL A 1 345 ? -24.530 -5.722 7.846 1.00 86.38 345 VAL A CA 1
ATOM 2796 C C . VAL A 1 345 ? -24.971 -6.906 8.691 1.00 86.38 345 VAL A C 1
ATOM 2798 O O . VAL A 1 345 ? -26.165 -7.175 8.824 1.00 86.38 345 VAL A O 1
ATOM 2801 N N . GLU A 1 346 ? -24.007 -7.553 9.330 1.00 89.31 346 GLU A N 1
ATOM 2802 C CA . GLU A 1 346 ? -24.167 -8.800 10.061 1.00 89.31 346 GLU A CA 1
ATOM 2803 C C . GLU A 1 346 ? -24.439 -8.597 11.556 1.00 89.31 346 GLU A C 1
ATOM 2805 O O . GLU A 1 346 ? -23.969 -7.655 12.207 1.00 89.31 346 GLU A O 1
ATOM 2810 N N . MET A 1 347 ? -25.193 -9.542 12.115 1.00 89.94 347 MET A N 1
ATOM 2811 C CA . MET A 1 347 ? -25.454 -9.658 13.546 1.00 89.94 347 MET A CA 1
ATOM 2812 C C . MET A 1 347 ? -24.410 -10.584 14.169 1.00 89.94 347 MET A C 1
ATOM 2814 O O . MET A 1 347 ? -24.471 -11.807 14.041 1.00 89.94 347 MET A O 1
ATOM 2818 N N . VAL A 1 348 ? -23.416 -9.982 14.817 1.00 93.50 348 VAL A N 1
ATOM 2819 C CA . VAL A 1 348 ? -22.249 -10.687 15.360 1.00 93.50 348 VAL A CA 1
ATOM 2820 C C . VAL A 1 348 ? -22.477 -10.979 16.844 1.00 93.50 348 VAL A C 1
ATOM 2822 O O . VAL A 1 348 ? -22.337 -10.084 17.678 1.00 93.50 348 VAL A O 1
ATOM 2825 N N . GLY A 1 349 ? -22.838 -12.225 17.161 1.00 94.44 349 GLY A N 1
ATOM 2826 C CA . GLY A 1 349 ? -23.107 -12.708 18.523 1.00 94.44 349 GLY A CA 1
ATOM 2827 C C . GLY A 1 349 ? -21.962 -13.494 19.166 1.00 94.44 349 GLY A C 1
ATOM 2828 O O . GLY A 1 349 ? -21.983 -13.752 20.365 1.00 94.44 349 GLY A O 1
ATOM 2829 N N . SER A 1 350 ? -20.927 -13.845 18.400 1.00 95.06 350 SER A N 1
ATOM 2830 C CA . SER A 1 350 ? -19.733 -14.524 18.906 1.00 95.06 350 SER A CA 1
ATOM 2831 C C . SER A 1 350 ? -18.448 -13.872 18.410 1.00 95.06 350 SER A C 1
ATOM 2833 O O . SER A 1 350 ? -18.329 -13.460 17.254 1.00 95.06 350 SER A O 1
ATOM 2835 N N . ILE A 1 351 ? -17.436 -13.867 19.278 1.00 94.88 351 ILE A N 1
ATOM 2836 C CA . ILE A 1 351 ? -16.079 -13.425 18.952 1.00 94.88 351 ILE A CA 1
ATOM 2837 C C . ILE A 1 351 ? -15.454 -14.241 17.807 1.00 94.88 351 ILE A C 1
ATOM 2839 O O . ILE A 1 351 ? -14.582 -13.738 17.094 1.00 94.88 351 ILE A O 1
ATOM 2843 N N . ASP A 1 352 ? -15.893 -15.484 17.603 1.00 93.19 352 ASP A N 1
ATOM 2844 C CA . ASP A 1 352 ? -15.374 -16.381 16.565 1.00 93.19 352 ASP A CA 1
ATOM 2845 C C . ASP A 1 352 ? -15.889 -16.039 15.165 1.00 93.19 352 ASP A C 1
ATOM 2847 O O . ASP A 1 352 ? -15.236 -16.377 14.180 1.00 93.19 352 ASP A O 1
ATOM 2851 N N . GLN A 1 353 ? -17.010 -15.316 15.072 1.00 93.00 353 GLN A N 1
ATOM 2852 C CA . GLN A 1 353 ? -17.523 -14.801 13.799 1.00 93.00 353 GLN A CA 1
ATOM 2853 C C . GLN A 1 353 ? -16.647 -13.670 13.246 1.00 93.00 353 GLN A C 1
ATOM 2855 O O . GLN A 1 353 ? -16.671 -13.406 12.051 1.00 93.00 353 GLN A O 1
ATOM 2860 N N . ILE A 1 354 ? -15.836 -13.022 14.092 1.00 91.12 354 ILE A N 1
ATOM 2861 C CA . ILE A 1 354 ? -14.851 -12.044 13.630 1.00 91.12 354 ILE A CA 1
ATOM 2862 C C . ILE A 1 354 ? -13.704 -12.806 12.943 1.00 91.12 354 ILE A C 1
ATOM 2864 O O . ILE A 1 354 ? -13.042 -13.613 13.610 1.00 91.12 354 ILE A O 1
ATOM 2868 N N . PRO A 1 355 ? -13.394 -12.537 11.664 1.00 84.62 355 PRO A N 1
ATOM 2869 C CA . PRO A 1 355 ? -12.389 -13.288 10.926 1.00 84.62 355 PRO A CA 1
ATOM 2870 C C . PRO A 1 355 ? -11.006 -13.327 11.592 1.00 84.62 355 PRO A C 1
ATOM 2872 O O . PRO A 1 355 ? -10.559 -12.405 12.290 1.00 84.62 355 PRO A O 1
ATOM 2875 N N . ARG A 1 356 ? -10.311 -14.438 11.344 1.00 68.94 356 ARG A N 1
ATOM 2876 C CA . ARG A 1 356 ? -8.870 -14.600 11.545 1.00 68.94 356 ARG A CA 1
ATOM 2877 C C . ARG A 1 356 ? -8.270 -15.101 10.238 1.00 68.94 356 ARG A C 1
ATOM 2879 O O . ARG A 1 356 ? -8.896 -15.920 9.564 1.00 68.94 356 ARG A O 1
ATOM 2886 N N . LEU A 1 357 ? -7.041 -14.701 9.924 1.00 53.41 357 LEU A N 1
ATOM 2887 C CA . LEU A 1 357 ? -6.255 -15.445 8.941 1.00 53.41 357 LEU A CA 1
ATOM 2888 C C . LEU A 1 357 ? -6.160 -16.910 9.407 1.00 53.41 357 LEU A C 1
ATOM 2890 O O . LEU A 1 357 ? -5.960 -17.151 10.604 1.00 53.41 357 LEU A O 1
ATOM 2894 N N . PRO A 1 358 ? -6.345 -17.901 8.517 1.00 39.16 358 PRO A N 1
ATOM 2895 C CA . PRO A 1 358 ? -6.260 -19.306 8.898 1.00 39.16 358 PRO A CA 1
ATOM 2896 C C . PRO A 1 358 ? -4.908 -19.607 9.563 1.00 39.16 358 PRO A C 1
ATOM 2898 O O . PRO A 1 358 ? -3.866 -19.134 9.112 1.00 39.16 358 PRO A O 1
ATOM 2901 N N . ALA A 1 359 ? -4.933 -20.407 10.639 1.00 36.53 359 ALA A N 1
ATOM 2902 C CA . ALA A 1 359 ? -3.786 -20.699 11.514 1.00 36.53 359 ALA A CA 1
ATOM 2903 C C . ALA A 1 359 ? -2.541 -21.223 10.770 1.00 36.53 359 ALA A C 1
ATOM 2905 O O . ALA A 1 359 ? -1.418 -21.068 11.242 1.00 36.53 359 ALA A O 1
ATOM 2906 N N . ASN A 1 360 ? -2.734 -21.759 9.568 1.00 33.66 360 ASN A N 1
ATOM 2907 C CA . ASN A 1 360 ? -1.697 -22.255 8.668 1.00 33.66 360 ASN A CA 1
ATOM 2908 C C . ASN A 1 360 ? -0.762 -21.134 8.153 1.00 33.66 360 ASN A C 1
ATOM 2910 O O . ASN A 1 360 ? 0.295 -21.429 7.605 1.00 33.66 360 ASN A O 1
ATOM 2914 N N . LEU A 1 361 ? -1.139 -19.860 8.333 1.00 36.81 361 LEU A N 1
ATOM 2915 C CA . LEU A 1 361 ? -0.305 -18.675 8.086 1.00 36.81 361 LEU A CA 1
ATOM 2916 C C . LEU A 1 361 ? 0.359 -18.128 9.368 1.00 36.81 361 LEU A C 1
ATOM 2918 O O . LEU A 1 361 ? 1.349 -17.409 9.272 1.00 36.81 361 LEU A O 1
ATOM 2922 N N . ALA A 1 362 ? -0.140 -18.475 10.562 1.00 30.42 362 ALA A N 1
ATOM 2923 C CA . ALA A 1 362 ? 0.357 -17.952 11.843 1.00 30.42 362 ALA A CA 1
ATOM 2924 C C . ALA A 1 362 ? 1.631 -18.667 12.336 1.00 30.42 362 ALA A C 1
ATOM 2926 O O . ALA A 1 362 ? 2.460 -18.075 13.020 1.00 30.42 362 ALA A O 1
ATOM 2927 N N . THR A 1 363 ? 1.849 -19.924 11.940 1.00 26.36 363 THR A N 1
ATOM 2928 C CA . THR A 1 363 ? 3.035 -20.712 12.331 1.00 26.36 363 THR A CA 1
ATOM 2929 C C . THR A 1 363 ? 4.314 -20.366 11.559 1.00 26.36 363 THR A C 1
ATOM 2931 O O . THR A 1 363 ? 5.351 -20.983 11.792 1.00 26.36 363 THR A O 1
ATOM 2934 N N . LEU A 1 364 ? 4.283 -19.376 10.661 1.00 33.19 364 LEU A N 1
ATOM 2935 C CA . LEU A 1 364 ? 5.485 -18.857 9.995 1.00 33.19 364 LEU A CA 1
ATOM 2936 C C . LEU A 1 364 ? 6.112 -17.656 10.727 1.00 33.19 364 LEU A C 1
ATOM 2938 O O . LEU A 1 364 ? 7.235 -17.284 10.395 1.00 33.19 364 LEU A O 1
ATOM 2942 N N . SER A 1 365 ? 5.459 -17.093 11.756 1.00 29.12 365 SER A N 1
ATOM 2943 C CA . SER A 1 365 ? 5.990 -15.935 12.499 1.00 29.12 365 SER A CA 1
ATOM 2944 C C . SER A 1 365 ? 6.851 -16.294 13.720 1.00 29.12 365 SER A C 1
ATOM 2946 O O . SER A 1 365 ? 7.379 -15.397 14.371 1.00 29.12 365 SER A O 1
ATOM 2948 N N . SER A 1 366 ? 7.011 -17.582 14.057 1.00 26.42 366 SER A N 1
ATOM 2949 C CA . SER A 1 366 ? 7.719 -18.018 15.273 1.00 26.42 366 SER A CA 1
ATOM 2950 C C . SER A 1 366 ? 9.143 -18.537 15.038 1.00 26.42 366 SER A C 1
ATOM 2952 O O . SER A 1 366 ? 9.692 -19.229 15.897 1.00 26.42 366 SER A O 1
ATOM 2954 N N . ARG A 1 367 ? 9.780 -18.220 13.902 1.00 29.05 367 ARG A N 1
ATOM 2955 C CA . ARG A 1 367 ? 11.239 -18.362 13.791 1.00 29.05 367 ARG A CA 1
ATOM 2956 C C . ARG A 1 367 ? 11.884 -17.110 14.362 1.00 29.05 367 ARG A C 1
ATOM 2958 O O . ARG A 1 367 ? 11.934 -16.075 13.714 1.00 29.05 367 ARG A O 1
ATOM 2965 N N . THR A 1 368 ? 12.326 -17.258 15.604 1.00 25.58 368 THR A N 1
ATOM 2966 C CA . THR A 1 368 ? 13.293 -16.448 16.341 1.00 25.58 368 THR A CA 1
ATOM 2967 C C . THR A 1 368 ? 14.037 -15.455 15.443 1.00 25.58 368 THR A C 1
ATOM 2969 O O . THR A 1 368 ? 14.975 -15.829 14.738 1.00 25.58 368 THR A O 1
ATOM 2972 N N . PHE A 1 369 ? 13.642 -14.180 15.493 1.00 27.16 369 PHE A N 1
ATOM 2973 C CA . PHE A 1 369 ? 14.528 -13.083 15.124 1.00 27.16 369 PHE A CA 1
ATOM 2974 C C . PHE A 1 369 ? 15.654 -13.075 16.156 1.00 27.16 369 PHE A C 1
ATOM 2976 O O . PHE A 1 369 ? 15.575 -12.430 17.200 1.00 27.16 369 PHE A O 1
ATOM 2983 N N . ALA A 1 370 ? 16.685 -13.877 15.896 1.00 23.72 370 ALA A N 1
ATOM 2984 C CA . ALA A 1 370 ? 17.966 -13.687 16.537 1.00 23.72 370 ALA A CA 1
ATOM 2985 C C . ALA A 1 370 ? 18.405 -12.259 16.210 1.00 23.72 370 ALA A C 1
ATOM 2987 O O . ALA A 1 370 ? 18.470 -11.862 15.046 1.00 23.72 370 ALA A O 1
ATOM 2988 N N . THR A 1 371 ? 18.637 -11.493 17.265 1.00 25.95 371 THR A N 1
ATOM 2989 C CA . THR A 1 371 ? 19.191 -10.148 17.260 1.00 25.95 371 THR A CA 1
ATOM 2990 C C . THR A 1 371 ? 20.447 -10.098 16.393 1.00 25.95 371 THR A C 1
ATOM 2992 O O . THR A 1 371 ? 21.537 -10.417 16.854 1.00 25.95 371 THR A O 1
ATOM 2995 N N . ASN A 1 372 ? 20.283 -9.693 15.141 1.00 23.03 372 ASN A N 1
ATOM 2996 C CA . ASN A 1 372 ? 21.324 -9.076 14.342 1.00 23.03 372 ASN A CA 1
ATOM 2997 C C . ASN A 1 372 ? 20.690 -7.843 13.712 1.00 23.03 372 ASN A C 1
ATOM 2999 O O . ASN A 1 372 ? 19.942 -7.907 12.740 1.00 23.03 372 ASN A O 1
ATOM 3003 N N . THR A 1 373 ? 20.969 -6.710 14.340 1.00 29.55 373 THR A N 1
ATOM 3004 C CA . THR A 1 373 ? 20.809 -5.369 13.801 1.00 29.55 373 THR A CA 1
ATOM 3005 C C . THR A 1 373 ? 21.500 -5.276 12.442 1.00 29.55 373 THR A C 1
ATOM 3007 O O . THR A 1 373 ? 22.693 -5.024 12.337 1.00 29.55 373 THR A O 1
ATOM 3010 N N . THR A 1 374 ? 20.740 -5.500 11.380 1.00 23.00 374 THR A N 1
ATOM 3011 C CA . THR A 1 374 ? 20.961 -4.914 10.055 1.00 23.00 374 THR A CA 1
ATOM 3012 C C . THR A 1 374 ? 19.596 -4.807 9.402 1.00 23.00 374 THR A C 1
ATOM 3014 O O . THR A 1 374 ? 19.130 -5.695 8.694 1.00 23.00 374 THR A O 1
ATOM 3017 N N . THR A 1 375 ? 18.922 -3.700 9.691 1.00 27.48 375 THR A N 1
ATOM 3018 C CA . THR A 1 375 ? 17.843 -3.166 8.870 1.00 27.48 375 THR A CA 1
ATOM 3019 C C . THR A 1 375 ? 18.342 -3.180 7.423 1.00 27.48 375 THR A C 1
ATOM 3021 O O . THR A 1 375 ? 19.209 -2.382 7.065 1.00 27.48 375 THR A O 1
ATOM 3024 N N . LYS A 1 376 ? 17.868 -4.114 6.586 1.00 28.53 376 LYS A N 1
ATOM 3025 C CA . LYS A 1 376 ? 17.996 -3.946 5.136 1.00 28.53 376 LYS A CA 1
ATOM 3026 C C . LYS A 1 376 ? 17.137 -2.732 4.810 1.00 28.53 376 LYS A C 1
ATOM 3028 O O . LYS A 1 376 ? 15.912 -2.808 4.818 1.00 28.53 376 LYS A O 1
ATOM 3033 N N . MET A 1 377 ? 17.819 -1.600 4.659 1.00 25.66 377 MET A N 1
ATOM 3034 C CA . MET A 1 377 ? 17.254 -0.336 4.212 1.00 25.66 377 MET A CA 1
ATOM 3035 C C . MET A 1 377 ? 16.403 -0.564 2.952 1.00 25.66 377 MET A C 1
ATOM 3037 O O . MET A 1 377 ? 16.691 -1.501 2.196 1.00 25.66 377 MET A O 1
ATOM 3041 N N . PRO A 1 378 ? 15.409 0.297 2.661 1.00 32.16 378 PRO A N 1
ATOM 3042 C CA . PRO A 1 378 ? 14.944 0.429 1.285 1.00 32.16 378 PRO A CA 1
ATOM 3043 C C . PRO A 1 378 ? 16.172 0.562 0.373 1.00 32.16 378 PRO A C 1
ATOM 3045 O O . PRO A 1 378 ? 17.158 1.184 0.771 1.00 32.16 378 PRO A O 1
ATOM 3048 N N . LEU A 1 379 ? 16.131 -0.080 -0.799 1.00 41.62 379 LEU A N 1
ATOM 3049 C CA . LEU A 1 379 ? 17.124 0.042 -1.872 1.00 41.62 379 LEU A CA 1
ATOM 3050 C C . LEU A 1 379 ? 17.290 1.529 -2.225 1.00 41.62 379 LEU A C 1
ATOM 3052 O O . LEU A 1 379 ? 16.645 2.024 -3.136 1.00 41.62 379 LEU A O 1
ATOM 3056 N N . MET A 1 380 ? 18.087 2.255 -1.449 1.00 39.09 380 MET A N 1
ATOM 3057 C CA . MET A 1 380 ? 18.463 3.635 -1.686 1.00 39.09 380 MET A CA 1
ATOM 3058 C C . MET A 1 380 ? 19.958 3.627 -1.938 1.00 39.09 380 MET A C 1
ATOM 3060 O O . MET A 1 380 ? 20.761 3.315 -1.053 1.00 39.09 380 MET A O 1
ATOM 3064 N N . THR A 1 381 ? 20.343 3.961 -3.163 1.00 42.97 381 THR A N 1
ATOM 3065 C CA . THR A 1 381 ? 21.736 4.187 -3.530 1.00 42.97 381 THR A CA 1
ATOM 3066 C C . THR A 1 381 ? 22.203 5.500 -2.901 1.00 42.97 381 THR A C 1
ATOM 3068 O O . THR A 1 381 ? 22.230 6.547 -3.539 1.00 42.97 381 THR A O 1
ATOM 3071 N N . GLY A 1 382 ? 22.599 5.458 -1.626 1.00 39.84 382 GLY A N 1
ATOM 3072 C CA . GLY A 1 382 ? 23.216 6.581 -0.903 1.00 39.84 382 GLY A CA 1
ATOM 3073 C C . GLY A 1 382 ? 24.622 6.962 -1.395 1.00 39.84 382 GLY A C 1
ATOM 3074 O O . GLY A 1 382 ? 25.391 7.553 -0.645 1.00 39.84 382 GLY A O 1
ATOM 3075 N N . THR A 1 383 ? 25.000 6.594 -2.623 1.00 51.91 383 THR A N 1
ATOM 3076 C CA . THR A 1 383 ? 26.362 6.732 -3.164 1.00 51.91 383 THR A CA 1
ATOM 3077 C C . THR A 1 383 ? 26.535 7.931 -4.101 1.00 51.91 383 THR A C 1
ATOM 3079 O O . THR A 1 383 ? 27.644 8.165 -4.577 1.00 51.91 383 THR A O 1
ATOM 3082 N N . GLY A 1 384 ? 25.469 8.689 -4.396 1.00 65.94 384 GLY A N 1
ATOM 3083 C CA . GLY A 1 384 ? 25.502 9.806 -5.356 1.00 65.94 384 GLY A CA 1
ATOM 3084 C C . GLY A 1 384 ? 25.720 9.382 -6.819 1.00 65.94 384 GLY A C 1
ATOM 3085 O O . GLY A 1 384 ? 25.848 10.240 -7.693 1.00 65.94 384 GLY A O 1
ATOM 3086 N N . LYS A 1 385 ? 25.762 8.071 -7.093 1.00 84.19 385 LYS A N 1
ATOM 3087 C CA . LYS A 1 385 ? 25.864 7.469 -8.429 1.00 84.19 385 LYS A CA 1
ATOM 3088 C C . LYS A 1 385 ? 24.474 7.158 -8.999 1.00 84.19 385 LYS A C 1
ATOM 3090 O O . LYS A 1 385 ? 23.547 6.947 -8.218 1.00 84.19 385 LYS A O 1
ATOM 3095 N N . PRO A 1 386 ? 24.315 7.085 -10.335 1.00 90.56 386 PRO A N 1
ATOM 3096 C CA . PRO A 1 386 ? 23.065 6.619 -10.927 1.00 90.56 386 PRO A CA 1
ATOM 3097 C C . PRO A 1 386 ? 22.763 5.171 -10.521 1.00 90.56 386 PRO A C 1
ATOM 3099 O O . PRO A 1 386 ? 23.680 4.366 -10.411 1.00 90.56 386 PRO A O 1
ATOM 3102 N N . ARG A 1 387 ? 21.493 4.796 -10.346 1.00 93.50 387 ARG A N 1
ATOM 3103 C CA . ARG A 1 387 ? 21.114 3.396 -10.105 1.00 93.50 387 ARG A CA 1
ATOM 3104 C C . ARG A 1 387 ? 21.268 2.584 -11.396 1.00 93.50 387 ARG A C 1
ATOM 3106 O O . ARG A 1 387 ? 20.495 2.737 -12.343 1.00 93.50 387 ARG A O 1
ATOM 3113 N N . VAL A 1 388 ? 22.277 1.720 -11.449 1.00 96.75 388 VAL A N 1
ATOM 3114 C CA . VAL A 1 388 ? 22.564 0.860 -12.609 1.00 96.75 388 VAL A CA 1
ATOM 3115 C C . VAL A 1 388 ? 22.314 -0.596 -12.243 1.00 96.75 388 VAL A C 1
ATOM 3117 O O . VAL A 1 388 ? 22.779 -1.066 -11.208 1.00 96.75 388 VAL A O 1
ATOM 3120 N N . ILE A 1 389 ? 21.599 -1.309 -13.114 1.00 98.44 389 ILE A N 1
ATOM 3121 C CA . ILE A 1 389 ? 21.189 -2.703 -12.918 1.00 98.44 389 ILE A CA 1
ATOM 3122 C C . ILE A 1 389 ? 21.800 -3.557 -14.030 1.00 98.44 389 ILE A C 1
ATOM 3124 O O . ILE A 1 389 ? 21.689 -3.227 -15.216 1.00 98.44 389 ILE A O 1
ATOM 3128 N N . LEU A 1 390 ? 22.437 -4.670 -13.669 1.00 98.62 390 LEU A N 1
ATOM 3129 C CA . LEU A 1 390 ? 23.023 -5.588 -14.639 1.00 98.62 390 LEU A CA 1
ATOM 3130 C C . LEU A 1 390 ? 21.967 -6.578 -15.149 1.00 98.62 390 LEU A C 1
ATOM 3132 O O . LEU A 1 390 ? 21.532 -7.485 -14.441 1.00 98.62 390 LEU A O 1
ATOM 3136 N N . GLY A 1 391 ? 21.582 -6.427 -16.412 1.00 98.44 391 GLY A N 1
ATOM 3137 C CA . GLY A 1 391 ? 20.699 -7.351 -17.112 1.00 98.44 391 GLY A CA 1
ATOM 3138 C C . GLY A 1 391 ? 21.423 -8.619 -17.553 1.00 98.44 391 GLY A C 1
ATOM 3139 O O . GLY A 1 391 ? 22.416 -8.569 -18.282 1.00 98.44 391 GLY A O 1
ATOM 3140 N N . THR A 1 392 ? 20.871 -9.768 -17.183 1.00 98.00 392 THR A N 1
ATOM 3141 C CA . THR A 1 392 ? 21.516 -11.081 -17.355 1.00 98.00 392 THR A CA 1
ATOM 3142 C C . THR A 1 392 ? 21.017 -11.882 -18.566 1.00 98.00 392 THR A C 1
ATOM 3144 O O . THR A 1 392 ? 21.440 -13.013 -18.785 1.00 98.00 392 THR A O 1
ATOM 3147 N N . MET A 1 393 ? 20.155 -11.294 -19.406 1.00 95.44 393 MET A N 1
ATOM 3148 C CA . MET A 1 393 ? 19.466 -11.966 -20.526 1.00 95.44 393 MET A CA 1
ATOM 3149 C C . MET A 1 393 ? 20.377 -12.780 -21.462 1.00 95.44 393 MET A C 1
ATOM 3151 O O . MET A 1 393 ? 19.929 -13.767 -22.038 1.00 95.44 393 MET A O 1
ATOM 3155 N N . THR A 1 394 ? 21.634 -12.364 -21.643 1.00 92.56 394 THR A N 1
ATOM 3156 C CA . THR A 1 394 ? 22.611 -13.019 -22.533 1.00 92.56 394 THR A CA 1
ATOM 3157 C C . THR A 1 394 ? 23.719 -13.760 -21.777 1.00 92.56 394 THR A C 1
ATOM 3159 O O . THR A 1 394 ? 24.789 -13.987 -22.343 1.00 92.56 394 THR A O 1
ATOM 3162 N N . MET A 1 395 ? 23.505 -14.104 -20.505 1.00 96.81 395 MET A N 1
ATOM 3163 C CA . MET A 1 395 ? 24.486 -14.775 -19.643 1.00 96.81 395 MET A CA 1
ATOM 3164 C C . MET A 1 395 ? 23.954 -16.140 -19.213 1.00 96.81 395 MET A C 1
ATOM 3166 O O . MET A 1 395 ? 23.010 -16.223 -18.435 1.00 96.81 395 MET A O 1
ATOM 3170 N N . GLY A 1 396 ? 24.539 -17.220 -19.713 1.00 96.56 396 GLY A N 1
ATOM 3171 C CA . GLY A 1 396 ? 24.074 -18.567 -19.405 1.00 96.56 396 GLY A CA 1
ATOM 3172 C C . GLY A 1 396 ? 24.750 -19.628 -20.263 1.00 96.56 396 GLY A C 1
ATOM 3173 O O . GLY A 1 396 ? 25.433 -19.300 -21.228 1.00 96.56 396 GLY A O 1
ATOM 3174 N N . PRO A 1 397 ? 24.542 -20.912 -19.957 1.00 95.38 397 PRO A N 1
ATOM 3175 C CA . PRO A 1 397 ? 25.331 -21.999 -20.537 1.00 95.38 397 PRO A CA 1
ATOM 3176 C C . PRO A 1 397 ? 24.956 -22.357 -21.986 1.00 95.38 397 PRO A C 1
ATOM 3178 O O . PRO A 1 397 ? 25.547 -23.269 -22.553 1.00 95.38 397 PRO A O 1
ATOM 3181 N N . ASP A 1 398 ? 23.956 -21.699 -22.581 1.00 92.12 398 ASP A N 1
ATOM 3182 C CA . ASP A 1 398 ? 23.324 -22.137 -23.828 1.00 92.12 398 ASP A CA 1
ATOM 3183 C C . ASP A 1 398 ? 23.335 -21.039 -24.913 1.00 92.12 398 ASP A C 1
ATOM 3185 O O . ASP A 1 398 ? 22.473 -20.149 -24.910 1.00 92.12 398 ASP A O 1
ATOM 3189 N N . PRO A 1 399 ? 24.307 -21.075 -25.846 1.00 89.06 399 PRO A N 1
ATOM 3190 C CA . PRO A 1 399 ? 24.413 -20.085 -26.914 1.00 89.06 399 PRO A CA 1
ATOM 3191 C C . PRO A 1 399 ? 23.285 -20.190 -27.950 1.00 89.06 399 PRO A C 1
ATOM 3193 O O . PRO A 1 399 ? 22.939 -19.178 -28.561 1.00 89.06 399 PRO A O 1
ATOM 3196 N N . GLU A 1 400 ? 22.664 -21.363 -28.121 1.00 86.00 400 GLU A N 1
ATOM 3197 C CA . GLU A 1 400 ? 21.544 -21.550 -29.057 1.00 86.00 400 GLU A CA 1
ATOM 3198 C C . GLU A 1 400 ? 20.310 -20.760 -28.604 1.00 86.00 400 GLU A C 1
ATOM 3200 O O . GLU A 1 400 ? 19.539 -20.256 -29.420 1.00 86.00 400 GLU A O 1
ATOM 3205 N N . ASN A 1 401 ? 20.175 -20.561 -27.290 1.00 85.75 401 ASN A N 1
ATOM 3206 C CA . ASN A 1 401 ? 19.145 -19.726 -26.677 1.00 85.75 401 ASN A CA 1
ATOM 3207 C C . ASN A 1 401 ? 19.608 -18.280 -26.404 1.00 85.75 401 ASN A C 1
ATOM 3209 O O . ASN A 1 401 ? 19.050 -17.583 -25.551 1.00 85.75 401 ASN A O 1
ATOM 3213 N N . GLY A 1 402 ? 20.609 -17.803 -27.152 1.00 84.56 402 GLY A N 1
ATOM 3214 C CA . GLY A 1 402 ? 21.016 -16.398 -27.185 1.00 84.56 402 GLY A CA 1
ATOM 3215 C C . GLY A 1 402 ? 22.027 -15.980 -26.115 1.00 84.56 402 GLY A C 1
ATOM 3216 O O . GLY A 1 402 ? 22.287 -14.777 -25.974 1.00 84.56 402 GLY A O 1
ATOM 3217 N N . ALA A 1 403 ? 22.615 -16.927 -25.373 1.00 92.12 403 ALA A N 1
ATOM 3218 C CA . ALA A 1 403 ? 23.723 -16.612 -24.479 1.00 92.12 403 ALA A CA 1
ATOM 3219 C C . ALA A 1 403 ? 24.972 -16.178 -25.260 1.00 92.12 403 ALA A C 1
ATOM 3221 O O . ALA A 1 403 ? 25.274 -16.677 -26.342 1.00 92.12 403 ALA A O 1
ATOM 3222 N N . ARG A 1 404 ? 25.704 -15.225 -24.688 1.00 91.75 404 ARG A N 1
ATOM 3223 C CA . ARG A 1 404 ? 26.976 -14.705 -25.213 1.00 91.75 404 ARG A CA 1
ATOM 3224 C C . ARG A 1 404 ? 28.104 -14.847 -24.206 1.00 91.75 404 ARG A C 1
ATOM 3226 O O . ARG A 1 404 ? 29.229 -15.093 -24.607 1.00 91.75 404 ARG A O 1
ATOM 3233 N N . ILE A 1 405 ? 27.778 -14.715 -22.923 1.00 95.81 405 ILE A N 1
ATOM 3234 C CA . ILE A 1 405 ? 28.666 -15.062 -21.816 1.00 95.81 405 ILE A CA 1
ATOM 3235 C C . ILE A 1 405 ? 28.260 -16.458 -21.355 1.00 95.81 405 ILE A C 1
ATOM 3237 O O . ILE A 1 405 ? 27.233 -16.612 -20.692 1.00 95.81 405 ILE A O 1
ATOM 3241 N N . THR A 1 406 ? 29.021 -17.469 -21.769 1.00 96.50 406 THR A N 1
ATOM 3242 C CA . THR A 1 406 ? 28.716 -18.886 -21.500 1.00 96.50 406 THR A CA 1
ATOM 3243 C C . THR A 1 406 ? 29.603 -19.501 -20.424 1.00 96.50 406 THR A C 1
ATOM 3245 O O . THR A 1 406 ? 29.244 -20.522 -19.841 1.00 96.50 406 THR A O 1
ATOM 3248 N N . SER A 1 407 ? 30.742 -18.871 -20.125 1.00 97.00 407 SER A N 1
ATOM 3249 C CA . SER A 1 407 ? 31.655 -19.301 -19.067 1.00 97.00 407 SER A CA 1
ATOM 3250 C C . SER A 1 407 ? 31.262 -18.702 -17.720 1.00 97.00 407 SER A C 1
ATOM 3252 O O . SER A 1 407 ? 31.067 -17.489 -17.599 1.00 97.00 407 SER A O 1
ATOM 3254 N N . LEU A 1 408 ? 31.188 -19.551 -16.691 1.00 97.69 408 LEU A N 1
ATOM 3255 C CA . LEU A 1 408 ? 30.930 -19.110 -15.322 1.00 97.69 408 LEU A CA 1
ATOM 3256 C C . LEU A 1 408 ? 32.067 -18.220 -14.797 1.00 97.69 408 LEU A C 1
ATOM 3258 O O . LEU A 1 408 ? 31.811 -17.259 -14.078 1.00 97.69 408 LEU A O 1
ATOM 3262 N N . ASP A 1 409 ? 33.312 -18.480 -15.207 1.00 98.00 409 ASP A N 1
ATOM 3263 C CA . ASP A 1 409 ? 34.469 -17.665 -14.822 1.00 98.00 409 ASP A CA 1
ATOM 3264 C C . ASP A 1 409 ? 34.375 -16.247 -15.389 1.00 98.00 409 ASP A C 1
ATOM 3266 O O . ASP A 1 409 ? 34.681 -15.277 -14.699 1.00 98.00 409 ASP A O 1
ATOM 3270 N N . GLU A 1 410 ? 33.936 -16.108 -16.642 1.00 97.69 410 GLU A N 1
ATOM 3271 C CA . GLU A 1 410 ? 33.723 -14.793 -17.253 1.00 97.69 410 GLU A CA 1
ATOM 3272 C C . GLU A 1 410 ? 32.567 -14.051 -16.585 1.00 97.69 410 GLU A C 1
ATOM 3274 O O . GLU A 1 410 ? 32.691 -12.867 -16.272 1.00 97.69 410 GLU A O 1
ATOM 3279 N N . TYR A 1 411 ? 31.470 -14.749 -16.287 1.00 98.06 411 TYR A N 1
ATOM 3280 C CA . TYR A 1 411 ? 30.358 -14.144 -15.565 1.00 98.06 411 TYR A CA 1
ATOM 3281 C C . TYR A 1 411 ? 30.767 -13.682 -14.158 1.00 98.06 411 TYR A C 1
ATOM 3283 O O . TYR A 1 411 ? 30.450 -12.558 -13.771 1.00 98.06 411 TYR A O 1
ATOM 3291 N N . ASN A 1 412 ? 31.546 -14.484 -13.426 1.00 98.31 412 ASN A N 1
ATOM 3292 C CA . ASN A 1 412 ? 32.096 -14.095 -12.128 1.00 98.31 412 ASN A CA 1
ATOM 3293 C C . ASN A 1 412 ? 32.959 -12.829 -12.224 1.00 98.31 412 ASN A C 1
ATOM 3295 O O . ASN A 1 412 ? 32.750 -11.914 -11.433 1.00 98.31 412 ASN A O 1
ATOM 3299 N N . ARG A 1 413 ? 33.846 -12.717 -13.224 1.00 98.38 413 ARG A N 1
ATOM 3300 C CA . ARG A 1 413 ? 34.655 -11.499 -13.428 1.00 98.38 413 ARG A CA 1
ATOM 3301 C C . ARG A 1 413 ? 33.807 -10.269 -13.758 1.00 98.38 413 ARG A C 1
ATOM 3303 O O . ARG A 1 413 ? 34.117 -9.172 -13.298 1.00 98.38 413 ARG A O 1
ATOM 3310 N N . ILE A 1 414 ? 32.726 -10.435 -14.522 1.00 98.44 414 ILE A N 1
ATOM 3311 C CA . ILE A 1 414 ? 31.747 -9.367 -14.784 1.00 98.44 414 ILE A CA 1
ATOM 3312 C C . ILE A 1 414 ? 31.093 -8.906 -13.474 1.00 98.44 414 ILE A C 1
ATOM 3314 O O . ILE A 1 414 ? 31.021 -7.701 -13.231 1.00 98.44 414 ILE A O 1
ATOM 3318 N N . LEU A 1 415 ? 30.651 -9.836 -12.619 1.00 98.25 415 LEU A N 1
ATOM 3319 C CA . LEU A 1 415 ? 30.070 -9.506 -11.313 1.00 98.25 415 LEU A CA 1
ATOM 3320 C C . LEU A 1 415 ? 31.089 -8.814 -10.398 1.00 98.25 415 LEU A C 1
ATOM 3322 O O . LEU A 1 415 ? 30.762 -7.787 -9.809 1.00 98.25 415 LEU A O 1
ATOM 3326 N N . ASP A 1 416 ? 32.327 -9.314 -10.340 1.00 97.81 416 ASP A N 1
ATOM 3327 C CA . ASP A 1 416 ? 33.409 -8.715 -9.549 1.00 97.81 416 ASP A CA 1
ATOM 3328 C C . ASP A 1 416 ? 33.644 -7.252 -9.955 1.00 97.81 416 ASP A C 1
ATOM 3330 O O . ASP A 1 416 ? 33.694 -6.364 -9.106 1.00 97.81 416 ASP A O 1
ATOM 3334 N N . LYS A 1 417 ? 33.723 -6.974 -11.263 1.00 97.88 417 LYS A N 1
ATOM 3335 C CA . LYS A 1 417 ? 33.913 -5.616 -11.801 1.00 97.88 417 LYS A CA 1
ATOM 3336 C C . LYS A 1 417 ? 32.711 -4.703 -11.565 1.00 97.88 417 LYS A C 1
ATOM 3338 O O . LYS A 1 417 ? 32.888 -3.522 -11.258 1.00 97.88 417 LYS A O 1
ATOM 3343 N N . PHE A 1 418 ? 31.498 -5.236 -11.696 1.00 97.75 418 PHE A N 1
ATOM 3344 C CA . PHE A 1 418 ? 30.263 -4.501 -11.423 1.00 97.75 418 PHE A CA 1
ATOM 3345 C C . PHE A 1 418 ? 30.193 -4.063 -9.952 1.00 97.75 418 PHE A C 1
ATOM 3347 O O . PHE A 1 418 ? 29.986 -2.880 -9.671 1.00 97.75 418 PHE A O 1
ATOM 3354 N N . GLN A 1 419 ? 30.491 -4.981 -9.026 1.00 96.50 419 GLN A N 1
ATOM 3355 C CA . GLN A 1 419 ? 30.536 -4.704 -7.587 1.00 96.50 419 GLN A CA 1
ATOM 3356 C C . GLN A 1 419 ? 31.690 -3.779 -7.201 1.00 96.50 419 GLN A C 1
ATOM 3358 O O . GLN A 1 419 ? 31.483 -2.842 -6.431 1.00 96.50 419 GLN A O 1
ATOM 3363 N N . ALA A 1 420 ? 32.878 -3.966 -7.782 1.00 95.12 420 ALA A N 1
ATOM 3364 C CA . ALA A 1 420 ? 34.019 -3.073 -7.570 1.00 95.12 420 ALA A CA 1
ATOM 3365 C C . ALA A 1 420 ? 33.734 -1.630 -8.027 1.00 95.12 420 ALA A C 1
ATOM 3367 O O . ALA A 1 420 ? 34.314 -0.687 -7.495 1.00 95.12 420 ALA A O 1
ATOM 3368 N N . SER A 1 421 ? 32.812 -1.450 -8.977 1.00 94.06 421 SER A N 1
ATOM 3369 C CA . SER A 1 421 ? 32.357 -0.133 -9.438 1.00 94.06 421 SER A CA 1
ATOM 3370 C C . SER A 1 421 ? 31.268 0.489 -8.544 1.00 94.06 421 SER A C 1
ATOM 3372 O O . SER A 1 421 ? 30.896 1.647 -8.750 1.00 94.06 421 SER A O 1
ATOM 3374 N N . GLY A 1 422 ? 30.795 -0.238 -7.525 1.00 91.56 422 GLY A N 1
ATOM 3375 C CA . GLY A 1 422 ? 29.821 0.230 -6.536 1.00 91.56 422 GLY A CA 1
ATOM 3376 C C . GLY A 1 422 ? 28.364 -0.135 -6.834 1.00 91.56 422 GLY A C 1
ATOM 3377 O O . GLY A 1 422 ? 27.477 0.459 -6.225 1.00 91.56 422 GLY A O 1
ATOM 3378 N N . TYR A 1 423 ? 28.108 -1.078 -7.747 1.00 95.00 423 TYR A N 1
ATOM 3379 C CA . TYR A 1 423 ? 26.759 -1.512 -8.130 1.00 95.00 423 TYR A CA 1
ATOM 3380 C C . TYR A 1 423 ? 26.481 -2.955 -7.694 1.00 95.00 423 TYR A C 1
ATOM 3382 O O . TYR A 1 423 ? 27.381 -3.792 -7.676 1.00 95.00 423 TYR A O 1
ATOM 3390 N N . ASN A 1 424 ? 25.234 -3.271 -7.343 1.00 95.19 424 ASN A N 1
ATOM 3391 C CA . ASN A 1 424 ? 24.892 -4.554 -6.719 1.00 95.19 424 ASN A CA 1
ATOM 3392 C C . ASN A 1 424 ? 23.532 -5.143 -7.135 1.00 95.19 424 ASN A C 1
ATOM 3394 O O . ASN A 1 424 ? 23.109 -6.129 -6.538 1.00 95.19 424 ASN A O 1
ATOM 3398 N N . GLU A 1 425 ? 22.863 -4.592 -8.148 1.00 98.00 425 GLU A N 1
ATOM 3399 C CA . GLU A 1 425 ? 21.551 -5.074 -8.599 1.00 98.00 425 GLU A CA 1
ATOM 3400 C C . GLU A 1 425 ? 21.653 -5.893 -9.892 1.00 98.00 425 GLU A C 1
ATOM 3402 O O . GLU A 1 425 ? 22.264 -5.451 -10.871 1.00 98.00 425 GLU A O 1
ATOM 3407 N N . ILE A 1 426 ? 21.010 -7.064 -9.925 1.00 98.69 426 ILE A N 1
ATOM 3408 C CA . ILE A 1 426 ? 20.899 -7.907 -11.123 1.00 98.69 426 ILE A CA 1
ATOM 3409 C C . ILE A 1 426 ? 19.436 -8.150 -11.518 1.00 98.69 426 ILE A C 1
ATOM 3411 O O . ILE A 1 426 ? 18.574 -8.388 -10.672 1.00 98.69 426 ILE A O 1
ATOM 3415 N N . ASP A 1 427 ? 19.166 -8.135 -12.826 1.00 98.81 427 ASP A N 1
ATOM 3416 C CA . ASP A 1 427 ? 17.857 -8.453 -13.414 1.00 98.81 427 ASP A CA 1
ATOM 3417 C C . ASP A 1 427 ? 17.939 -9.728 -14.258 1.00 98.81 427 ASP A C 1
ATOM 3419 O O . ASP A 1 427 ? 18.722 -9.821 -15.214 1.00 98.81 427 ASP A O 1
ATOM 3423 N N . THR A 1 428 ? 17.113 -10.712 -13.910 1.00 98.69 428 THR A N 1
ATOM 3424 C CA . THR A 1 428 ? 16.917 -11.955 -14.659 1.00 98.69 428 THR A CA 1
ATOM 3425 C C . THR A 1 428 ? 15.436 -12.200 -14.967 1.00 98.69 428 THR A C 1
ATOM 3427 O O . THR A 1 428 ? 14.580 -11.367 -14.692 1.00 98.69 428 THR A O 1
ATOM 3430 N N . ALA A 1 429 ? 15.117 -13.314 -15.621 1.00 98.56 429 ALA A N 1
ATOM 3431 C CA . ALA A 1 429 ? 13.773 -13.809 -15.847 1.00 98.56 429 ALA A CA 1
ATOM 3432 C C . ALA A 1 429 ? 13.795 -15.327 -16.026 1.00 98.56 429 ALA A C 1
ATOM 3434 O O . ALA A 1 429 ? 14.712 -15.868 -16.650 1.00 98.56 429 ALA A O 1
ATOM 3435 N N . ARG A 1 430 ? 12.693 -15.987 -15.654 1.00 98.00 430 ARG A N 1
ATOM 3436 C CA . ARG A 1 430 ? 12.476 -17.426 -15.884 1.00 98.00 430 ARG A CA 1
ATOM 3437 C C . ARG A 1 430 ? 12.693 -17.847 -17.338 1.00 98.00 430 ARG A C 1
ATOM 3439 O O . ARG A 1 430 ? 13.054 -18.980 -17.618 1.00 98.00 430 ARG A O 1
ATOM 3446 N N . VAL A 1 431 ? 12.440 -16.944 -18.279 1.00 96.50 431 VAL A N 1
ATOM 3447 C CA . VAL A 1 431 ? 12.469 -17.230 -19.721 1.00 96.50 431 VAL A CA 1
ATOM 3448 C C . VAL A 1 431 ? 13.853 -17.032 -20.347 1.00 96.50 431 VAL A C 1
ATOM 3450 O O . VAL A 1 431 ? 14.069 -17.416 -21.495 1.00 96.50 431 VAL A O 1
ATOM 3453 N N . TYR A 1 432 ? 14.798 -16.417 -19.632 1.00 97.00 432 TYR A N 1
ATOM 3454 C CA . TYR A 1 432 ? 16.111 -16.094 -20.186 1.00 97.00 432 TYR A CA 1
ATOM 3455 C C . TYR A 1 432 ? 16.953 -17.349 -20.424 1.00 97.00 432 TYR A C 1
ATOM 3457 O O . TYR A 1 432 ? 16.997 -18.256 -19.591 1.00 97.00 432 TYR A O 1
ATOM 3465 N N . VAL A 1 433 ? 17.637 -17.382 -21.574 1.00 95.38 433 VAL A N 1
ATOM 3466 C CA . VAL A 1 433 ? 18.527 -18.479 -21.995 1.00 95.38 433 VAL A CA 1
ATOM 3467 C C . VAL A 1 433 ? 17.821 -19.843 -21.893 1.00 95.38 433 VAL A C 1
ATOM 3469 O O . VAL A 1 433 ? 18.307 -20.779 -21.263 1.00 95.38 433 VAL A O 1
ATOM 3472 N N . GLY A 1 434 ? 16.593 -19.930 -22.418 1.00 93.25 434 GLY A N 1
ATOM 3473 C CA . GLY A 1 434 ? 15.783 -21.154 -22.352 1.00 93.25 434 GLY A CA 1
ATOM 3474 C C . GLY A 1 434 ? 15.466 -21.611 -20.920 1.00 93.25 434 GLY A C 1
ATOM 3475 O O . GLY A 1 434 ? 15.286 -22.800 -20.674 1.00 93.25 434 GLY A O 1
ATOM 3476 N N . GLY A 1 435 ? 15.465 -20.682 -19.961 1.00 96.31 435 GLY A N 1
ATOM 3477 C CA . GLY A 1 435 ? 15.270 -20.948 -18.539 1.00 96.31 435 GLY A CA 1
ATOM 3478 C C . GLY A 1 435 ? 16.489 -21.480 -17.792 1.00 96.31 435 GLY A C 1
ATOM 3479 O O . GLY A 1 435 ? 16.336 -21.957 -16.668 1.00 96.31 435 GLY A O 1
ATOM 3480 N N . LYS A 1 436 ? 17.687 -21.383 -18.378 1.00 97.88 436 LYS A N 1
ATOM 3481 C CA . LYS A 1 436 ? 18.956 -21.790 -17.747 1.00 97.88 436 LYS A CA 1
ATOM 3482 C C . LYS A 1 436 ? 19.710 -20.630 -17.085 1.00 97.88 436 LYS A C 1
ATOM 3484 O O . LYS A 1 436 ? 20.685 -20.870 -16.382 1.00 97.88 436 LYS A O 1
ATOM 3489 N N . GLN A 1 437 ? 19.281 -19.384 -17.304 1.00 98.19 437 GLN A N 1
ATOM 3490 C CA . GLN A 1 437 ? 19.947 -18.188 -16.774 1.00 98.19 437 GLN A CA 1
ATOM 3491 C C . GLN A 1 437 ? 19.933 -18.172 -15.231 1.00 98.19 437 GLN A C 1
ATOM 3493 O O . GLN A 1 437 ? 20.981 -18.027 -14.614 1.00 98.19 437 GLN A O 1
ATOM 3498 N N . GLU A 1 438 ? 18.773 -18.373 -14.601 1.00 98.69 438 GLU A N 1
ATOM 3499 C CA . GLU A 1 438 ? 18.620 -18.289 -13.137 1.00 98.69 438 GLU A CA 1
ATOM 3500 C C . GLU A 1 438 ? 19.554 -19.253 -12.383 1.00 98.69 438 GLU A C 1
ATOM 3502 O O . GLU A 1 438 ? 20.216 -18.860 -11.422 1.00 98.69 438 GLU A O 1
ATOM 3507 N N . ALA A 1 439 ? 19.683 -20.486 -12.884 1.00 98.62 439 ALA A N 1
ATOM 3508 C CA . ALA A 1 439 ? 20.628 -21.483 -12.382 1.00 98.62 439 ALA A CA 1
ATOM 3509 C C . ALA A 1 439 ? 22.081 -21.009 -12.497 1.00 98.62 439 ALA A C 1
ATOM 3511 O O . ALA A 1 439 ? 22.877 -21.174 -11.578 1.0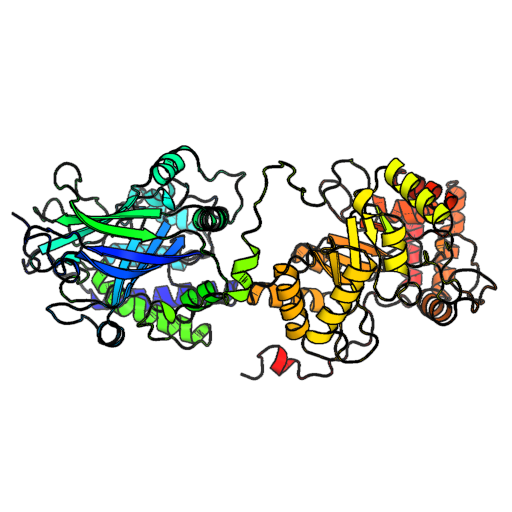0 98.62 439 ALA A O 1
ATOM 3512 N N . PHE A 1 440 ? 22.417 -20.360 -13.610 1.00 98.50 440 PHE A N 1
ATOM 3513 C CA . PHE A 1 440 ? 23.742 -19.799 -13.839 1.00 98.50 440 PHE A CA 1
ATOM 3514 C C . PHE A 1 440 ? 24.061 -18.656 -12.863 1.00 98.50 440 PHE A C 1
ATOM 3516 O O . PHE A 1 440 ? 25.187 -18.534 -12.386 1.00 98.50 440 PHE A O 1
ATOM 3523 N N . THR A 1 441 ? 23.060 -17.849 -12.506 1.00 98.56 441 THR A N 1
ATOM 3524 C CA . THR A 1 441 ? 23.166 -16.819 -11.463 1.00 98.56 441 THR A CA 1
ATOM 3525 C C . THR A 1 441 ? 23.353 -17.416 -10.069 1.00 98.56 441 THR A C 1
ATOM 3527 O O . THR A 1 441 ? 24.197 -16.920 -9.317 1.00 98.56 441 THR A O 1
ATOM 3530 N N . ARG A 1 442 ? 22.656 -18.508 -9.727 1.00 98.62 442 ARG A N 1
ATOM 3531 C CA . ARG A 1 442 ? 22.930 -19.291 -8.506 1.00 98.62 442 ARG A CA 1
ATOM 3532 C C . ARG A 1 442 ? 24.364 -19.807 -8.476 1.00 98.62 442 ARG A C 1
ATOM 3534 O O . ARG A 1 442 ? 25.044 -19.619 -7.472 1.00 98.62 442 ARG A O 1
ATOM 3541 N N . ASP A 1 443 ? 24.826 -20.420 -9.561 1.00 98.62 443 ASP A N 1
ATOM 3542 C CA . ASP A 1 443 ? 26.165 -21.012 -9.644 1.00 98.62 443 ASP A CA 1
ATOM 3543 C C . ASP A 1 443 ? 27.268 -19.935 -9.561 1.00 98.62 443 ASP A C 1
ATOM 3545 O O . ASP A 1 443 ? 28.365 -20.196 -9.066 1.00 98.62 443 ASP A O 1
ATOM 3549 N N . ALA A 1 444 ? 26.952 -18.693 -9.948 1.00 98.31 444 ALA A N 1
ATOM 3550 C CA . ALA A 1 444 ? 27.793 -17.510 -9.744 1.00 98.31 444 ALA A CA 1
ATOM 3551 C C . ALA A 1 444 ? 27.721 -16.934 -8.315 1.00 98.31 444 ALA A C 1
ATOM 3553 O O . ALA A 1 444 ? 28.313 -15.888 -8.035 1.00 98.31 444 ALA A O 1
ATOM 3554 N N . LYS A 1 445 ? 27.016 -17.607 -7.396 1.00 98.12 445 LYS A N 1
ATOM 3555 C CA . LYS A 1 445 ? 26.967 -17.302 -5.958 1.00 98.12 445 LYS A CA 1
ATOM 3556 C C . LYS A 1 445 ? 26.453 -15.898 -5.637 1.00 98.12 445 LYS A C 1
ATOM 3558 O O . LYS A 1 445 ? 26.915 -15.247 -4.701 1.00 98.12 445 LYS A O 1
ATOM 3563 N N . TRP A 1 446 ? 25.470 -15.419 -6.401 1.00 97.75 446 TRP A N 1
ATOM 3564 C CA . TRP A 1 446 ? 24.954 -14.046 -6.297 1.00 97.75 446 TRP A CA 1
ATOM 3565 C C . TRP A 1 446 ? 24.555 -13.630 -4.868 1.00 97.75 446 TRP A C 1
ATOM 3567 O O . TRP A 1 446 ? 24.806 -12.496 -4.459 1.00 97.75 446 TRP A O 1
ATOM 3577 N N . LYS A 1 447 ? 23.983 -14.554 -4.087 1.00 91.62 447 LYS A N 1
ATOM 3578 C CA . LYS A 1 447 ? 23.526 -14.292 -2.717 1.00 91.62 447 LYS A CA 1
ATOM 3579 C C . LYS A 1 447 ? 24.687 -14.112 -1.740 1.00 91.62 447 LYS A C 1
ATOM 3581 O O . LYS A 1 447 ? 24.661 -13.200 -0.922 1.00 91.62 447 LYS A O 1
ATOM 3586 N N . GLU A 1 448 ? 25.724 -14.941 -1.857 1.00 95.00 448 GLU A N 1
ATOM 3587 C CA . GLU A 1 448 ? 26.956 -14.847 -1.053 1.00 95.00 448 GLU A CA 1
ATOM 3588 C C . GLU A 1 448 ? 27.733 -13.564 -1.368 1.00 95.00 448 GLU A C 1
ATOM 3590 O O . GLU A 1 448 ? 28.379 -12.992 -0.495 1.00 95.00 448 GLU A O 1
ATOM 3595 N N . ARG A 1 449 ? 27.605 -13.069 -2.605 1.00 96.62 449 ARG A N 1
ATOM 3596 C CA . ARG A 1 449 ? 28.136 -11.774 -3.046 1.00 96.62 449 ARG A CA 1
ATOM 3597 C C . ARG A 1 449 ? 27.362 -10.571 -2.500 1.00 96.62 449 ARG A C 1
ATOM 3599 O O . ARG A 1 449 ? 27.839 -9.449 -2.645 1.00 96.62 449 ARG A O 1
ATOM 3606 N N . GLY A 1 450 ? 26.177 -10.774 -1.920 1.00 90.50 450 GLY A N 1
ATOM 3607 C CA . GLY A 1 450 ? 25.312 -9.693 -1.441 1.00 90.50 450 GLY A CA 1
ATOM 3608 C C . GLY A 1 450 ? 24.630 -8.891 -2.556 1.00 90.50 450 GLY A C 1
ATOM 3609 O O . GLY A 1 450 ? 24.274 -7.734 -2.333 1.00 90.50 450 GLY A O 1
ATOM 3610 N N . LEU A 1 451 ? 24.466 -9.475 -3.748 1.00 94.75 451 LEU A N 1
ATOM 3611 C CA . LEU A 1 451 ? 23.698 -8.857 -4.831 1.00 94.75 451 LEU A CA 1
ATOM 3612 C C . LEU A 1 451 ? 22.201 -8.870 -4.497 1.00 94.75 451 LEU A C 1
ATOM 3614 O O . LEU A 1 451 ? 21.725 -9.793 -3.834 1.00 94.75 451 LEU A O 1
ATOM 3618 N N . THR A 1 452 ? 21.456 -7.882 -4.986 1.00 95.19 452 THR A N 1
ATOM 3619 C CA . THR A 1 452 ? 19.990 -7.945 -5.032 1.00 95.19 452 THR A CA 1
ATOM 3620 C C . THR A 1 452 ? 19.537 -8.495 -6.374 1.00 95.19 452 THR A C 1
ATOM 3622 O O . THR A 1 452 ? 20.168 -8.249 -7.404 1.00 95.19 452 THR A O 1
ATOM 3625 N N . CYS A 1 453 ? 18.459 -9.273 -6.373 1.00 98.12 453 CYS A N 1
ATOM 3626 C CA . CYS A 1 453 ? 18.017 -10.017 -7.543 1.00 98.12 453 CYS A CA 1
ATOM 3627 C C . CYS A 1 453 ? 16.542 -9.772 -7.849 1.00 98.12 453 CYS A C 1
ATOM 3629 O O . CYS A 1 453 ? 15.662 -9.977 -7.008 1.00 98.12 453 CYS A O 1
ATOM 3631 N N . ALA A 1 454 ? 16.285 -9.387 -9.096 1.00 98.81 454 ALA A N 1
ATOM 3632 C CA . ALA A 1 454 ? 14.965 -9.384 -9.692 1.00 98.81 454 ALA A CA 1
ATOM 3633 C C . ALA A 1 454 ? 14.775 -10.580 -10.631 1.00 98.81 454 ALA A C 1
ATOM 3635 O O . ALA A 1 454 ? 15.638 -10.844 -11.469 1.00 98.81 454 ALA A O 1
ATOM 3636 N N . THR A 1 455 ? 13.619 -11.245 -10.563 1.00 98.88 455 THR A N 1
ATOM 3637 C CA . THR A 1 455 ? 13.175 -12.200 -11.596 1.00 98.88 455 THR A CA 1
ATOM 3638 C C . THR A 1 455 ? 11.739 -11.925 -12.036 1.00 98.88 455 THR A C 1
ATOM 3640 O O . THR A 1 455 ? 11.047 -11.079 -11.467 1.00 98.88 455 THR A O 1
ATOM 3643 N N . LYS A 1 456 ? 11.289 -12.594 -13.102 1.00 98.81 456 LYS A N 1
ATOM 3644 C CA . LYS A 1 456 ? 10.021 -12.295 -13.771 1.00 98.81 456 LYS A CA 1
ATOM 3645 C C . LYS A 1 456 ? 9.501 -13.393 -14.682 1.00 98.81 456 LYS A C 1
ATOM 3647 O O . LYS A 1 456 ? 10.271 -14.167 -15.261 1.00 98.81 456 LYS A O 1
ATOM 3652 N N . TRP A 1 457 ? 8.177 -13.403 -14.851 1.00 98.38 457 TRP A N 1
ATOM 3653 C CA . TRP A 1 457 ? 7.444 -14.396 -15.640 1.00 98.38 457 TRP A CA 1
ATOM 3654 C C . TRP A 1 457 ? 6.629 -13.780 -16.787 1.00 98.38 457 TRP A C 1
ATOM 3656 O O . TRP A 1 457 ? 5.786 -12.907 -16.563 1.00 98.38 457 TRP A O 1
ATOM 3666 N N . TYR A 1 458 ? 6.890 -14.239 -18.019 1.00 98.12 458 TYR A N 1
ATOM 3667 C CA . TYR A 1 458 ? 6.255 -13.739 -19.244 1.00 98.12 458 TYR A CA 1
ATOM 3668 C C . TYR A 1 458 ? 5.052 -14.596 -19.659 1.00 98.12 458 TYR A C 1
ATOM 3670 O O . TYR A 1 458 ? 5.211 -15.811 -19.781 1.00 98.12 458 TYR A O 1
ATOM 3678 N N . PRO A 1 459 ? 3.882 -13.993 -19.935 1.00 96.94 459 PRO A N 1
ATOM 3679 C CA . PRO A 1 459 ? 2.701 -14.724 -20.366 1.00 96.94 459 PRO A CA 1
ATOM 3680 C C . PRO A 1 459 ? 2.730 -14.998 -21.879 1.00 96.94 459 PRO A C 1
ATOM 3682 O O . PRO A 1 459 ? 2.161 -14.251 -22.668 1.00 96.94 459 PRO A O 1
ATOM 3685 N N . PHE A 1 460 ? 3.443 -16.046 -22.307 1.00 92.56 460 PHE A N 1
ATOM 3686 C CA . PHE A 1 460 ? 3.487 -16.436 -23.729 1.00 92.56 460 PHE A CA 1
ATOM 3687 C C . PHE A 1 460 ? 2.176 -17.037 -24.234 1.00 92.56 460 PHE A C 1
ATOM 3689 O O . PHE A 1 460 ? 1.840 -16.871 -25.402 1.00 92.56 460 PHE A O 1
ATOM 3696 N N . GLU A 1 461 ? 1.465 -17.731 -23.352 1.00 94.69 461 GLU A N 1
ATOM 3697 C CA . GLU A 1 461 ? 0.214 -18.419 -23.651 1.00 94.69 461 GLU A CA 1
ATOM 3698 C C . GLU A 1 461 ? -0.922 -17.797 -22.829 1.00 94.69 461 GLU A C 1
ATOM 3700 O O . GLU A 1 461 ? -0.659 -17.254 -21.749 1.00 94.69 461 GLU A O 1
ATOM 3705 N N . PRO A 1 462 ? -2.183 -17.892 -23.290 1.00 94.12 462 PRO A N 1
ATOM 3706 C CA . PRO A 1 462 ? -3.334 -17.503 -22.489 1.00 94.12 462 PRO A CA 1
ATOM 3707 C C . PRO A 1 462 ? -3.313 -18.158 -21.106 1.00 94.12 462 PRO A C 1
ATOM 3709 O O . PRO A 1 462 ? -2.993 -19.340 -20.971 1.00 94.12 462 PRO A O 1
ATOM 3712 N N . LYS A 1 463 ? -3.717 -17.401 -20.087 1.00 95.38 463 LYS A N 1
ATOM 3713 C CA . LYS A 1 463 ? -3.825 -17.826 -18.689 1.00 95.38 463 LYS A CA 1
ATOM 3714 C C . LYS A 1 463 ? -2.490 -18.253 -18.080 1.00 95.38 463 LYS A C 1
ATOM 3716 O O . LYS A 1 463 ? -2.454 -18.998 -17.102 1.00 95.38 463 LYS A O 1
ATOM 3721 N N . ALA A 1 464 ? -1.378 -17.759 -18.616 1.00 97.06 464 ALA A N 1
ATOM 3722 C CA . ALA A 1 464 ? -0.056 -17.975 -18.046 1.00 97.06 464 ALA A CA 1
ATOM 3723 C C . ALA A 1 464 ? 0.134 -17.255 -16.701 1.00 97.06 464 ALA A C 1
ATOM 3725 O O . ALA A 1 464 ? 1.075 -17.580 -15.973 1.00 97.06 464 ALA A O 1
ATOM 3726 N N . HIS A 1 465 ? -0.730 -16.294 -16.364 1.00 98.12 465 HIS A N 1
ATOM 3727 C CA . HIS A 1 465 ? -0.758 -15.610 -15.068 1.00 98.12 465 HIS A CA 1
ATOM 3728 C C . HIS A 1 465 ? -1.886 -16.084 -14.138 1.00 98.12 465 HIS A C 1
ATOM 3730 O O . HIS A 1 465 ? -2.236 -15.372 -13.201 1.00 98.12 465 HIS A O 1
ATOM 3736 N N . THR A 1 466 ? -2.442 -17.285 -14.326 1.00 98.25 466 THR A N 1
ATOM 3737 C CA . THR A 1 466 ? -3.309 -17.868 -13.284 1.00 98.25 466 THR A CA 1
ATOM 3738 C C . THR A 1 466 ? -2.565 -17.969 -11.958 1.00 98.25 466 THR A C 1
ATOM 3740 O O . THR A 1 466 ? -1.331 -18.074 -11.914 1.00 98.25 466 THR A O 1
ATOM 3743 N N . GLY A 1 467 ? -3.316 -17.982 -10.856 1.00 96.81 467 GLY A N 1
ATOM 3744 C CA . GLY A 1 467 ? -2.709 -18.091 -9.530 1.00 96.81 467 GLY A CA 1
ATOM 3745 C C . GLY A 1 467 ? -1.833 -19.346 -9.382 1.00 96.81 467 GLY A C 1
ATOM 3746 O O . GLY A 1 467 ? -0.730 -19.288 -8.845 1.00 96.81 467 GLY A O 1
ATOM 3747 N N . GLU A 1 468 ? -2.280 -20.484 -9.908 1.00 97.12 468 GLU A N 1
ATOM 3748 C CA . GLU A 1 468 ? -1.495 -21.723 -9.887 1.00 97.12 468 GLU A CA 1
ATOM 3749 C C . GLU A 1 468 ? -0.191 -21.588 -10.688 1.00 97.12 468 GLU A C 1
ATOM 3751 O O . GLU A 1 468 ? 0.881 -21.951 -10.198 1.00 97.12 468 GLU A O 1
ATOM 3756 N N . LYS A 1 469 ? -0.253 -20.997 -11.890 1.00 98.19 469 LYS A N 1
ATOM 3757 C CA . LYS A 1 469 ? 0.917 -20.903 -12.766 1.00 98.19 469 LYS A CA 1
ATOM 3758 C C . LYS A 1 469 ? 1.969 -19.931 -12.246 1.00 98.19 469 LYS A C 1
ATOM 3760 O O . LYS A 1 469 ? 3.159 -20.231 -12.326 1.00 98.19 469 LYS A O 1
ATOM 3765 N N . ILE A 1 470 ? 1.554 -18.793 -11.687 1.00 98.25 470 ILE A N 1
ATOM 3766 C CA . ILE A 1 470 ? 2.480 -17.845 -11.049 1.00 98.25 470 ILE A CA 1
ATOM 3767 C C . ILE A 1 470 ? 3.221 -18.517 -9.893 1.00 98.25 470 ILE A C 1
ATOM 3769 O O . ILE A 1 470 ? 4.437 -18.367 -9.776 1.00 98.25 470 ILE A O 1
ATOM 3773 N N . GLU A 1 471 ? 2.510 -19.271 -9.056 1.00 98.50 471 GLU A N 1
ATOM 3774 C CA . GLU A 1 471 ? 3.111 -19.980 -7.929 1.00 98.50 471 GLU A CA 1
ATOM 3775 C C . GLU A 1 471 ? 4.099 -21.059 -8.385 1.00 98.50 471 GLU A C 1
ATOM 3777 O O . GLU A 1 471 ? 5.231 -21.097 -7.897 1.00 98.50 471 GLU A O 1
ATOM 3782 N N . GLU A 1 472 ? 3.710 -21.892 -9.355 1.00 98.50 472 GLU A N 1
ATOM 3783 C CA . GLU A 1 472 ? 4.571 -22.911 -9.968 1.00 98.50 472 GLU A CA 1
ATOM 3784 C C . GLU A 1 472 ? 5.870 -22.294 -10.512 1.00 98.50 472 GLU A C 1
ATOM 3786 O O . GLU A 1 472 ? 6.979 -22.764 -10.224 1.00 98.50 472 GLU A O 1
ATOM 3791 N N . VAL A 1 473 ? 5.739 -21.210 -11.279 1.00 98.31 473 VAL A N 1
ATOM 3792 C CA . VAL A 1 473 ? 6.872 -20.558 -11.932 1.00 98.31 473 VAL A CA 1
ATOM 3793 C C . VAL A 1 473 ? 7.777 -19.871 -10.922 1.00 98.31 473 VAL A C 1
ATOM 3795 O O . VAL A 1 473 ? 8.990 -20.064 -10.994 1.00 98.31 473 VAL A O 1
ATOM 3798 N N . LEU A 1 474 ? 7.227 -19.111 -9.971 1.00 98.69 474 LEU A N 1
ATOM 3799 C CA . LEU A 1 474 ? 8.047 -18.444 -8.965 1.00 98.69 474 LEU A CA 1
ATOM 3800 C C . LEU A 1 474 ? 8.810 -19.467 -8.118 1.00 98.69 474 LEU A C 1
ATOM 3802 O O . LEU A 1 474 ? 10.004 -19.295 -7.897 1.00 98.69 474 LEU A O 1
ATOM 3806 N N . ASN A 1 475 ? 8.171 -20.565 -7.705 1.00 98.75 475 ASN A N 1
ATOM 3807 C CA . ASN A 1 475 ? 8.856 -21.636 -6.975 1.00 98.75 475 ASN A CA 1
ATOM 3808 C C . ASN A 1 475 ? 9.997 -22.252 -7.797 1.00 98.75 475 ASN A C 1
ATOM 3810 O O . ASN A 1 475 ? 11.059 -22.560 -7.255 1.00 98.75 475 ASN A O 1
ATOM 3814 N N . THR A 1 476 ? 9.800 -22.402 -9.109 1.00 98.81 476 THR A N 1
ATOM 3815 C CA . THR A 1 476 ? 10.854 -22.868 -10.018 1.00 98.81 476 THR A CA 1
ATOM 3816 C C . THR A 1 476 ? 12.003 -21.865 -10.089 1.00 98.81 476 THR A C 1
ATOM 3818 O O . THR A 1 476 ? 13.153 -22.255 -9.919 1.00 98.81 476 THR A O 1
ATOM 3821 N N . SER A 1 477 ? 11.708 -20.576 -10.270 1.00 98.88 477 SER A N 1
ATOM 3822 C CA . SER A 1 477 ? 12.709 -19.505 -10.271 1.00 98.88 477 SER A CA 1
ATOM 3823 C C . SER A 1 477 ? 13.509 -19.459 -8.968 1.00 98.88 477 SER A C 1
ATOM 3825 O O . SER A 1 477 ? 14.731 -19.392 -9.006 1.00 98.88 477 SER A O 1
ATOM 3827 N N . LEU A 1 478 ? 12.843 -19.558 -7.816 1.00 98.81 478 LEU A N 1
ATOM 3828 C CA . LEU A 1 478 ? 13.471 -19.597 -6.492 1.00 98.81 478 LEU A CA 1
ATOM 3829 C C . LEU A 1 478 ? 14.420 -20.791 -6.337 1.00 98.81 478 LEU A C 1
ATOM 3831 O O . LEU A 1 478 ? 15.573 -20.628 -5.929 1.00 98.81 478 LEU A O 1
ATOM 3835 N N . LYS A 1 479 ? 13.970 -21.981 -6.751 1.00 98.75 479 LYS A N 1
ATOM 3836 C CA . LYS A 1 479 ? 14.800 -23.189 -6.782 1.00 98.75 479 LYS A CA 1
ATOM 3837 C C . LYS A 1 479 ? 16.026 -23.004 -7.678 1.00 98.75 479 LYS A C 1
ATOM 3839 O O . LYS A 1 479 ? 17.137 -23.323 -7.257 1.00 98.75 479 LYS A O 1
ATOM 3844 N N . GLU A 1 480 ? 15.844 -22.490 -8.893 1.00 98.75 480 GLU A N 1
ATOM 3845 C CA . GLU A 1 480 ? 16.958 -22.291 -9.820 1.00 98.75 480 GLU A CA 1
ATOM 3846 C C . GLU A 1 480 ? 17.929 -21.220 -9.321 1.00 98.75 480 GLU A C 1
ATOM 3848 O O . GLU A 1 480 ? 19.133 -21.438 -9.385 1.00 98.75 480 GLU A O 1
ATOM 3853 N N . LEU A 1 481 ? 17.438 -20.141 -8.708 1.00 98.75 481 LEU A N 1
ATOM 3854 C CA . LEU A 1 481 ? 18.254 -19.100 -8.074 1.00 98.75 481 LEU A CA 1
ATOM 3855 C C . LEU A 1 481 ? 18.907 -19.536 -6.752 1.00 98.75 481 LEU A C 1
ATOM 3857 O O . LEU A 1 481 ? 19.768 -18.815 -6.240 1.00 98.75 481 LEU A O 1
ATOM 3861 N N . GLY A 1 482 ? 18.523 -20.691 -6.196 1.00 98.31 482 GLY A N 1
ATOM 3862 C CA . GLY A 1 482 ? 19.025 -21.198 -4.917 1.00 98.31 482 GLY A CA 1
ATOM 3863 C C . GLY A 1 482 ? 18.658 -20.305 -3.729 1.00 98.31 482 GLY A C 1
ATOM 3864 O O . GLY A 1 482 ? 19.480 -20.085 -2.840 1.00 98.31 482 GLY A O 1
ATOM 3865 N N . THR A 1 483 ? 17.447 -19.745 -3.720 1.00 97.88 483 THR A N 1
ATOM 3866 C CA . THR A 1 483 ? 16.963 -18.857 -2.653 1.00 97.88 483 THR A CA 1
ATOM 3867 C C . THR A 1 483 ? 15.489 -19.105 -2.358 1.00 97.88 483 THR A C 1
ATOM 3869 O O . THR A 1 483 ? 14.744 -19.507 -3.240 1.00 97.88 483 THR A O 1
ATOM 3872 N N . ASP A 1 484 ? 15.050 -18.788 -1.143 1.00 92.62 484 ASP A N 1
ATOM 3873 C CA . ASP A 1 484 ? 13.627 -18.802 -0.777 1.00 92.62 484 ASP A CA 1
ATOM 3874 C C . ASP A 1 484 ? 12.933 -17.457 -1.052 1.00 92.62 484 ASP A C 1
ATOM 3876 O O . ASP A 1 484 ? 11.712 -17.364 -0.985 1.00 92.62 484 ASP A O 1
ATOM 3880 N N . CYS A 1 485 ? 13.713 -16.410 -1.351 1.00 92.69 485 CYS A N 1
ATOM 3881 C CA . CYS A 1 485 ? 13.235 -15.046 -1.557 1.00 92.69 485 CYS A CA 1
ATOM 3882 C C . CYS A 1 485 ? 14.087 -14.301 -2.596 1.00 92.69 485 CYS A C 1
ATOM 3884 O O . CYS A 1 485 ? 15.322 -14.382 -2.548 1.00 92.69 485 CYS A O 1
ATOM 3886 N N . VAL A 1 486 ? 13.430 -13.557 -3.489 1.00 95.69 486 VAL A N 1
ATOM 3887 C CA . VAL A 1 486 ? 14.038 -12.553 -4.386 1.00 95.69 486 VAL A CA 1
ATOM 3888 C C . VAL A 1 486 ? 13.650 -11.135 -3.964 1.00 95.69 486 VAL A C 1
ATOM 3890 O O . VAL A 1 486 ? 12.596 -10.920 -3.370 1.00 95.69 486 VAL A O 1
ATOM 3893 N N . ASP A 1 487 ? 14.465 -10.136 -4.287 1.00 97.38 487 ASP A N 1
ATOM 3894 C CA . ASP A 1 487 ? 14.158 -8.750 -3.922 1.00 97.38 487 ASP A CA 1
ATOM 3895 C C . ASP A 1 487 ? 12.970 -8.212 -4.734 1.00 97.38 487 ASP A C 1
ATOM 3897 O O . ASP A 1 487 ? 12.124 -7.502 -4.193 1.00 97.38 487 ASP A O 1
ATOM 3901 N N . ILE A 1 488 ? 12.857 -8.586 -6.015 1.00 98.12 488 ILE A N 1
ATOM 3902 C CA . ILE A 1 488 ? 11.759 -8.141 -6.884 1.00 98.12 488 ILE A CA 1
ATOM 3903 C C . ILE A 1 488 ? 11.230 -9.301 -7.729 1.00 98.12 488 ILE A C 1
ATOM 3905 O O . ILE A 1 488 ? 11.995 -10.005 -8.392 1.00 98.12 488 ILE A O 1
ATOM 3909 N N . PHE A 1 489 ? 9.909 -9.466 -7.757 1.00 98.88 489 PHE A N 1
ATOM 3910 C CA . PHE A 1 489 ? 9.231 -10.340 -8.710 1.00 98.88 489 PHE A CA 1
ATOM 3911 C C . PHE A 1 489 ? 8.355 -9.511 -9.651 1.00 98.88 489 PHE A C 1
ATOM 3913 O O . PHE A 1 489 ? 7.429 -8.843 -9.188 1.00 98.88 489 PHE A O 1
ATOM 3920 N N . TYR A 1 490 ? 8.624 -9.550 -10.963 1.00 98.94 490 TYR A N 1
ATOM 3921 C CA . TYR A 1 490 ? 7.775 -8.865 -11.943 1.00 98.94 490 TYR A CA 1
ATOM 3922 C C . TYR A 1 490 ? 6.764 -9.790 -12.620 1.00 98.94 490 TYR A C 1
ATOM 3924 O O . TYR A 1 490 ? 7.110 -10.859 -13.139 1.00 98.94 490 TYR A O 1
ATOM 3932 N N . LEU A 1 491 ? 5.546 -9.273 -12.787 1.00 98.75 491 LEU A N 1
ATOM 3933 C CA . LEU A 1 491 ? 4.700 -9.660 -13.914 1.00 98.75 491 LEU A CA 1
ATOM 3934 C C . LEU A 1 491 ? 5.312 -9.049 -15.183 1.00 98.75 491 LEU A C 1
ATOM 3936 O O . LEU A 1 491 ? 5.355 -7.830 -15.344 1.00 98.75 491 LEU A O 1
ATOM 3940 N N . HIS A 1 492 ? 5.865 -9.890 -16.060 1.00 98.62 492 HIS A N 1
ATOM 3941 C CA . HIS A 1 492 ? 6.768 -9.443 -17.133 1.00 98.62 492 HIS A CA 1
ATOM 3942 C C . HIS A 1 492 ? 6.036 -8.800 -18.332 1.00 98.62 492 HIS A C 1
ATOM 3944 O O . HIS A 1 492 ? 6.665 -8.128 -19.147 1.00 98.62 492 HIS A O 1
ATOM 3950 N N . ALA A 1 493 ? 4.731 -9.034 -18.465 1.00 98.56 493 ALA A N 1
ATOM 3951 C CA . ALA A 1 493 ? 3.787 -8.356 -19.359 1.00 98.56 493 ALA A CA 1
ATOM 3952 C C . ALA A 1 493 ? 2.367 -8.562 -18.811 1.00 98.56 493 ALA A C 1
ATOM 3954 O O . ALA A 1 493 ? 2.168 -9.459 -17.992 1.00 98.56 493 ALA A O 1
ATOM 3955 N N . ALA A 1 494 ? 1.393 -7.769 -19.257 1.00 98.25 494 ALA A N 1
ATOM 3956 C CA . ALA A 1 494 ? -0.008 -8.002 -18.921 1.00 98.25 494 ALA A CA 1
ATOM 3957 C C . ALA A 1 494 ? -0.520 -9.286 -19.592 1.00 98.25 494 ALA A C 1
ATOM 3959 O O . ALA A 1 494 ? -0.449 -9.416 -20.815 1.00 98.25 494 ALA A O 1
ATOM 3960 N N . ASP A 1 495 ? -1.070 -10.213 -18.808 1.00 98.06 495 ASP A N 1
ATOM 3961 C CA . ASP A 1 495 ? -1.876 -11.313 -19.335 1.00 98.06 495 ASP A CA 1
ATOM 3962 C C . ASP A 1 495 ? -3.334 -10.848 -19.442 1.00 98.06 495 ASP A C 1
ATOM 3964 O O . ASP A 1 495 ? 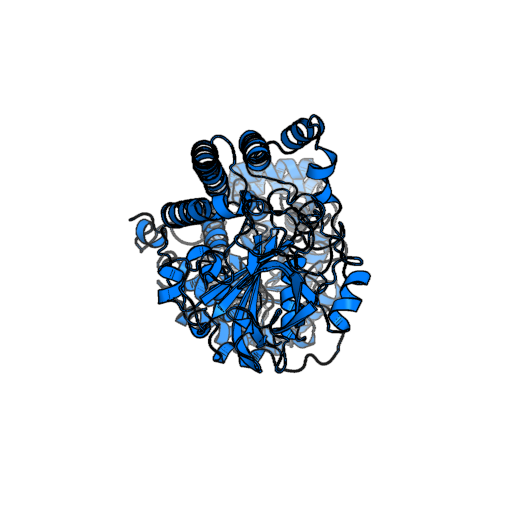-4.087 -10.862 -18.472 1.00 98.06 495 ASP A O 1
ATOM 3968 N N . ARG A 1 496 ? -3.735 -10.387 -20.631 1.00 98.00 496 ARG A N 1
ATOM 3969 C CA . ARG A 1 496 ? -5.092 -9.864 -20.882 1.00 98.00 496 ARG A CA 1
ATOM 3970 C C . ARG A 1 496 ? -6.129 -10.964 -21.119 1.00 98.00 496 ARG A C 1
ATOM 3972 O O . ARG A 1 496 ? -7.244 -10.685 -21.554 1.00 98.00 496 ARG A O 1
ATOM 3979 N N . THR A 1 497 ? -5.786 -12.222 -20.846 1.00 97.69 497 THR A N 1
ATOM 3980 C CA . THR A 1 497 ? -6.694 -13.359 -21.050 1.00 97.69 497 THR A CA 1
ATOM 3981 C C . THR A 1 497 ? -7.446 -13.792 -19.791 1.00 97.69 497 THR A C 1
ATOM 3983 O O . THR A 1 497 ? -8.315 -14.662 -19.861 1.00 97.69 497 THR A O 1
ATOM 3986 N N . LEU A 1 498 ? -7.150 -13.159 -18.654 1.00 96.75 498 LEU A N 1
ATOM 3987 C CA . LEU A 1 498 ? -7.842 -13.324 -17.379 1.00 96.75 498 LEU A CA 1
ATOM 3988 C C . LEU A 1 498 ? -7.899 -11.992 -16.604 1.00 96.75 498 LEU A C 1
ATOM 3990 O O . LEU A 1 498 ? -7.028 -11.142 -16.809 1.00 96.75 498 LEU A O 1
ATOM 3994 N N . PRO A 1 499 ? -8.885 -11.805 -15.708 1.00 97.25 499 PRO A N 1
ATOM 3995 C CA . PRO A 1 499 ? -8.972 -10.620 -14.856 1.00 97.25 499 PRO A CA 1
ATOM 3996 C C . PRO A 1 499 ? -7.731 -10.438 -13.978 1.00 97.25 499 PRO A C 1
ATOM 3998 O O . PRO A 1 499 ? -7.265 -11.397 -13.360 1.00 97.25 499 PRO A O 1
ATOM 4001 N N . PHE A 1 500 ? -7.222 -9.208 -13.856 1.00 97.94 500 PHE A N 1
ATOM 4002 C CA . PHE A 1 500 ? -5.999 -8.930 -13.089 1.00 97.94 500 PHE A CA 1
ATOM 4003 C C . PHE A 1 500 ? -6.118 -9.252 -11.592 1.00 97.94 500 PHE A C 1
ATOM 4005 O O . PHE A 1 500 ? -5.108 -9.488 -10.933 1.00 97.94 500 PHE A O 1
ATOM 4012 N N . GLN A 1 501 ? -7.328 -9.327 -11.036 1.00 96.12 501 GLN A N 1
ATOM 4013 C CA . GLN A 1 501 ? -7.550 -9.702 -9.639 1.00 96.12 501 GLN A CA 1
ATOM 4014 C C . GLN A 1 501 ? -6.951 -11.069 -9.295 1.00 96.12 501 GLN A C 1
ATOM 4016 O O . GLN A 1 501 ? -6.408 -11.232 -8.203 1.00 96.12 501 GLN A O 1
ATOM 4021 N N . GLU A 1 502 ? -7.033 -12.042 -10.206 1.00 96.19 502 GLU A N 1
ATOM 4022 C CA . GLU A 1 502 ? -6.544 -13.401 -9.963 1.00 96.19 502 GLU A CA 1
ATOM 4023 C C . GLU A 1 502 ? -5.018 -13.447 -9.742 1.00 96.19 502 GLU A C 1
ATOM 4025 O O . GLU A 1 502 ? -4.596 -13.868 -8.653 1.00 96.19 502 GLU A O 1
ATOM 4030 N N . PRO A 1 503 ? -4.169 -12.976 -10.684 1.00 97.81 503 PRO A N 1
ATOM 4031 C CA . PRO A 1 503 ? -2.729 -12.934 -10.467 1.00 97.81 503 PRO A CA 1
ATOM 4032 C C . PRO A 1 503 ? -2.336 -12.067 -9.274 1.00 97.81 503 PRO A C 1
ATOM 4034 O O . PRO A 1 503 ? -1.446 -12.447 -8.516 1.00 97.81 503 PRO A O 1
ATOM 4037 N N . LEU A 1 504 ? -2.995 -10.923 -9.060 1.00 98.44 504 LEU A N 1
ATOM 4038 C CA . LEU A 1 504 ? -2.642 -10.010 -7.967 1.00 98.44 504 LEU A CA 1
ATOM 4039 C C . LEU A 1 504 ? -2.937 -10.605 -6.589 1.00 98.44 504 LEU A C 1
ATOM 4041 O O . LEU A 1 504 ? -2.103 -10.498 -5.684 1.00 98.44 504 LEU A O 1
ATOM 4045 N N . LYS A 1 505 ? -4.070 -11.301 -6.438 1.00 96.62 505 LYS A N 1
ATOM 4046 C CA . LYS A 1 505 ? -4.386 -12.052 -5.220 1.00 96.62 505 LYS A CA 1
ATOM 4047 C C . LYS A 1 505 ? -3.302 -13.085 -4.929 1.00 96.62 505 LYS A C 1
ATOM 4049 O O . LYS A 1 505 ? -2.814 -13.157 -3.800 1.00 96.62 505 LYS A O 1
ATOM 4054 N N . LYS A 1 506 ? -2.876 -13.842 -5.946 1.00 98.38 506 LYS A N 1
ATOM 4055 C CA . LYS A 1 506 ? -1.812 -14.833 -5.777 1.00 98.38 506 LYS A CA 1
ATOM 4056 C C . LYS A 1 506 ? -0.464 -14.193 -5.447 1.00 98.38 506 LYS A C 1
ATOM 4058 O O . LYS A 1 506 ? 0.213 -14.651 -4.531 1.00 98.38 506 LYS A O 1
ATOM 4063 N N . CYS A 1 507 ? -0.070 -13.129 -6.143 1.00 97.94 507 CYS A N 1
ATOM 4064 C CA . CYS A 1 507 ? 1.155 -12.392 -5.833 1.00 97.94 507 CYS A CA 1
ATOM 4065 C C . CYS A 1 507 ? 1.167 -11.932 -4.369 1.00 97.94 507 CYS A C 1
ATOM 4067 O O . CYS A 1 507 ? 2.181 -12.071 -3.692 1.00 97.94 507 CYS A O 1
ATOM 4069 N N . ASN A 1 508 ? 0.035 -11.466 -3.840 1.00 96.44 508 ASN A N 1
ATOM 4070 C CA . ASN A 1 508 ? -0.086 -11.113 -2.429 1.00 96.44 508 ASN A CA 1
ATOM 4071 C C . ASN A 1 508 ? 0.106 -12.306 -1.479 1.00 96.44 508 ASN A C 1
ATOM 4073 O O . ASN A 1 508 ? 0.782 -12.168 -0.461 1.00 96.44 508 ASN A O 1
ATOM 4077 N N . GLU A 1 509 ? -0.453 -13.475 -1.798 1.00 93.56 509 GLU A N 1
ATOM 4078 C CA . GLU A 1 509 ? -0.218 -14.704 -1.027 1.00 93.56 509 GLU A CA 1
ATOM 4079 C C . GLU A 1 509 ? 1.273 -15.074 -1.011 1.00 93.56 509 GLU A C 1
ATOM 4081 O O . GLU A 1 509 ? 1.831 -15.329 0.055 1.00 93.56 509 GLU A O 1
ATOM 4086 N N . LEU A 1 510 ? 1.938 -15.041 -2.169 1.00 92.69 510 LEU A N 1
ATOM 4087 C CA . LEU A 1 510 ? 3.361 -15.373 -2.309 1.00 92.69 510 LEU A CA 1
ATOM 4088 C C . LEU A 1 510 ? 4.271 -14.344 -1.613 1.00 92.69 510 LEU A C 1
ATOM 4090 O O . LEU A 1 510 ? 5.248 -14.727 -0.971 1.00 92.69 510 LEU A O 1
ATOM 4094 N N . HIS A 1 511 ? 3.922 -13.057 -1.663 1.00 82.56 511 HIS A N 1
ATOM 4095 C CA . HIS A 1 511 ? 4.593 -12.005 -0.894 1.00 82.56 511 HIS A CA 1
ATOM 4096 C C . HIS A 1 511 ? 4.486 -12.260 0.616 1.00 82.56 511 HIS A C 1
ATOM 4098 O O . HIS A 1 511 ? 5.489 -12.231 1.322 1.00 82.56 511 HIS A O 1
ATOM 4104 N N . LYS A 1 512 ? 3.289 -12.591 1.123 1.00 71.44 512 LYS A N 1
ATOM 4105 C CA . LYS A 1 512 ? 3.081 -12.937 2.544 1.00 71.44 512 LYS A CA 1
ATOM 4106 C C . LYS A 1 512 ? 3.834 -14.200 2.970 1.00 71.44 512 LYS A C 1
ATOM 4108 O O . LYS A 1 512 ? 4.203 -14.321 4.132 1.00 71.44 512 LYS A O 1
ATOM 4113 N N . GLN A 1 513 ? 4.087 -15.120 2.039 1.00 83.00 513 GLN A N 1
ATOM 4114 C CA . GLN A 1 513 ? 4.959 -16.281 2.252 1.00 83.00 513 GLN A CA 1
ATOM 4115 C C . GLN A 1 513 ? 6.459 -15.922 2.254 1.00 83.00 513 GLN A C 1
ATOM 4117 O O . GLN A 1 513 ? 7.289 -16.807 2.440 1.00 83.00 513 GLN A O 1
ATOM 4122 N N . GLY A 1 514 ? 6.823 -14.654 2.032 1.00 76.88 514 GLY A N 1
ATOM 4123 C CA . GLY A 1 514 ? 8.208 -14.185 1.996 1.00 76.88 514 GLY A CA 1
ATOM 4124 C C . GLY A 1 514 ? 8.961 -14.547 0.716 1.00 76.88 514 GLY A C 1
ATOM 4125 O O . GLY A 1 514 ? 10.185 -14.469 0.700 1.00 76.88 514 GLY A O 1
ATOM 4126 N N . LYS A 1 515 ? 8.263 -14.938 -0.361 1.00 89.19 515 LYS A N 1
ATOM 4127 C CA . LYS A 1 515 ? 8.898 -15.40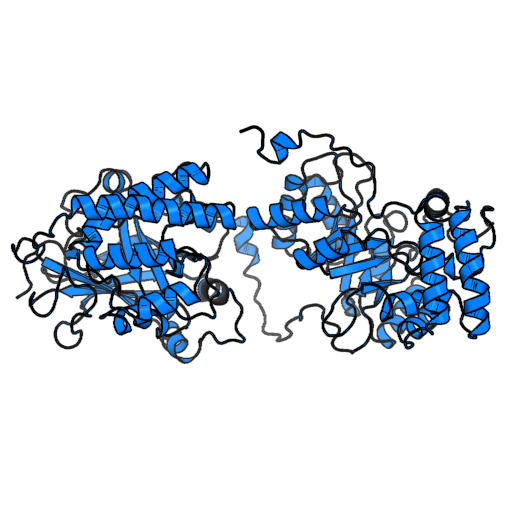4 -1.610 1.00 89.19 515 LYS A CA 1
ATOM 4128 C C . LYS A 1 515 ? 9.486 -14.284 -2.463 1.00 89.19 515 LYS A C 1
ATOM 4130 O O . LYS A 1 515 ? 10.356 -14.530 -3.297 1.00 89.19 515 LYS A O 1
ATOM 4135 N N . PHE A 1 516 ? 9.032 -13.055 -2.254 1.00 96.25 516 PHE A N 1
ATOM 4136 C CA . PHE A 1 516 ? 9.653 -11.860 -2.807 1.00 96.25 516 PHE A CA 1
ATOM 4137 C C . PHE A 1 516 ? 9.396 -10.645 -1.911 1.00 96.25 516 PHE A C 1
ATOM 4139 O O . PHE A 1 516 ? 8.431 -10.655 -1.146 1.00 96.25 516 PHE A O 1
ATOM 4146 N N . VAL A 1 517 ? 10.232 -9.607 -2.018 1.00 79.88 517 VAL A N 1
ATOM 4147 C CA . VAL A 1 517 ? 10.094 -8.363 -1.232 1.00 79.88 517 VAL A CA 1
ATOM 4148 C C . VAL A 1 517 ? 9.224 -7.325 -1.946 1.00 79.88 517 VAL A C 1
ATOM 4150 O O . VAL A 1 517 ? 8.331 -6.749 -1.336 1.00 79.88 517 VAL A O 1
ATOM 4153 N N . GLN A 1 518 ? 9.453 -7.086 -3.240 1.00 88.88 518 GLN A N 1
ATOM 4154 C CA . GLN A 1 518 ? 8.701 -6.107 -4.030 1.00 88.88 518 GLN A CA 1
ATOM 4155 C C . GLN A 1 518 ? 7.980 -6.759 -5.208 1.00 88.88 518 GLN A C 1
ATOM 4157 O O . GLN A 1 518 ? 8.540 -7.602 -5.914 1.00 88.88 518 GLN A O 1
ATOM 4162 N N . LEU A 1 519 ? 6.742 -6.325 -5.452 1.00 98.19 519 LEU A N 1
ATOM 4163 C CA . LEU A 1 519 ? 6.031 -6.630 -6.688 1.00 98.19 519 LEU A CA 1
ATOM 4164 C C . LEU A 1 519 ? 6.416 -5.599 -7.755 1.00 98.19 519 LEU A C 1
ATOM 4166 O O . LEU A 1 519 ? 6.396 -4.392 -7.506 1.00 98.19 519 LEU A O 1
ATOM 4170 N N . GLY A 1 520 ? 6.728 -6.075 -8.955 1.00 98.69 520 GLY A N 1
ATOM 4171 C CA . GLY A 1 520 ? 7.000 -5.238 -10.115 1.00 98.69 520 GLY A CA 1
ATOM 4172 C C . GLY A 1 520 ? 6.037 -5.498 -11.271 1.00 98.69 520 GLY A C 1
ATOM 4173 O O . GLY A 1 520 ? 5.499 -6.595 -11.430 1.00 98.69 520 GLY A O 1
ATOM 4174 N N . LEU A 1 521 ? 5.849 -4.491 -12.119 1.00 98.88 521 LEU A N 1
ATOM 4175 C CA . LEU A 1 521 ? 5.156 -4.622 -13.403 1.00 98.88 521 LEU A CA 1
ATOM 4176 C C . LEU A 1 521 ? 6.128 -4.344 -14.543 1.00 98.88 521 LEU A C 1
ATOM 4178 O O . LEU A 1 521 ? 7.003 -3.495 -14.417 1.00 98.88 521 LEU A O 1
ATOM 4182 N N . SER A 1 522 ? 5.992 -5.028 -15.674 1.00 98.81 522 SER A N 1
ATOM 4183 C CA . SER A 1 522 ? 6.771 -4.705 -16.867 1.00 98.81 522 SER A CA 1
ATOM 4184 C C . SER A 1 522 ? 5.909 -4.740 -18.114 1.00 98.81 522 SER A C 1
ATOM 4186 O O . SER A 1 522 ? 5.115 -5.654 -18.282 1.00 98.81 522 SER A O 1
ATOM 4188 N N . ASN A 1 523 ? 6.071 -3.760 -19.005 1.00 98.62 523 ASN A N 1
ATOM 4189 C CA . ASN A 1 523 ? 5.350 -3.688 -20.284 1.00 98.62 523 ASN A CA 1
ATOM 4190 C C . ASN A 1 523 ? 3.805 -3.641 -20.151 1.00 98.62 523 ASN A C 1
ATOM 4192 O O . ASN A 1 523 ? 3.094 -4.146 -21.024 1.00 98.62 523 ASN A O 1
ATOM 4196 N N . PHE A 1 524 ? 3.297 -3.037 -19.071 1.00 98.75 524 PHE A N 1
ATOM 4197 C CA . PHE A 1 524 ? 1.882 -2.669 -18.878 1.00 98.75 524 PHE A CA 1
ATOM 4198 C C . PHE A 1 524 ? 1.624 -1.254 -19.413 1.00 98.75 524 PHE A C 1
ATOM 4200 O O . PHE A 1 524 ? 2.539 -0.427 -19.387 1.00 98.75 524 PHE A O 1
ATOM 4207 N N . THR A 1 525 ? 0.399 -0.958 -19.860 1.00 98.75 525 THR A N 1
ATOM 4208 C CA . THR A 1 525 ? -0.004 0.418 -20.210 1.00 98.75 525 THR A CA 1
ATOM 4209 C C . THR A 1 525 ? -0.169 1.291 -18.957 1.00 98.75 525 THR A C 1
ATOM 4211 O O . THR A 1 525 ? -0.302 0.784 -17.842 1.00 98.75 525 THR A O 1
ATOM 4214 N N . ALA A 1 526 ? -0.201 2.618 -19.122 1.00 98.62 526 ALA A N 1
ATOM 4215 C CA . ALA A 1 526 ? -0.406 3.548 -18.008 1.00 98.62 526 ALA A CA 1
ATOM 4216 C C . ALA A 1 526 ? -1.732 3.318 -17.253 1.00 98.62 526 ALA A C 1
ATOM 4218 O O . ALA A 1 526 ? -1.752 3.336 -16.020 1.00 98.62 526 ALA A O 1
ATOM 4219 N N . TYR A 1 527 ? -2.830 3.063 -17.972 1.00 98.12 527 TYR A N 1
ATOM 4220 C CA . TYR A 1 527 ? -4.133 2.827 -17.346 1.00 98.12 527 TYR A CA 1
ATOM 4221 C C . TYR A 1 527 ? -4.212 1.445 -16.673 1.00 98.12 527 TYR A C 1
ATOM 4223 O O . TYR A 1 527 ? -4.835 1.329 -15.622 1.00 98.12 527 TYR A O 1
ATOM 4231 N N . GLU A 1 528 ? -3.523 0.423 -17.198 1.00 98.56 528 GLU A N 1
ATOM 4232 C CA . GLU A 1 528 ? -3.428 -0.885 -16.533 1.00 98.56 528 GLU A CA 1
ATOM 4233 C C . GLU A 1 528 ? -2.604 -0.799 -15.242 1.00 98.56 528 GLU A C 1
ATOM 4235 O O . GLU A 1 528 ? -2.948 -1.430 -14.247 1.00 98.56 528 GLU A O 1
ATOM 4240 N N . VAL A 1 529 ? -1.540 0.016 -15.213 1.00 98.81 529 VAL A N 1
ATOM 4241 C CA . VAL A 1 529 ? -0.795 0.295 -13.970 1.00 98.81 529 VAL A CA 1
ATOM 4242 C C . VAL A 1 529 ? -1.718 0.921 -12.923 1.00 98.81 529 VAL A C 1
ATOM 4244 O O . VAL A 1 529 ? -1.714 0.490 -11.769 1.00 98.81 529 VAL A O 1
ATOM 4247 N N . ALA A 1 530 ? -2.527 1.909 -13.317 1.00 98.31 530 ALA A N 1
ATOM 4248 C CA . ALA A 1 530 ? -3.499 2.536 -12.428 1.00 98.31 530 ALA A CA 1
ATOM 4249 C C . ALA A 1 530 ? -4.519 1.518 -11.889 1.00 98.31 530 ALA A C 1
ATOM 4251 O O . ALA A 1 530 ? -4.751 1.466 -10.681 1.00 98.31 530 ALA A O 1
ATOM 4252 N N . GLU A 1 531 ? -5.079 0.681 -12.766 1.00 97.94 531 GLU A N 1
ATOM 4253 C CA . GLU A 1 531 ? -6.011 -0.387 -12.401 1.00 97.94 531 GLU A CA 1
ATOM 4254 C C . GLU A 1 531 ? -5.387 -1.356 -11.391 1.00 97.94 531 GLU A C 1
ATOM 4256 O O . GLU A 1 531 ? -5.928 -1.537 -10.301 1.00 97.94 531 GLU A O 1
ATOM 4261 N N . VAL A 1 532 ? -4.210 -1.910 -11.697 1.00 98.56 532 VAL A N 1
ATOM 4262 C CA . VAL A 1 532 ? -3.506 -2.856 -10.820 1.00 98.56 532 VAL A CA 1
ATOM 4263 C C . VAL A 1 532 ? -3.235 -2.246 -9.442 1.00 98.56 532 VAL A C 1
ATOM 4265 O O . VAL A 1 532 ? -3.502 -2.880 -8.419 1.00 98.56 532 VAL A O 1
ATOM 4268 N N . VAL A 1 533 ? -2.727 -1.010 -9.384 1.00 96.31 533 VAL A N 1
ATOM 4269 C CA . VAL A 1 533 ? -2.446 -0.338 -8.105 1.00 96.31 533 VAL A CA 1
ATOM 4270 C C . VAL A 1 533 ? -3.723 -0.153 -7.290 1.00 96.31 533 VAL A C 1
ATOM 4272 O O . VAL A 1 533 ? -3.711 -0.373 -6.074 1.00 96.31 533 VAL A O 1
ATOM 4275 N N . MET A 1 534 ? -4.819 0.245 -7.937 1.00 96.00 534 MET A N 1
ATOM 4276 C CA . MET A 1 534 ? -6.096 0.469 -7.266 1.00 96.00 534 MET A CA 1
ATOM 4277 C C . MET A 1 534 ? -6.736 -0.837 -6.799 1.00 96.00 534 MET A C 1
ATOM 4279 O O . MET A 1 534 ? -7.188 -0.889 -5.656 1.00 96.00 534 MET A O 1
ATOM 4283 N N . LEU A 1 535 ? -6.678 -1.905 -7.600 1.00 92.31 535 LEU A N 1
ATOM 4284 C CA . LEU A 1 535 ? -7.104 -3.244 -7.191 1.00 92.31 535 LEU A CA 1
ATOM 4285 C C . LEU A 1 535 ? -6.334 -3.709 -5.953 1.00 92.31 535 LEU A C 1
ATOM 4287 O O . LEU A 1 535 ? -6.950 -4.123 -4.969 1.00 92.31 535 LEU A O 1
ATOM 4291 N N . CYS A 1 536 ? -5.003 -3.578 -5.947 1.00 83.75 536 CYS A N 1
ATOM 4292 C CA . CYS A 1 536 ? -4.213 -3.942 -4.773 1.00 83.75 536 CYS A CA 1
ATOM 4293 C C . CYS A 1 536 ? -4.570 -3.086 -3.551 1.00 83.75 536 CYS A C 1
ATOM 4295 O O . CYS A 1 536 ? -4.724 -3.619 -2.453 1.00 83.75 536 CYS A O 1
ATOM 4297 N N . LYS A 1 537 ? -4.748 -1.770 -3.729 1.00 83.50 537 LYS A N 1
ATOM 4298 C CA . LYS A 1 537 ? -5.131 -0.853 -2.645 1.00 83.50 537 LYS A CA 1
ATOM 4299 C C . LYS A 1 537 ? -6.486 -1.223 -2.036 1.00 83.50 537 LYS A C 1
ATOM 4301 O O . LYS A 1 537 ? -6.588 -1.313 -0.816 1.00 83.50 537 LYS A O 1
ATOM 4306 N N . MET A 1 538 ? -7.504 -1.436 -2.868 1.00 81.38 538 MET A N 1
ATOM 4307 C CA . MET A 1 538 ? -8.871 -1.742 -2.431 1.00 81.38 538 MET A CA 1
ATOM 4308 C C . MET A 1 538 ? -8.953 -3.077 -1.685 1.00 81.38 538 MET A C 1
ATOM 4310 O O . MET A 1 538 ? -9.705 -3.195 -0.725 1.00 81.38 538 MET A O 1
ATOM 4314 N N . ASN A 1 539 ? -8.125 -4.052 -2.065 1.00 78.62 539 ASN A N 1
ATOM 4315 C CA . ASN A 1 539 ? -8.117 -5.380 -1.452 1.00 78.62 539 ASN A CA 1
ATOM 4316 C C . ASN A 1 539 ? -7.077 -5.552 -0.325 1.00 78.62 539 ASN A C 1
ATOM 4318 O O . ASN A 1 539 ? -6.947 -6.642 0.237 1.00 78.62 539 ASN A O 1
ATOM 4322 N N . GLY A 1 540 ? -6.305 -4.510 0.009 1.00 75.31 540 GLY A N 1
ATOM 4323 C CA . GLY A 1 540 ? -5.222 -4.606 0.996 1.00 75.31 540 GLY A CA 1
ATOM 4324 C C . GLY A 1 540 ? -4.117 -5.594 0.596 1.00 75.31 540 GLY A C 1
ATOM 4325 O O . GLY A 1 540 ? -3.561 -6.289 1.449 1.00 75.31 540 GLY A O 1
ATOM 4326 N N . TRP A 1 541 ? -3.838 -5.707 -0.702 1.00 90.38 541 TRP A N 1
ATOM 4327 C CA . TRP A 1 541 ? -2.787 -6.557 -1.259 1.00 90.38 541 TRP A CA 1
ATOM 4328 C C . TRP A 1 541 ? -1.467 -5.800 -1.417 1.00 90.38 541 TRP A C 1
ATOM 4330 O O . TRP A 1 541 ? -1.447 -4.568 -1.483 1.00 90.38 541 TRP A O 1
ATOM 4340 N N . VAL A 1 542 ? -0.359 -6.543 -1.528 1.00 81.12 542 VAL A N 1
ATOM 4341 C CA . VAL A 1 542 ? 0.937 -5.979 -1.935 1.00 81.12 542 VAL A CA 1
ATOM 4342 C C . VAL A 1 542 ? 0.768 -5.165 -3.223 1.00 81.12 542 VAL A C 1
ATOM 4344 O O . VAL A 1 542 ? 0.235 -5.652 -4.222 1.00 81.12 542 VAL A O 1
ATOM 4347 N N . ARG A 1 543 ? 1.175 -3.894 -3.191 1.00 94.00 543 ARG A N 1
ATOM 4348 C CA . ARG A 1 543 ? 1.129 -3.010 -4.362 1.00 94.00 543 ARG A CA 1
ATOM 4349 C C . ARG A 1 543 ? 2.421 -3.154 -5.161 1.00 94.00 543 ARG A C 1
ATOM 4351 O O . ARG A 1 543 ? 3.470 -3.354 -4.548 1.00 94.00 543 ARG A O 1
ATOM 4358 N N . PRO A 1 544 ? 2.380 -3.008 -6.495 1.00 96.38 544 PRO A N 1
ATOM 4359 C CA . PRO A 1 544 ? 3.611 -2.844 -7.242 1.00 96.38 544 PRO A CA 1
ATOM 4360 C C . PRO A 1 544 ? 4.287 -1.526 -6.850 1.00 96.38 544 PRO A C 1
ATOM 4362 O O . PRO A 1 544 ? 3.620 -0.497 -6.726 1.00 96.38 544 PRO A O 1
ATOM 4365 N N . THR A 1 545 ? 5.601 -1.568 -6.656 1.00 92.81 545 THR A N 1
ATOM 4366 C CA . THR A 1 545 ? 6.434 -0.406 -6.288 1.00 92.81 545 THR A CA 1
ATOM 4367 C C . THR A 1 545 ? 7.422 -0.029 -7.383 1.00 92.81 545 THR A C 1
ATOM 4369 O O . THR A 1 545 ? 8.129 0.965 -7.265 1.00 92.81 545 THR A O 1
ATOM 4372 N N . ILE A 1 546 ? 7.471 -0.806 -8.466 1.00 98.00 546 ILE A N 1
ATOM 4373 C CA . ILE A 1 546 ? 8.429 -0.614 -9.547 1.00 98.00 546 ILE A CA 1
ATOM 4374 C C . ILE A 1 546 ? 7.838 -1.038 -10.891 1.00 98.00 546 ILE A C 1
ATOM 4376 O O . ILE A 1 546 ? 7.144 -2.054 -10.998 1.00 98.00 546 ILE A O 1
ATOM 4380 N N . TRP A 1 547 ? 8.111 -0.248 -11.926 1.00 98.81 547 TRP A N 1
ATOM 4381 C CA . TRP A 1 547 ? 7.731 -0.531 -13.303 1.00 98.81 547 TRP A CA 1
ATOM 4382 C C . TRP A 1 547 ? 8.972 -0.631 -14.193 1.00 98.81 547 TRP A C 1
ATOM 4384 O O . TRP A 1 547 ? 9.837 0.243 -14.162 1.00 98.81 547 TRP A O 1
ATOM 4394 N N . GLN A 1 548 ? 9.060 -1.687 -15.003 1.00 98.88 548 GLN A N 1
ATOM 4395 C CA . GLN A 1 548 ? 10.174 -1.924 -15.918 1.00 98.88 548 GLN A CA 1
ATOM 4396 C C . GLN A 1 548 ? 9.744 -1.850 -17.391 1.00 98.88 548 GLN A C 1
ATOM 4398 O O . GLN A 1 548 ? 8.847 -2.584 -17.811 1.00 98.88 548 GLN A O 1
ATOM 4403 N N . GLY A 1 549 ? 10.437 -1.075 -18.229 1.00 98.25 549 GLY A N 1
ATOM 4404 C CA . GLY A 1 549 ? 10.123 -1.053 -19.663 1.00 98.25 549 GLY A CA 1
ATOM 4405 C C . GLY A 1 549 ? 11.111 -0.339 -20.574 1.00 98.25 549 GLY A C 1
ATOM 4406 O O . GLY A 1 549 ? 12.226 -0.010 -20.188 1.00 98.25 549 GLY A O 1
ATOM 4407 N N . MET A 1 550 ? 10.718 -0.156 -21.832 1.00 97.62 550 MET A N 1
ATOM 4408 C CA . MET A 1 550 ? 11.597 0.358 -22.882 1.00 97.62 550 MET A CA 1
ATOM 4409 C C . MET A 1 550 ? 11.677 1.887 -22.867 1.00 97.62 550 MET A C 1
ATOM 4411 O O . MET A 1 550 ? 10.651 2.551 -23.001 1.00 97.62 550 MET A O 1
ATOM 4415 N N . TYR A 1 551 ? 12.892 2.436 -22.778 1.00 98.50 551 TYR A N 1
ATOM 4416 C CA . TYR A 1 551 ? 13.121 3.880 -22.872 1.00 98.50 551 TYR A CA 1
ATOM 4417 C C . TYR A 1 551 ? 14.564 4.207 -23.272 1.00 98.50 551 TYR A C 1
ATOM 4419 O O . TYR A 1 551 ? 15.511 3.615 -22.752 1.00 98.50 551 TYR A O 1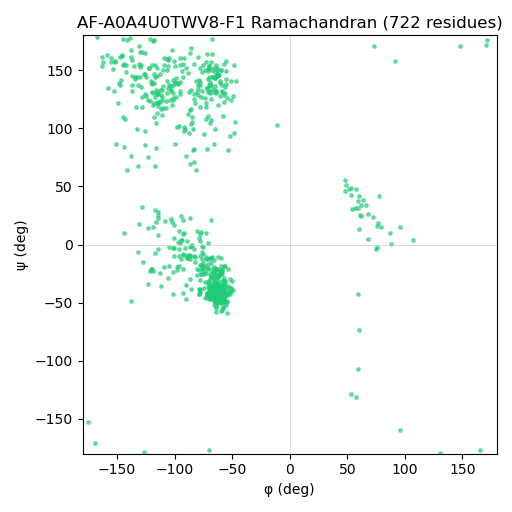
ATOM 4427 N N . ASN A 1 552 ? 14.730 5.131 -24.217 1.00 98.19 552 ASN A N 1
ATOM 4428 C CA . ASN A 1 552 ? 16.019 5.675 -24.656 1.00 98.19 552 ASN A CA 1
ATOM 4429 C C . ASN A 1 552 ? 15.796 6.932 -25.518 1.00 98.19 552 ASN A C 1
ATOM 4431 O O . ASN A 1 552 ? 14.659 7.295 -25.813 1.00 98.19 552 ASN A O 1
ATOM 4435 N N . ALA A 1 553 ? 16.879 7.564 -25.977 1.00 97.69 553 ALA A N 1
ATOM 4436 C CA . ALA A 1 553 ? 16.825 8.857 -26.660 1.00 97.69 553 ALA A CA 1
ATOM 4437 C C . ALA A 1 553 ? 15.985 8.893 -27.958 1.00 97.69 553 ALA A C 1
ATOM 4439 O O . ALA A 1 553 ? 15.570 9.978 -28.359 1.00 97.69 553 ALA A O 1
ATOM 4440 N N . ILE A 1 554 ? 15.686 7.749 -28.590 1.00 96.81 554 ILE A N 1
ATOM 4441 C CA . ILE A 1 554 ? 14.807 7.646 -29.778 1.00 96.81 554 ILE A CA 1
ATOM 4442 C C . ILE A 1 554 ? 13.567 6.772 -29.529 1.00 96.81 554 ILE A C 1
ATOM 4444 O O . ILE A 1 554 ? 12.907 6.326 -30.465 1.00 96.81 554 ILE A O 1
ATOM 4448 N N . THR A 1 555 ? 13.251 6.470 -28.272 1.00 97.50 555 THR A N 1
ATOM 4449 C CA . THR A 1 555 ? 12.089 5.662 -27.884 1.00 97.50 555 THR A CA 1
ATOM 4450 C C . THR A 1 555 ? 11.532 6.220 -26.585 1.00 97.50 555 THR A C 1
ATOM 4452 O O . THR A 1 555 ? 11.877 5.748 -25.503 1.00 97.50 555 THR A O 1
ATOM 4455 N N . ARG A 1 556 ? 10.698 7.262 -26.697 1.00 98.12 556 ARG A N 1
ATOM 4456 C CA . ARG A 1 556 ? 10.232 8.068 -25.555 1.00 98.12 556 ARG A CA 1
ATOM 4457 C C . ARG A 1 556 ? 8.722 8.003 -25.305 1.00 98.12 556 ARG A C 1
ATOM 4459 O O . ARG A 1 556 ? 8.161 8.845 -24.614 1.00 98.12 556 ARG A O 1
ATOM 4466 N N . SER A 1 557 ? 8.039 6.987 -25.833 1.00 96.69 557 SER A N 1
ATOM 4467 C CA . SER A 1 557 ? 6.572 6.858 -25.744 1.00 96.69 557 SER A CA 1
ATOM 4468 C C . SER A 1 557 ? 6.012 6.717 -24.322 1.00 96.69 557 SER A C 1
ATOM 4470 O O . SER A 1 557 ? 4.801 6.800 -24.152 1.00 96.69 557 SER A O 1
ATOM 4472 N N . ILE A 1 558 ? 6.858 6.498 -23.311 1.00 98.12 558 ILE A N 1
ATOM 4473 C CA . ILE A 1 558 ? 6.442 6.452 -21.902 1.00 98.12 558 ILE A CA 1
ATOM 4474 C C . ILE A 1 558 ? 6.272 7.842 -21.271 1.00 98.12 558 ILE A C 1
ATOM 4476 O O . ILE A 1 558 ? 5.574 7.961 -20.265 1.00 98.12 558 ILE A O 1
ATOM 4480 N N . GLU A 1 559 ? 6.888 8.882 -21.847 1.00 98.44 559 GLU A N 1
ATOM 4481 C CA . GLU A 1 559 ? 6.894 10.246 -21.300 1.00 98.44 559 GLU A CA 1
ATOM 4482 C C . GLU A 1 559 ? 5.492 10.853 -21.124 1.00 98.44 559 GLU A C 1
ATOM 4484 O O . GLU A 1 559 ? 5.244 11.414 -20.061 1.00 98.44 559 GLU A O 1
ATOM 4489 N N . PRO A 1 560 ? 4.549 10.739 -22.087 1.00 97.44 560 PRO A N 1
ATOM 4490 C CA . PRO A 1 560 ? 3.295 11.492 -22.001 1.00 97.44 560 PRO A CA 1
ATOM 4491 C C . PRO A 1 560 ? 2.340 11.037 -20.894 1.00 97.44 560 PRO A C 1
ATOM 4493 O O . PRO A 1 560 ? 1.566 11.845 -20.393 1.00 97.44 560 PRO A O 1
ATOM 4496 N N . GLU A 1 561 ? 2.359 9.753 -20.523 1.00 98.31 561 GLU A N 1
ATOM 4497 C CA . GLU A 1 561 ? 1.352 9.185 -19.611 1.00 98.31 561 GLU A CA 1
ATOM 4498 C C . GLU A 1 561 ? 1.948 8.252 -18.561 1.00 98.31 561 GLU A C 1
ATOM 4500 O O . GLU A 1 561 ? 1.646 8.378 -17.375 1.00 98.31 561 GLU A O 1
ATOM 4505 N N . LEU A 1 562 ? 2.802 7.310 -18.968 1.00 98.69 562 LEU A N 1
ATOM 4506 C CA . LEU A 1 562 ? 3.250 6.251 -18.071 1.00 98.69 562 LEU A CA 1
ATOM 4507 C C . LEU A 1 562 ? 4.144 6.779 -16.946 1.00 98.69 562 LEU A C 1
ATOM 4509 O O . LEU A 1 562 ? 3.964 6.366 -15.800 1.00 98.69 562 LEU A O 1
ATOM 4513 N N . ILE A 1 563 ? 5.085 7.681 -17.248 1.00 98.50 563 ILE A N 1
ATOM 4514 C CA . ILE A 1 563 ? 5.937 8.285 -16.212 1.00 98.50 563 ILE A CA 1
ATOM 4515 C C . ILE A 1 563 ? 5.055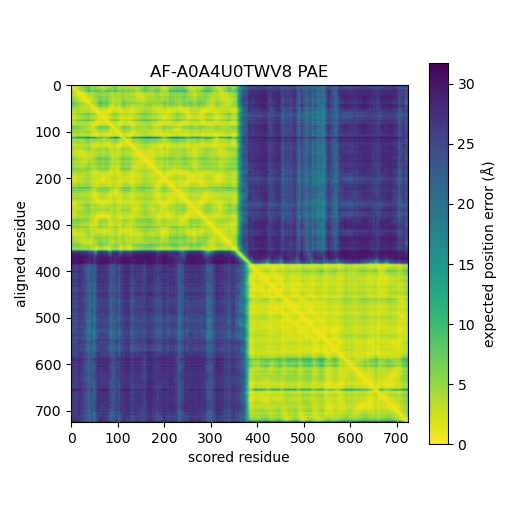 8.987 -15.176 1.00 98.50 563 ILE A C 1
ATOM 4517 O O . ILE A 1 563 ? 5.186 8.732 -13.979 1.00 98.50 563 ILE A O 1
ATOM 4521 N N . HIS A 1 564 ? 4.095 9.795 -15.629 1.00 98.00 564 HIS A N 1
ATOM 4522 C CA . HIS A 1 564 ? 3.151 10.483 -14.751 1.00 98.00 564 HIS A CA 1
ATOM 4523 C C . HIS A 1 564 ? 2.306 9.512 -13.915 1.00 98.00 564 HIS A C 1
ATOM 4525 O O . HIS A 1 564 ? 2.145 9.736 -12.714 1.00 98.00 564 HIS A O 1
ATOM 4531 N N . ALA A 1 565 ? 1.826 8.412 -14.503 1.00 98.06 565 ALA A N 1
ATOM 4532 C CA . ALA A 1 565 ? 1.113 7.366 -13.773 1.00 98.06 565 ALA A CA 1
ATOM 4533 C C . ALA A 1 565 ? 1.999 6.738 -12.684 1.00 98.06 565 ALA A C 1
ATOM 4535 O O . ALA A 1 565 ? 1.599 6.683 -11.521 1.00 98.06 565 ALA A O 1
ATOM 4536 N N . CYS A 1 566 ? 3.233 6.344 -13.015 1.00 97.69 566 CYS A N 1
ATOM 4537 C CA . CYS A 1 566 ? 4.167 5.772 -12.043 1.00 97.69 566 CYS A CA 1
ATOM 4538 C C . CYS A 1 566 ? 4.430 6.744 -10.884 1.00 97.69 566 CYS A C 1
ATOM 4540 O O . CYS A 1 566 ? 4.294 6.358 -9.725 1.00 97.69 566 CYS A O 1
ATOM 4542 N N . ARG A 1 567 ? 4.682 8.033 -11.161 1.00 94.69 567 ARG A N 1
ATOM 4543 C CA . ARG A 1 567 ? 4.848 9.048 -10.102 1.00 94.69 567 ARG A CA 1
ATOM 4544 C C . ARG A 1 567 ? 3.604 9.216 -9.245 1.00 94.69 567 ARG A C 1
ATOM 4546 O O . ARG A 1 567 ? 3.710 9.259 -8.023 1.00 94.69 567 ARG A O 1
ATOM 4553 N N . ARG A 1 568 ? 2.421 9.273 -9.863 1.00 96.00 568 ARG A N 1
ATOM 4554 C CA . ARG A 1 568 ? 1.144 9.438 -9.155 1.00 96.00 568 ARG A CA 1
ATOM 4555 C C . ARG A 1 568 ? 0.883 8.317 -8.150 1.00 96.00 568 ARG A C 1
ATOM 4557 O O . ARG A 1 568 ? 0.276 8.578 -7.106 1.00 96.00 568 ARG A O 1
ATOM 4564 N N . TYR A 1 569 ? 1.297 7.098 -8.486 1.00 91.75 569 TYR A N 1
ATOM 4565 C CA . TYR A 1 569 ? 1.046 5.889 -7.703 1.00 91.75 569 TYR A CA 1
ATOM 4566 C C . TYR A 1 569 ? 2.240 5.428 -6.851 1.00 91.75 569 TYR A C 1
ATOM 4568 O O . TYR A 1 569 ? 2.087 4.497 -6.053 1.00 91.75 569 TYR A O 1
ATOM 4576 N N . GLY A 1 570 ? 3.381 6.117 -6.954 1.00 89.38 570 GLY A N 1
ATOM 4577 C CA . GLY A 1 570 ? 4.589 5.854 -6.171 1.00 89.38 570 GLY A CA 1
ATOM 4578 C C . GLY A 1 570 ? 5.386 4.646 -6.663 1.00 89.38 570 GLY A C 1
ATOM 4579 O O . GLY A 1 570 ? 5.810 3.840 -5.842 1.00 89.38 570 GLY A O 1
ATOM 4580 N N . LEU A 1 571 ? 5.528 4.489 -7.984 1.00 97.06 571 LEU A N 1
ATOM 4581 C CA . LEU A 1 571 ? 6.366 3.463 -8.602 1.00 97.06 571 LEU A CA 1
ATOM 4582 C C . LEU A 1 571 ? 7.678 4.072 -9.111 1.00 97.06 571 LEU A C 1
ATOM 4584 O O . LEU A 1 571 ? 7.670 5.082 -9.827 1.00 97.06 571 LEU A O 1
ATOM 4588 N N . ASP A 1 572 ? 8.781 3.399 -8.797 1.00 96.69 572 ASP A N 1
ATOM 4589 C CA . ASP A 1 572 ? 10.076 3.625 -9.438 1.00 96.69 572 ASP A CA 1
ATOM 4590 C C . ASP A 1 572 ? 10.041 3.130 -10.888 1.00 96.69 572 ASP A C 1
ATOM 4592 O O . ASP A 1 572 ? 9.308 2.195 -11.224 1.00 96.69 572 ASP A O 1
ATOM 4596 N N . ILE A 1 573 ? 10.853 3.731 -11.757 1.00 98.56 573 ILE A N 1
ATOM 4597 C CA . ILE A 1 573 ? 10.939 3.358 -13.171 1.00 98.56 573 ILE A CA 1
ATOM 4598 C C . ILE A 1 573 ? 12.324 2.790 -13.458 1.00 98.56 573 ILE A C 1
ATOM 4600 O O . ILE A 1 573 ? 13.339 3.460 -13.282 1.00 98.56 573 ILE A O 1
ATOM 4604 N N . VAL A 1 574 ? 12.368 1.555 -13.953 1.00 98.50 574 VAL A N 1
ATOM 4605 C CA . VAL A 1 574 ? 13.590 0.917 -14.449 1.00 98.50 574 VAL A CA 1
ATOM 4606 C C . VAL A 1 574 ? 13.497 0.726 -15.949 1.00 98.50 574 VAL A C 1
ATOM 4608 O O . VAL A 1 574 ? 12.537 0.152 -16.460 1.00 98.50 574 VAL A O 1
ATOM 4611 N N . VAL A 1 575 ? 14.515 1.166 -16.684 1.00 98.56 575 VAL A N 1
ATOM 4612 C CA . VAL A 1 575 ? 14.462 1.125 -18.147 1.00 98.56 575 VAL A CA 1
ATOM 4613 C C . VAL A 1 575 ? 15.425 0.120 -18.744 1.00 98.56 575 VAL A C 1
ATOM 4615 O O . VAL A 1 575 ? 16.601 0.079 -18.396 1.00 98.56 575 VAL A O 1
ATOM 4618 N N . TYR A 1 576 ? 14.935 -0.681 -19.687 1.00 98.25 576 TYR A N 1
ATOM 4619 C CA . TYR A 1 576 ? 15.755 -1.542 -20.527 1.00 98.25 576 TYR A CA 1
ATOM 4620 C C . TYR A 1 576 ? 15.943 -0.937 -21.923 1.00 98.25 576 TYR A C 1
ATOM 4622 O O . TYR A 1 576 ? 15.221 -0.045 -22.362 1.00 98.25 576 TYR A O 1
ATOM 4630 N N . ASN A 1 577 ? 16.884 -1.518 -22.678 1.00 97.38 577 ASN A N 1
ATOM 4631 C CA . ASN A 1 577 ? 17.291 -1.048 -24.014 1.00 97.38 577 ASN A CA 1
ATOM 4632 C C . ASN A 1 577 ? 17.792 0.414 -24.010 1.00 97.38 577 ASN A C 1
ATOM 4634 O O . ASN A 1 577 ? 17.434 1.167 -24.918 1.00 97.38 577 ASN A O 1
ATOM 4638 N N . PRO A 1 578 ? 18.695 0.794 -23.083 1.00 97.44 578 PRO A N 1
ATOM 4639 C CA . PRO A 1 578 ? 19.193 2.168 -22.990 1.00 97.44 578 PRO A CA 1
ATOM 4640 C C . PRO A 1 578 ? 19.899 2.648 -24.268 1.00 97.44 578 PRO A C 1
ATOM 4642 O O . PRO A 1 578 ? 19.946 3.835 -24.562 1.00 97.44 578 PRO A O 1
ATOM 4645 N N . ILE A 1 579 ? 20.409 1.702 -25.061 1.00 96.75 579 ILE A N 1
ATOM 4646 C CA . ILE A 1 579 ? 21.138 1.936 -26.313 1.00 96.75 579 ILE A CA 1
ATOM 4647 C C . ILE A 1 579 ? 20.377 1.406 -27.538 1.00 96.75 579 ILE A C 1
ATOM 4649 O O . ILE A 1 579 ? 20.998 1.024 -28.535 1.00 96.75 579 ILE A O 1
ATOM 4653 N N . ALA A 1 580 ? 19.043 1.305 -27.449 1.00 95.69 580 ALA A N 1
ATOM 4654 C CA . ALA A 1 580 ? 18.168 0.801 -28.512 1.00 95.69 580 ALA A CA 1
ATOM 4655 C C . ALA A 1 580 ? 18.687 -0.524 -29.104 1.00 95.69 580 ALA A C 1
ATOM 4657 O O . ALA A 1 580 ? 19.040 -0.625 -30.275 1.00 95.69 580 ALA A O 1
ATOM 4658 N N . GLY A 1 581 ? 18.904 -1.528 -28.245 1.00 90.75 581 GLY A N 1
ATOM 4659 C CA . GLY A 1 581 ? 19.408 -2.851 -28.650 1.00 90.75 581 GLY A CA 1
ATOM 4660 C C . GLY A 1 581 ? 20.787 -2.871 -29.337 1.00 90.75 581 GLY A C 1
ATOM 4661 O O . GLY A 1 581 ? 21.165 -3.899 -29.896 1.00 90.75 581 GLY A O 1
ATOM 4662 N N . GLY A 1 582 ? 21.547 -1.773 -29.291 1.00 92.38 582 GLY A N 1
ATOM 4663 C CA . GLY A 1 582 ? 22.848 -1.622 -29.944 1.00 92.38 582 GLY A CA 1
ATOM 4664 C C . GLY A 1 582 ? 22.844 -0.709 -31.173 1.00 92.38 582 GLY A C 1
ATOM 4665 O O . GLY A 1 582 ? 23.893 -0.580 -31.793 1.00 92.38 582 GLY A O 1
ATOM 4666 N N . ILE A 1 583 ? 21.720 -0.071 -31.522 1.00 94.56 583 ILE A N 1
ATOM 4667 C CA . ILE A 1 583 ? 21.657 0.966 -32.571 1.00 94.56 583 ILE A CA 1
ATOM 4668 C C . ILE A 1 583 ? 22.644 2.103 -32.261 1.00 94.56 583 ILE A C 1
ATOM 4670 O O . ILE A 1 583 ? 23.444 2.479 -33.116 1.00 94.56 583 ILE A O 1
ATOM 4674 N N . PHE A 1 584 ? 22.707 2.549 -31.002 1.00 94.94 584 PHE A N 1
ATOM 4675 C CA . PHE A 1 584 ? 23.655 3.579 -30.559 1.00 94.94 584 PHE A CA 1
ATOM 4676 C C . PHE A 1 584 ? 25.119 3.120 -30.494 1.00 94.94 584 PHE A C 1
ATOM 4678 O O . PHE A 1 584 ? 25.986 3.915 -30.159 1.00 94.94 584 PHE A O 1
ATOM 4685 N N . SER A 1 585 ? 25.454 1.874 -30.851 1.00 90.94 585 SER A N 1
ATOM 4686 C CA . SER A 1 585 ? 26.868 1.501 -30.999 1.00 90.94 585 SER A CA 1
ATOM 4687 C C . SER A 1 585 ? 27.483 2.032 -32.303 1.00 90.94 585 SER A C 1
ATOM 4689 O O . SER A 1 585 ? 28.667 1.815 -32.539 1.00 90.94 585 SER A O 1
ATOM 4691 N N . GLY A 1 586 ? 26.681 2.636 -33.192 1.00 87.56 586 GLY A N 1
ATOM 4692 C CA . GLY A 1 586 ? 27.122 3.213 -34.466 1.00 87.56 586 GLY A CA 1
ATOM 4693 C C . GLY A 1 586 ? 27.433 2.203 -35.574 1.00 87.56 586 GLY A C 1
ATOM 4694 O O . GLY A 1 586 ? 27.741 2.615 -36.691 1.00 87.56 586 GLY A O 1
ATOM 4695 N N . LYS A 1 587 ? 27.327 0.896 -35.300 1.00 89.56 587 LYS A N 1
ATOM 4696 C CA . LYS A 1 587 ? 27.699 -0.170 -36.246 1.00 89.56 587 LYS A CA 1
ATOM 4697 C C . LYS A 1 587 ? 26.666 -0.448 -37.337 1.00 89.56 587 LYS A C 1
ATOM 4699 O O . LYS A 1 587 ? 27.013 -1.035 -38.352 1.00 89.56 587 LYS A O 1
ATOM 4704 N N . TYR A 1 588 ? 25.405 -0.081 -37.113 1.00 91.12 588 TYR A N 1
ATOM 4705 C CA . TYR A 1 588 ? 24.321 -0.310 -38.066 1.00 91.12 588 TYR A CA 1
ATOM 4706 C C . TYR A 1 588 ? 24.019 1.001 -38.783 1.00 91.12 588 TYR A C 1
ATOM 4708 O O . TYR A 1 588 ? 23.693 1.994 -38.133 1.00 91.12 588 TYR A O 1
ATOM 4716 N N . LYS A 1 589 ? 24.166 1.008 -40.110 1.00 86.19 589 LYS A N 1
ATOM 4717 C CA . LYS A 1 589 ? 23.982 2.203 -40.950 1.00 86.19 589 LYS A CA 1
ATOM 4718 C C . LYS A 1 589 ? 22.727 2.142 -41.821 1.00 86.19 589 LYS A C 1
ATOM 4720 O O . LYS A 1 589 ? 22.256 3.179 -42.277 1.00 86.19 589 LYS A O 1
ATOM 4725 N N . THR A 1 590 ? 22.192 0.945 -42.034 1.00 87.06 590 THR A N 1
ATOM 4726 C CA . THR A 1 590 ? 21.049 0.656 -42.903 1.00 87.06 590 THR A CA 1
ATOM 4727 C C . THR A 1 590 ? 20.113 -0.339 -42.219 1.00 87.06 590 THR A C 1
ATOM 4729 O O . THR A 1 590 ? 20.481 -0.982 -41.233 1.00 87.06 590 THR A O 1
ATOM 4732 N N . ASN A 1 591 ? 18.909 -0.491 -42.771 1.00 83.88 591 ASN A N 1
ATOM 4733 C CA . ASN A 1 591 ? 17.911 -1.471 -42.338 1.00 83.88 591 ASN A CA 1
ATOM 4734 C C . ASN A 1 591 ? 18.203 -2.908 -42.833 1.00 83.88 591 ASN A C 1
ATOM 4736 O O . ASN A 1 591 ? 17.363 -3.795 -42.670 1.00 83.88 591 ASN A O 1
ATOM 4740 N N . GLU A 1 592 ? 19.379 -3.152 -43.416 1.00 88.81 592 GLU A N 1
ATOM 4741 C CA . GLU A 1 592 ? 19.798 -4.469 -43.893 1.00 88.81 592 GLU A CA 1
ATOM 4742 C C . GLU A 1 592 ? 20.121 -5.394 -42.722 1.00 88.81 592 GLU A C 1
ATOM 4744 O O . GLU A 1 592 ? 20.813 -5.009 -41.777 1.00 88.81 592 GLU A O 1
ATOM 4749 N N . VAL A 1 593 ? 19.638 -6.636 -42.783 1.00 91.25 593 VAL A N 1
ATOM 4750 C CA . VAL A 1 593 ? 19.854 -7.613 -41.712 1.00 91.25 593 VAL A CA 1
ATOM 4751 C C . VAL A 1 593 ? 21.359 -7.883 -41.557 1.00 91.25 593 VAL A C 1
ATOM 4753 O O . VAL A 1 593 ? 21.989 -8.351 -42.504 1.00 91.25 593 VAL A O 1
ATOM 4756 N N . PRO A 1 594 ? 21.954 -7.615 -40.380 1.00 90.25 594 PRO A N 1
ATOM 4757 C CA . PRO A 1 594 ? 23.382 -7.817 -40.177 1.00 90.25 594 PRO A CA 1
ATOM 4758 C C . PRO A 1 594 ? 23.709 -9.305 -40.029 1.00 90.25 594 PRO A C 1
ATOM 4760 O O . PRO A 1 594 ? 22.884 -10.083 -39.552 1.00 90.25 594 PRO A O 1
ATOM 4763 N N . GLU A 1 595 ? 24.945 -9.685 -40.351 1.00 88.75 595 GLU A N 1
ATOM 4764 C CA . GLU A 1 595 ? 25.416 -11.071 -40.231 1.00 88.75 595 GLU A CA 1
ATOM 4765 C C . GLU A 1 595 ? 25.499 -11.549 -38.766 1.00 88.75 595 GLU A C 1
ATOM 4767 O O . GLU A 1 595 ? 25.113 -12.675 -38.442 1.00 88.75 595 GLU A O 1
ATOM 4772 N N . ASP A 1 596 ? 25.938 -10.669 -37.859 1.00 86.25 596 ASP A N 1
ATOM 4773 C CA . ASP A 1 596 ? 26.173 -10.971 -36.444 1.00 86.25 596 ASP A CA 1
ATOM 4774 C C . ASP A 1 596 ? 25.510 -9.963 -35.488 1.00 86.25 596 ASP A C 1
ATOM 4776 O O . ASP A 1 596 ? 25.110 -8.850 -35.842 1.00 86.25 596 ASP A O 1
ATOM 4780 N N . GLY A 1 597 ? 25.426 -10.337 -34.209 1.00 85.50 597 GLY A N 1
ATOM 4781 C CA . GLY A 1 597 ? 24.945 -9.470 -33.136 1.00 85.50 597 GLY A CA 1
ATOM 4782 C C . GLY A 1 597 ? 23.462 -9.647 -32.805 1.00 85.50 597 GLY A C 1
ATOM 4783 O O . GLY A 1 597 ? 22.875 -10.700 -32.998 1.00 85.50 597 GLY A O 1
ATOM 4784 N N . ARG A 1 598 ? 22.857 -8.634 -32.165 1.00 87.12 598 ARG A N 1
ATOM 4785 C CA . ARG A 1 598 ? 21.496 -8.741 -31.583 1.00 87.12 598 ARG A CA 1
ATOM 4786 C C . ARG A 1 598 ? 20.381 -8.707 -32.633 1.00 87.12 598 ARG A C 1
ATOM 4788 O O . ARG A 1 598 ? 19.271 -9.125 -32.336 1.00 87.12 598 ARG A O 1
ATOM 4795 N N . TYR A 1 599 ? 20.694 -8.217 -33.826 1.00 90.69 599 TYR A N 1
ATOM 4796 C CA . TYR A 1 599 ? 19.749 -8.059 -34.927 1.00 90.69 599 TYR A CA 1
ATOM 4797 C C . TYR A 1 599 ? 19.930 -9.111 -36.029 1.00 90.69 599 TYR A C 1
ATOM 4799 O O . TYR A 1 599 ? 19.165 -9.080 -36.990 1.00 90.69 599 TYR A O 1
ATOM 4807 N N . SER A 1 600 ? 20.909 -10.020 -35.920 1.00 89.69 600 SER A N 1
ATOM 4808 C CA . SER A 1 600 ? 21.138 -11.030 -36.958 1.00 89.69 600 SER A CA 1
ATOM 4809 C C . SER A 1 600 ? 20.163 -12.196 -36.865 1.00 89.69 600 SER A C 1
ATOM 4811 O O . SER A 1 600 ? 19.549 -12.442 -35.825 1.00 89.69 600 SER A O 1
ATOM 4813 N N . ASP A 1 601 ? 20.042 -12.947 -37.956 1.00 88.06 601 ASP A N 1
ATOM 4814 C CA . ASP A 1 601 ? 19.224 -14.162 -37.990 1.00 88.06 601 ASP A CA 1
ATOM 4815 C C . ASP A 1 601 ? 19.822 -15.320 -37.182 1.00 88.06 601 ASP A C 1
ATOM 4817 O O . ASP A 1 601 ? 19.091 -16.226 -36.783 1.00 88.06 601 ASP A O 1
ATOM 4821 N N . LYS A 1 602 ? 21.118 -15.259 -36.835 1.00 86.00 602 LYS A N 1
ATOM 4822 C CA . LYS A 1 602 ? 21.793 -16.285 -36.018 1.00 86.00 602 LYS A CA 1
ATOM 4823 C C . LYS A 1 602 ? 21.218 -16.399 -34.599 1.00 86.00 602 LYS A C 1
ATOM 4825 O O . LYS A 1 602 ? 21.374 -17.434 -33.968 1.00 86.00 602 LYS A O 1
ATOM 4830 N N . VAL A 1 603 ? 20.536 -15.362 -34.097 1.00 80.62 603 VAL A N 1
ATOM 4831 C CA . VAL A 1 603 ? 19.850 -15.372 -32.785 1.00 80.62 603 VAL A CA 1
ATOM 4832 C C . VAL A 1 603 ? 18.331 -15.599 -32.899 1.00 80.62 603 VAL A C 1
ATOM 4834 O O . VAL A 1 603 ? 17.572 -15.324 -31.964 1.00 80.62 603 VAL A O 1
ATOM 4837 N N . GLY A 1 604 ? 17.866 -16.085 -34.056 1.00 84.75 604 GLY A N 1
ATOM 4838 C CA . GLY A 1 604 ? 16.504 -16.568 -34.281 1.00 84.75 604 GLY A CA 1
ATOM 4839 C C . GLY A 1 604 ? 15.409 -15.539 -33.982 1.00 84.75 604 GLY A C 1
ATOM 4840 O O . GLY A 1 604 ? 15.469 -14.383 -34.408 1.00 84.75 604 GLY A O 1
ATOM 4841 N N . ARG A 1 605 ? 14.387 -15.959 -33.221 1.00 84.75 605 ARG A N 1
ATOM 4842 C CA . ARG A 1 605 ? 13.211 -15.130 -32.880 1.00 84.75 605 ARG A CA 1
ATOM 4843 C C . ARG A 1 605 ? 13.587 -13.809 -32.204 1.00 84.75 605 ARG A C 1
ATOM 4845 O O . ARG A 1 605 ? 12.915 -12.803 -32.424 1.00 84.75 605 ARG A O 1
ATOM 4852 N N . MET A 1 606 ? 14.668 -13.789 -31.420 1.00 85.75 606 MET A N 1
ATOM 4853 C CA . MET A 1 606 ? 15.148 -12.568 -30.772 1.00 85.75 606 MET A CA 1
ATOM 4854 C C . MET A 1 606 ? 15.604 -11.532 -31.807 1.00 85.75 606 MET A C 1
ATOM 4856 O O . MET A 1 606 ? 15.257 -10.358 -31.679 1.00 85.75 606 MET A O 1
ATOM 4860 N N . GLY A 1 607 ? 16.322 -11.960 -32.851 1.00 90.69 607 GLY A N 1
ATOM 4861 C CA . GLY A 1 607 ? 16.775 -11.085 -33.934 1.00 90.69 607 GLY A CA 1
ATOM 4862 C C . GLY A 1 607 ? 15.601 -10.443 -34.666 1.00 90.69 607 GLY A C 1
ATOM 4863 O O . GLY A 1 607 ? 15.534 -9.218 -34.778 1.00 90.69 607 GLY A O 1
ATOM 4864 N N . ALA A 1 608 ? 14.617 -11.256 -35.060 1.00 91.25 608 ALA A N 1
ATOM 4865 C CA . ALA A 1 608 ? 13.389 -10.781 -35.698 1.00 91.25 608 ALA A CA 1
ATOM 4866 C C . ALA A 1 608 ? 12.614 -9.784 -34.815 1.00 91.25 608 ALA A C 1
ATOM 4868 O O . ALA A 1 608 ? 12.219 -8.715 -35.287 1.00 91.25 608 ALA A O 1
ATOM 4869 N N . MET A 1 609 ? 12.459 -10.083 -33.520 1.00 91.00 609 MET A N 1
ATOM 4870 C CA . MET A 1 609 ? 11.796 -9.194 -32.560 1.00 91.00 609 MET A CA 1
ATOM 4871 C C . MET A 1 609 ? 12.504 -7.836 -32.453 1.00 91.00 609 MET A C 1
ATOM 4873 O O . MET A 1 609 ? 11.853 -6.793 -32.504 1.00 91.00 609 MET A O 1
ATOM 4877 N N . TYR A 1 610 ? 13.832 -7.823 -32.314 1.00 93.12 610 TYR A N 1
ATOM 4878 C CA . TYR A 1 610 ? 14.596 -6.580 -32.203 1.00 93.12 610 TYR A CA 1
ATOM 4879 C C . TYR A 1 610 ? 14.559 -5.764 -33.502 1.00 93.12 610 TYR A C 1
ATOM 4881 O O . TYR A 1 610 ? 14.387 -4.545 -33.444 1.00 93.12 610 TYR A O 1
ATOM 4889 N N . ARG A 1 611 ? 14.632 -6.412 -34.672 1.00 94.44 611 ARG A N 1
ATOM 4890 C CA . ARG A 1 611 ? 14.450 -5.726 -35.962 1.00 94.44 611 ARG A CA 1
ATOM 4891 C C . ARG A 1 611 ? 13.058 -5.110 -36.082 1.00 94.44 611 ARG A C 1
ATOM 4893 O O . ARG A 1 611 ? 12.944 -3.954 -36.470 1.00 94.44 611 ARG A O 1
ATOM 4900 N N . SER A 1 612 ? 12.009 -5.811 -35.649 1.00 92.81 612 SER A N 1
ATOM 4901 C CA . SER A 1 612 ? 10.652 -5.247 -35.629 1.00 92.81 612 SER A CA 1
ATOM 4902 C C . SER A 1 612 ? 10.550 -3.964 -34.795 1.00 92.81 612 SER A C 1
ATOM 4904 O O . SER A 1 612 ? 9.748 -3.094 -35.136 1.00 92.81 612 SER A O 1
ATOM 4906 N N . ARG A 1 613 ? 11.352 -3.835 -33.728 1.00 93.81 613 ARG A N 1
ATOM 4907 C CA . ARG A 1 613 ? 11.378 -2.651 -32.854 1.00 93.81 613 ARG A CA 1
ATOM 4908 C C . ARG A 1 613 ? 12.160 -1.475 -33.442 1.00 93.81 613 ARG A C 1
ATOM 4910 O O . ARG A 1 613 ? 11.693 -0.351 -33.321 1.00 93.81 613 ARG A O 1
ATOM 4917 N N . TYR A 1 614 ? 13.327 -1.724 -34.044 1.00 94.94 614 TYR A N 1
ATOM 4918 C CA . TYR A 1 614 ? 14.298 -0.660 -34.358 1.00 94.94 614 TYR A CA 1
ATOM 4919 C C . TYR A 1 614 ? 14.790 -0.609 -35.811 1.00 94.94 614 TYR A C 1
ATOM 4921 O O . TYR A 1 614 ? 15.389 0.382 -36.205 1.00 94.94 614 TYR A O 1
ATOM 4929 N N . PHE A 1 615 ? 14.588 -1.646 -36.629 1.00 93.25 615 PHE A N 1
ATOM 4930 C CA . PHE A 1 615 ? 15.011 -1.623 -38.036 1.00 93.25 615 PHE A CA 1
ATOM 4931 C C . PHE A 1 615 ? 13.912 -0.986 -38.887 1.00 93.25 615 PHE A C 1
ATOM 4933 O O . PHE A 1 615 ? 13.203 -1.651 -39.641 1.00 93.25 615 PHE A O 1
ATOM 4940 N N . LYS A 1 616 ? 13.741 0.322 -38.689 1.00 92.62 616 LYS A N 1
ATOM 4941 C CA . LYS A 1 616 ? 12.834 1.197 -39.436 1.00 92.62 616 LYS A CA 1
ATOM 4942 C C . LYS A 1 616 ? 13.662 2.264 -40.135 1.00 92.62 616 LYS A C 1
ATOM 4944 O O . LYS A 1 616 ? 14.646 2.727 -39.561 1.00 92.62 616 LYS A O 1
ATOM 4949 N N . ASP A 1 617 ? 13.239 2.705 -41.314 1.00 92.75 617 ASP A N 1
ATOM 4950 C CA . ASP A 1 617 ? 13.938 3.772 -42.048 1.00 92.75 617 ASP A CA 1
ATOM 4951 C C . ASP A 1 617 ? 14.091 5.030 -41.185 1.00 92.75 617 ASP A C 1
ATOM 4953 O O . ASP A 1 617 ? 15.200 5.540 -41.032 1.00 92.75 617 ASP A O 1
ATOM 4957 N N . ALA A 1 618 ? 13.025 5.398 -40.467 1.00 93.88 618 ALA A N 1
ATOM 4958 C CA . ALA A 1 618 ? 13.011 6.506 -39.517 1.00 93.88 618 ALA A CA 1
ATOM 4959 C C . ALA A 1 618 ? 14.056 6.380 -38.389 1.00 93.88 618 ALA A C 1
ATOM 4961 O O . ALA A 1 618 ? 14.574 7.384 -37.907 1.00 93.88 618 ALA A O 1
ATOM 4962 N N . THR A 1 619 ? 14.416 5.164 -37.960 1.00 94.62 619 THR A N 1
ATOM 4963 C CA . THR A 1 619 ? 15.480 4.964 -36.962 1.00 94.62 619 THR A CA 1
ATOM 4964 C C . THR A 1 619 ? 16.853 5.316 -37.534 1.00 94.62 619 THR A C 1
ATOM 4966 O O . THR A 1 619 ? 17.667 5.934 -36.848 1.00 94.62 619 THR A O 1
ATOM 4969 N N . PHE A 1 620 ? 17.118 4.972 -38.794 1.00 94.56 620 PHE A N 1
ATOM 4970 C CA . PHE A 1 620 ? 18.374 5.330 -39.458 1.00 94.56 620 PHE A CA 1
ATOM 4971 C C . PHE A 1 620 ? 18.388 6.793 -39.917 1.00 94.56 620 PHE A C 1
ATOM 4973 O O . PHE A 1 620 ? 19.448 7.417 -39.903 1.00 94.56 620 PHE A O 1
ATOM 4980 N N . ASP A 1 621 ? 17.228 7.364 -40.256 1.00 94.06 621 ASP A N 1
ATOM 4981 C CA . ASP A 1 621 ? 17.061 8.807 -40.459 1.00 94.06 621 ASP A CA 1
ATOM 4982 C C . ASP A 1 621 ? 17.426 9.579 -39.186 1.00 94.06 621 ASP A C 1
ATOM 4984 O O . ASP A 1 621 ? 18.248 10.494 -39.232 1.00 94.06 621 ASP A O 1
ATOM 4988 N N . ALA A 1 622 ? 16.899 9.149 -38.038 1.00 95.00 622 ALA A N 1
ATOM 4989 C CA . ALA A 1 622 ? 17.224 9.708 -36.732 1.00 95.00 622 ALA A CA 1
ATOM 4990 C C . ALA A 1 622 ? 18.734 9.632 -36.432 1.00 95.00 622 ALA A C 1
ATOM 4992 O O . ALA A 1 622 ? 19.330 10.615 -35.997 1.00 95.00 622 ALA A O 1
ATOM 4993 N N . LEU A 1 623 ? 19.397 8.507 -36.728 1.00 94.88 623 LEU A N 1
ATOM 4994 C CA . LEU A 1 623 ? 20.853 8.402 -36.568 1.00 94.88 623 LEU A CA 1
ATOM 4995 C C . LEU A 1 623 ? 21.635 9.366 -37.469 1.00 94.88 623 LEU A C 1
ATOM 4997 O O . LEU A 1 623 ? 22.638 9.922 -37.021 1.00 94.88 623 LEU A O 1
ATOM 5001 N N . ARG A 1 624 ? 21.182 9.593 -38.709 1.00 95.06 624 ARG A N 1
ATOM 5002 C CA . ARG A 1 624 ? 21.821 10.538 -39.641 1.00 95.06 624 ARG A CA 1
ATOM 5003 C C . ARG A 1 624 ? 21.757 11.987 -39.157 1.00 95.06 624 ARG A C 1
ATOM 5005 O O . ARG A 1 624 ? 22.657 12.754 -39.484 1.00 95.06 624 ARG A O 1
ATOM 5012 N N . VAL A 1 625 ? 20.753 12.338 -38.351 1.00 95.12 625 VAL A N 1
ATOM 5013 C CA . VAL A 1 625 ? 20.671 13.639 -37.666 1.00 95.12 625 VAL A CA 1
ATOM 5014 C C . VAL A 1 625 ? 21.693 13.726 -36.525 1.00 95.12 625 VAL A C 1
ATOM 5016 O O . VAL A 1 625 ? 22.408 14.718 -36.397 1.00 95.12 625 VAL A O 1
ATOM 5019 N N . VAL A 1 626 ? 21.804 12.675 -35.707 1.00 96.69 626 VAL A N 1
ATOM 5020 C CA . VAL A 1 626 ? 22.591 12.701 -34.460 1.00 96.69 626 VAL A CA 1
ATOM 5021 C C . VAL A 1 626 ? 24.094 12.548 -34.698 1.00 96.69 626 VAL A C 1
ATOM 5023 O O . VAL A 1 626 ? 24.898 13.223 -34.055 1.00 96.69 626 VAL A O 1
ATOM 5026 N N . GLU A 1 627 ? 24.497 11.641 -35.589 1.00 96.00 627 GLU A N 1
ATOM 5027 C CA . GLU A 1 627 ? 25.891 11.199 -35.700 1.00 96.00 627 GLU A CA 1
ATOM 5028 C C . GLU A 1 627 ? 26.889 12.326 -36.044 1.00 96.00 627 GLU A C 1
ATOM 5030 O O . GLU A 1 627 ? 27.894 12.433 -35.334 1.00 96.00 627 GLU A O 1
ATOM 5035 N N . PRO A 1 628 ? 26.636 13.218 -37.025 1.00 97.12 628 PRO A N 1
ATOM 5036 C CA . PRO A 1 628 ? 27.561 14.313 -37.338 1.00 97.12 628 PRO A CA 1
ATOM 5037 C C . PRO A 1 628 ? 27.754 15.290 -36.168 1.00 97.12 628 PRO A C 1
ATOM 5039 O O . PRO A 1 628 ? 28.859 15.782 -35.932 1.00 97.12 628 PRO A O 1
ATOM 5042 N N . VAL A 1 629 ? 26.687 15.549 -35.406 1.00 97.88 629 VAL A N 1
ATOM 5043 C CA . VAL A 1 629 ? 26.699 16.470 -34.260 1.00 97.88 629 VAL A CA 1
ATOM 5044 C C . VAL A 1 629 ? 27.474 15.855 -33.096 1.00 97.88 629 VAL A C 1
ATOM 5046 O O . VAL A 1 629 ? 28.334 16.503 -32.506 1.00 97.88 629 VAL A O 1
ATOM 5049 N N . VAL A 1 630 ? 27.230 14.579 -32.798 1.00 97.00 630 VAL A N 1
ATOM 5050 C CA . VAL A 1 630 ? 27.960 13.827 -31.766 1.00 97.00 630 VAL A CA 1
ATOM 5051 C C . VAL A 1 630 ? 29.462 13.769 -32.077 1.00 97.00 630 VAL A C 1
ATOM 5053 O O . VAL A 1 630 ? 30.280 14.041 -31.196 1.00 97.00 630 VAL A O 1
ATOM 5056 N N . GLN A 1 631 ? 29.832 13.513 -33.338 1.00 96.38 631 GLN A N 1
ATOM 5057 C CA . GLN A 1 631 ? 31.232 13.489 -33.782 1.00 96.38 631 GLN A CA 1
ATOM 5058 C C . GLN A 1 631 ? 31.915 14.858 -33.660 1.00 96.38 631 GLN A C 1
ATOM 5060 O O . GLN A 1 631 ? 33.052 14.927 -33.195 1.00 96.38 631 GLN A O 1
ATOM 5065 N N . LYS A 1 632 ? 31.221 15.953 -33.999 1.00 97.88 632 LYS A N 1
ATOM 5066 C CA . LYS A 1 632 ? 31.727 17.329 -33.836 1.00 97.88 632 LYS A CA 1
ATOM 5067 C C . LYS A 1 632 ? 32.140 17.639 -32.389 1.00 97.88 632 LYS A C 1
ATOM 5069 O O . LYS A 1 632 ? 33.078 18.402 -32.175 1.00 97.88 632 LYS A O 1
ATOM 5074 N N . HIS A 1 633 ? 31.471 17.034 -31.407 1.00 97.88 633 HIS A N 1
ATOM 5075 C CA . HIS A 1 633 ? 31.771 17.186 -29.976 1.00 97.88 633 HIS A CA 1
ATOM 5076 C C . HIS A 1 633 ? 32.749 16.132 -29.426 1.00 97.88 633 HIS A C 1
ATOM 5078 O O . HIS A 1 633 ? 32.949 16.066 -28.215 1.00 97.88 633 HIS A O 1
ATOM 5084 N N . ASN A 1 634 ? 33.383 15.324 -30.286 1.00 97.31 634 ASN A N 1
ATOM 5085 C CA . ASN A 1 634 ? 34.269 14.212 -29.907 1.00 97.31 634 ASN A CA 1
ATOM 5086 C C . ASN A 1 634 ? 33.600 13.178 -28.983 1.00 97.31 634 ASN A C 1
ATOM 5088 O O . ASN A 1 634 ? 34.255 12.570 -28.134 1.00 97.31 634 ASN A O 1
ATOM 5092 N N . LEU A 1 635 ? 32.289 12.986 -29.133 1.00 97.50 635 LEU A N 1
ATOM 5093 C CA . LEU A 1 635 ? 31.516 12.003 -28.383 1.00 97.50 635 LEU A CA 1
ATOM 5094 C C . LEU A 1 635 ? 31.268 10.759 -29.238 1.00 97.50 635 LEU A C 1
ATOM 5096 O O . LEU A 1 635 ? 31.280 10.809 -30.468 1.00 97.50 635 LEU A O 1
ATOM 5100 N N . THR A 1 636 ? 31.000 9.629 -28.585 1.00 96.94 636 THR A N 1
ATOM 5101 C CA . THR A 1 636 ? 30.455 8.448 -29.267 1.00 96.94 636 THR A CA 1
ATOM 5102 C C . THR A 1 636 ? 28.933 8.420 -29.134 1.00 96.94 636 THR A C 1
ATOM 5104 O O . THR A 1 636 ? 28.371 8.959 -28.175 1.00 96.94 636 THR A O 1
ATOM 5107 N N . LEU A 1 637 ? 28.238 7.765 -30.071 1.00 97.19 637 LEU A N 1
ATOM 5108 C CA . LEU A 1 637 ? 26.789 7.540 -29.962 1.00 97.19 637 LEU A CA 1
ATOM 5109 C C . LEU A 1 637 ? 26.433 6.744 -28.694 1.00 97.19 637 LEU A C 1
ATOM 5111 O O . LEU A 1 637 ? 25.412 7.015 -28.063 1.00 97.19 637 LEU A O 1
ATOM 5115 N N . LEU A 1 638 ? 27.298 5.804 -28.301 1.00 96.00 638 LEU A N 1
ATOM 5116 C CA . LEU A 1 638 ? 27.111 4.956 -27.127 1.00 96.00 638 LEU A CA 1
ATOM 5117 C C . LEU A 1 638 ? 27.164 5.782 -25.839 1.00 96.00 638 LEU A C 1
ATOM 5119 O O . LEU A 1 638 ? 26.229 5.745 -25.041 1.00 96.00 638 LEU A O 1
ATOM 5123 N N . GLU A 1 639 ? 28.221 6.581 -25.690 1.00 97.56 639 GLU A N 1
ATOM 5124 C CA . GLU A 1 639 ? 28.383 7.518 -24.580 1.00 97.56 639 GLU A CA 1
ATOM 5125 C C . GLU A 1 639 ? 27.210 8.505 -24.514 1.00 97.56 639 GLU A C 1
ATOM 5127 O O . GLU A 1 639 ? 26.677 8.789 -23.439 1.00 97.56 639 GLU A O 1
ATOM 5132 N N . THR A 1 640 ? 26.781 9.004 -25.675 1.00 98.31 640 THR A N 1
ATOM 5133 C CA . THR A 1 640 ? 25.664 9.946 -25.793 1.00 98.31 640 THR A CA 1
ATOM 5134 C C . THR A 1 640 ? 24.363 9.337 -25.272 1.00 98.31 640 THR A C 1
ATOM 5136 O O . THR A 1 640 ? 23.661 9.975 -24.491 1.00 98.31 640 THR A O 1
ATOM 5139 N N . ALA A 1 641 ? 24.053 8.089 -25.629 1.00 98.06 641 ALA A N 1
ATOM 5140 C CA . ALA A 1 641 ? 22.836 7.419 -25.175 1.00 98.06 641 ALA A CA 1
ATOM 5141 C C . ALA A 1 641 ? 22.780 7.259 -23.645 1.00 98.06 641 ALA A C 1
ATOM 5143 O O . ALA A 1 641 ? 21.748 7.540 -23.032 1.00 98.06 641 ALA A O 1
ATOM 5144 N N . PHE A 1 642 ? 23.890 6.859 -23.015 1.00 98.00 642 PHE A N 1
ATOM 5145 C CA . PHE A 1 642 ? 23.950 6.704 -21.558 1.00 98.00 642 PHE A CA 1
ATOM 5146 C C . PHE A 1 642 ? 23.867 8.040 -20.821 1.00 98.00 642 PHE A C 1
ATOM 5148 O O . PHE A 1 642 ? 23.068 8.181 -19.896 1.00 98.00 642 PHE A O 1
ATOM 5155 N N . ARG A 1 643 ? 24.633 9.045 -21.259 1.00 97.81 643 ARG A N 1
ATOM 5156 C CA . ARG A 1 643 ? 24.606 10.377 -20.637 1.00 97.81 643 ARG A CA 1
ATOM 5157 C C . ARG A 1 643 ? 23.254 11.064 -20.822 1.00 97.81 643 ARG A C 1
ATOM 5159 O O . ARG A 1 643 ? 22.826 11.788 -19.927 1.00 97.81 643 ARG A O 1
ATOM 5166 N N . TRP A 1 644 ? 22.557 10.827 -21.936 1.00 98.38 644 TRP A N 1
ATOM 5167 C CA . TRP A 1 644 ? 21.191 11.322 -22.114 1.00 98.38 644 TRP A CA 1
ATOM 5168 C C . TRP A 1 644 ? 20.240 10.734 -21.067 1.00 98.38 644 TRP A C 1
ATOM 5170 O O . TRP A 1 644 ? 19.531 11.488 -20.410 1.00 98.38 644 TRP A O 1
ATOM 5180 N N . LEU A 1 645 ? 20.280 9.418 -20.831 1.00 97.75 645 LEU A N 1
ATOM 5181 C CA . LEU A 1 645 ? 19.438 8.789 -19.807 1.00 97.75 645 LEU A CA 1
ATOM 5182 C C . LEU A 1 645 ? 19.704 9.340 -18.403 1.00 97.75 645 LEU A C 1
ATOM 5184 O O . LEU A 1 645 ? 18.754 9.699 -17.712 1.00 97.75 645 LEU A O 1
ATOM 5188 N N . THR A 1 646 ? 20.974 9.449 -18.006 1.00 95.56 646 THR A N 1
ATOM 5189 C CA . THR A 1 646 ? 21.354 9.876 -16.650 1.00 95.56 646 THR A CA 1
ATOM 5190 C C . THR A 1 646 ? 21.068 11.355 -16.361 1.00 95.56 646 THR A C 1
ATOM 5192 O O . THR A 1 646 ? 20.843 11.714 -15.205 1.00 95.56 646 THR A O 1
ATOM 5195 N N . HIS A 1 647 ? 21.135 12.236 -17.368 1.00 95.19 647 HIS A N 1
ATOM 5196 C CA . HIS A 1 647 ? 21.110 13.694 -17.139 1.00 95.19 647 HIS A CA 1
ATOM 5197 C C . HIS A 1 647 ? 19.946 14.434 -17.785 1.00 95.19 647 HIS A C 1
ATOM 5199 O O . HIS A 1 647 ? 19.632 15.529 -17.335 1.00 95.19 647 HIS A O 1
ATOM 5205 N N . HIS A 1 648 ? 19.346 13.876 -18.834 1.00 97.12 648 HIS A N 1
ATOM 5206 C CA . HIS A 1 648 ? 18.479 14.630 -19.749 1.00 97.12 648 HIS A CA 1
ATOM 5207 C C . HIS A 1 648 ? 17.143 13.951 -20.032 1.00 97.12 648 HIS A C 1
ATOM 5209 O O . HIS A 1 648 ? 16.280 14.517 -20.695 1.00 97.12 648 HIS A O 1
ATOM 5215 N N . SER A 1 649 ? 16.971 12.729 -19.540 1.00 97.50 649 SER A N 1
ATOM 5216 C CA . SER A 1 649 ? 15.715 12.007 -19.621 1.00 97.50 649 SER A CA 1
ATOM 5217 C C . SER A 1 649 ? 14.809 12.353 -18.436 1.00 97.50 649 SER A C 1
ATOM 5219 O O . SER A 1 649 ? 15.267 12.864 -17.419 1.00 97.50 649 SER A O 1
ATOM 5221 N N . GLN A 1 650 ? 13.522 12.022 -18.530 1.00 97.25 650 GLN A N 1
ATOM 5222 C CA . GLN A 1 650 ? 12.572 12.170 -17.419 1.00 97.25 650 GLN A CA 1
ATOM 5223 C C . GLN A 1 650 ? 12.740 11.155 -16.263 1.00 97.25 650 GLN A C 1
ATOM 5225 O O . GLN A 1 650 ? 11.868 11.063 -15.391 1.00 97.25 650 GLN A O 1
ATOM 5230 N N . LEU A 1 651 ? 13.820 10.365 -16.242 1.00 96.56 651 LEU A N 1
ATOM 5231 C CA . LEU A 1 651 ? 14.092 9.474 -15.117 1.00 96.56 651 LEU A CA 1
ATOM 5232 C C . LEU A 1 651 ? 14.543 10.269 -13.890 1.00 96.56 651 LEU A C 1
ATOM 5234 O O . LEU A 1 651 ? 15.417 11.130 -13.962 1.00 96.56 651 LEU A O 1
ATOM 5238 N N . ASN A 1 652 ? 13.977 9.926 -12.740 1.00 92.19 652 ASN A N 1
ATOM 5239 C CA . ASN A 1 652 ? 14.348 10.485 -11.451 1.00 92.19 652 ASN A CA 1
ATOM 5240 C C . ASN A 1 652 ? 15.459 9.638 -10.811 1.00 92.19 652 ASN A C 1
ATOM 5242 O O . ASN A 1 652 ? 15.194 8.804 -9.946 1.00 92.19 652 ASN A O 1
ATOM 5246 N N . ILE A 1 653 ? 16.689 9.804 -11.302 1.00 86.88 653 ILE A N 1
ATOM 5247 C CA . ILE A 1 653 ? 17.870 9.011 -10.896 1.00 86.88 653 ILE A CA 1
ATOM 5248 C C . ILE A 1 653 ? 18.700 9.722 -9.806 1.00 86.88 653 ILE A C 1
ATOM 5250 O O . ILE A 1 653 ? 19.522 9.099 -9.138 1.00 86.88 653 ILE A O 1
ATOM 5254 N N . LYS A 1 654 ? 18.526 11.038 -9.637 1.00 75.06 654 LYS A N 1
ATOM 5255 C CA . LYS A 1 654 ? 19.308 11.887 -8.719 1.00 75.0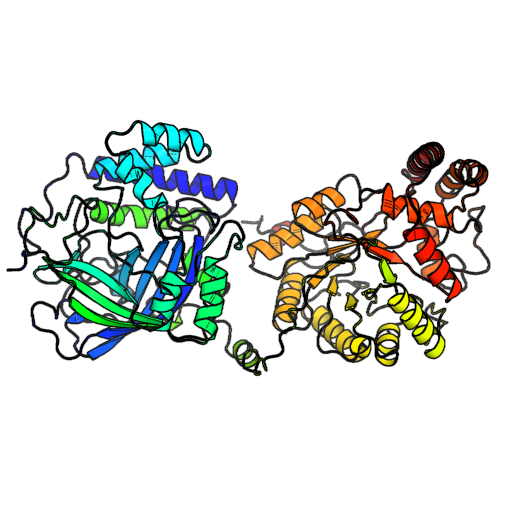6 654 LYS A CA 1
ATOM 5256 C C . LYS A 1 654 ? 18.411 12.517 -7.653 1.00 75.06 654 LYS A C 1
ATOM 5258 O O . LYS A 1 654 ? 17.201 12.341 -7.689 1.00 75.06 654 LYS A O 1
ATOM 5263 N N . ASP A 1 655 ? 19.012 13.237 -6.704 1.00 68.25 655 ASP A N 1
ATOM 5264 C CA . ASP A 1 655 ? 18.310 14.104 -5.742 1.00 68.25 655 ASP A CA 1
ATOM 5265 C C . ASP A 1 655 ? 17.185 13.404 -4.952 1.00 68.25 655 ASP A C 1
ATOM 5267 O O . ASP A 1 655 ? 16.101 13.943 -4.745 1.00 68.25 655 ASP A O 1
ATOM 5271 N N . GLY A 1 656 ? 17.453 12.173 -4.501 1.00 64.69 656 GLY A N 1
ATOM 5272 C CA . GLY A 1 656 ? 16.501 11.353 -3.741 1.00 64.69 656 GLY A CA 1
ATOM 5273 C C . GLY A 1 656 ? 15.569 10.488 -4.599 1.00 64.69 656 GLY A C 1
ATOM 5274 O O . GLY A 1 656 ? 14.746 9.764 -4.043 1.00 64.69 656 GLY A O 1
ATOM 5275 N N . GLY A 1 657 ? 15.700 10.534 -5.928 1.00 75.88 657 GLY A N 1
ATOM 5276 C CA . GLY A 1 657 ? 15.061 9.599 -6.851 1.00 75.88 657 GLY A CA 1
ATOM 5277 C C . GLY A 1 657 ? 15.680 8.196 -6.840 1.00 75.88 657 GLY A C 1
ATOM 5278 O O . GLY A 1 657 ? 16.833 8.021 -6.448 1.00 75.88 657 GLY A O 1
ATOM 5279 N N . ASN A 1 658 ? 14.903 7.195 -7.269 1.00 87.38 658 ASN A N 1
ATOM 5280 C CA . ASN A 1 658 ? 15.296 5.781 -7.256 1.00 87.38 658 ASN A CA 1
ATOM 5281 C C . ASN A 1 658 ? 15.052 5.056 -8.597 1.00 87.38 658 ASN A C 1
ATOM 5283 O O . ASN A 1 658 ? 15.034 3.824 -8.657 1.00 87.38 658 ASN A O 1
ATOM 5287 N N . ASP A 1 659 ? 14.868 5.798 -9.692 1.00 96.88 659 ASP A N 1
ATOM 5288 C CA . ASP A 1 659 ? 14.789 5.198 -11.025 1.00 96.88 659 ASP A CA 1
ATOM 5289 C C . ASP A 1 659 ? 16.116 4.565 -11.437 1.00 96.88 659 ASP A C 1
ATOM 5291 O O . ASP A 1 659 ? 17.182 5.030 -11.036 1.00 96.88 659 ASP A O 1
ATOM 5295 N N . GLY A 1 660 ? 16.059 3.539 -12.289 1.00 96.44 660 GLY A N 1
ATOM 5296 C CA . GLY A 1 660 ? 17.236 2.766 -12.678 1.00 96.44 660 GLY A CA 1
ATOM 5297 C C . GLY A 1 660 ? 17.411 2.551 -14.178 1.00 96.44 660 GLY A C 1
ATOM 5298 O O . GLY A 1 660 ? 16.460 2.534 -14.962 1.00 96.44 660 GLY A O 1
ATOM 5299 N N . ILE A 1 661 ? 18.661 2.321 -14.576 1.00 98.31 661 ILE A N 1
ATOM 5300 C CA . ILE A 1 661 ? 19.044 1.981 -15.949 1.00 98.31 661 ILE A CA 1
ATOM 5301 C C . ILE A 1 661 ? 19.541 0.533 -15.981 1.00 98.31 661 ILE A C 1
ATOM 5303 O O . ILE A 1 661 ? 20.571 0.201 -15.393 1.00 98.31 661 ILE A O 1
ATOM 5307 N N . LEU A 1 662 ? 18.829 -0.329 -16.708 1.00 98.31 662 LEU A N 1
ATOM 5308 C CA . LEU A 1 662 ? 19.205 -1.723 -16.922 1.00 98.31 662 LEU A CA 1
ATOM 5309 C C . LEU A 1 662 ? 20.115 -1.836 -18.149 1.00 98.31 662 LEU A C 1
ATOM 5311 O O . LEU A 1 662 ? 19.688 -1.657 -19.298 1.00 98.31 662 LEU A O 1
ATOM 5315 N N . ILE A 1 663 ? 21.380 -2.181 -17.910 1.00 97.62 663 ILE A N 1
ATOM 5316 C CA . ILE A 1 663 ? 22.382 -2.382 -18.958 1.00 97.62 663 ILE A CA 1
ATOM 5317 C C . ILE A 1 663 ? 22.554 -3.861 -19.289 1.00 97.62 663 ILE A C 1
ATOM 5319 O O . ILE A 1 663 ? 22.510 -4.724 -18.421 1.00 97.62 663 ILE A O 1
ATOM 5323 N N . GLY A 1 664 ? 22.780 -4.163 -20.565 1.00 93.81 664 GLY A N 1
ATOM 5324 C CA . GLY A 1 664 ? 23.178 -5.496 -21.011 1.00 93.81 664 GLY A CA 1
ATOM 5325 C C . GLY A 1 664 ? 24.555 -5.436 -21.653 1.00 93.81 664 GLY A C 1
ATOM 5326 O O . GLY A 1 664 ? 24.827 -4.517 -22.427 1.00 93.81 664 GLY A O 1
ATOM 5327 N N . VAL A 1 665 ? 25.395 -6.425 -21.366 1.00 93.38 665 VAL A N 1
ATOM 5328 C CA . VAL A 1 665 ? 26.770 -6.521 -21.874 1.00 93.38 665 VAL A CA 1
ATOM 5329 C C . VAL A 1 665 ? 27.023 -7.901 -22.469 1.00 93.38 665 VAL A C 1
ATOM 5331 O O . VAL A 1 665 ? 26.389 -8.883 -22.084 1.00 93.38 665 VAL A O 1
ATOM 5334 N N . SER A 1 666 ? 27.943 -7.974 -23.425 1.00 89.12 666 SER A N 1
ATOM 5335 C CA . SER A 1 666 ? 28.446 -9.233 -23.983 1.00 89.12 666 SER A CA 1
ATOM 5336 C C . SER A 1 666 ? 29.963 -9.379 -23.864 1.00 89.12 666 SER A C 1
ATOM 5338 O O . SER A 1 666 ? 30.530 -10.215 -24.555 1.00 89.12 666 SER A O 1
ATOM 5340 N N . SER A 1 667 ? 30.615 -8.545 -23.050 1.00 91.50 667 SER A N 1
ATOM 5341 C CA . SER A 1 667 ? 32.016 -8.687 -22.641 1.00 91.50 667 SER A CA 1
ATOM 5342 C C . SER A 1 667 ? 32.305 -7.822 -21.409 1.00 91.50 667 SER A C 1
ATOM 5344 O O . SER A 1 667 ? 31.584 -6.858 -21.136 1.00 91.50 667 SER A O 1
ATOM 5346 N N . GLU A 1 668 ? 33.394 -8.118 -20.696 1.00 93.88 668 GLU A N 1
ATOM 5347 C CA . GLU A 1 668 ? 33.882 -7.299 -19.573 1.00 93.88 668 GLU A CA 1
ATOM 5348 C C . GLU A 1 668 ? 34.211 -5.855 -19.995 1.00 93.88 668 GLU A C 1
ATOM 5350 O O . GLU A 1 668 ? 33.878 -4.905 -19.292 1.00 93.88 668 GLU A O 1
ATOM 5355 N N . GLN A 1 669 ? 34.804 -5.671 -21.179 1.00 94.69 669 GLN A N 1
ATOM 5356 C CA . GLN A 1 669 ? 35.168 -4.345 -21.691 1.00 94.69 669 GLN A CA 1
ATOM 5357 C C . GLN A 1 669 ? 33.938 -3.454 -21.923 1.00 94.69 669 GLN A C 1
ATOM 5359 O O . GLN A 1 669 ? 33.984 -2.248 -21.680 1.00 94.69 669 GLN A O 1
ATOM 5364 N N . GLN A 1 670 ? 32.823 -4.037 -22.381 1.00 94.25 670 GLN A N 1
ATOM 5365 C CA . GLN A 1 670 ? 31.571 -3.293 -22.525 1.00 94.25 670 GLN A CA 1
ATOM 5366 C C . GLN A 1 670 ? 31.028 -2.851 -21.169 1.00 94.25 670 GLN A C 1
ATOM 5368 O O . GLN A 1 670 ? 30.536 -1.733 -21.068 1.00 94.25 670 GLN A O 1
ATOM 5373 N N . LEU A 1 671 ? 31.126 -3.693 -20.135 1.00 96.81 671 LEU A N 1
ATOM 5374 C CA . LEU A 1 671 ? 30.716 -3.311 -18.784 1.00 96.81 671 LEU A CA 1
ATOM 5375 C C . LEU A 1 671 ? 31.489 -2.079 -18.315 1.00 96.81 671 LEU A C 1
ATOM 5377 O O . LEU A 1 671 ? 30.874 -1.071 -17.985 1.00 96.81 671 LEU A O 1
ATOM 5381 N N . GLU A 1 672 ? 32.819 -2.136 -18.351 1.00 95.44 672 GLU A N 1
ATOM 5382 C CA . GLU A 1 672 ? 33.675 -1.034 -17.901 1.00 95.44 672 GLU A CA 1
ATOM 5383 C C . GLU A 1 672 ? 33.388 0.268 -18.658 1.00 95.44 672 GLU A C 1
ATOM 5385 O O . GLU A 1 672 ? 33.224 1.324 -18.043 1.00 95.44 672 GLU A O 1
ATOM 5390 N N . SER A 1 673 ? 33.274 0.197 -19.990 1.00 95.19 673 SER A N 1
ATOM 5391 C CA . SER A 1 673 ? 32.968 1.372 -20.812 1.00 95.19 673 SER A CA 1
ATOM 5392 C C . SER A 1 673 ? 31.589 1.950 -20.492 1.00 95.19 673 SER A C 1
ATOM 5394 O O . SER A 1 673 ? 31.462 3.161 -20.328 1.00 95.19 673 SER A O 1
ATOM 5396 N N . ASN A 1 674 ? 30.565 1.100 -20.369 1.00 97.00 674 ASN A N 1
ATOM 5397 C CA . ASN A 1 674 ? 29.197 1.543 -20.103 1.00 97.00 674 ASN A CA 1
ATOM 5398 C C . ASN A 1 674 ? 29.085 2.212 -18.726 1.00 97.00 674 ASN A C 1
ATOM 5400 O O . ASN A 1 674 ? 28.477 3.274 -18.616 1.00 97.00 674 ASN A O 1
ATOM 5404 N N . LEU A 1 675 ? 29.685 1.618 -17.685 1.00 96.56 675 LEU A N 1
ATOM 5405 C CA . LEU A 1 675 ? 29.679 2.188 -16.333 1.00 96.56 675 LEU A CA 1
ATOM 5406 C C . LEU A 1 675 ? 30.398 3.540 -16.299 1.00 96.56 675 LEU A C 1
ATOM 5408 O O . LEU A 1 675 ? 29.886 4.496 -15.722 1.00 96.56 675 LEU A O 1
ATOM 5412 N N . LYS A 1 676 ? 31.539 3.652 -16.990 1.00 96.06 676 LYS A N 1
ATOM 5413 C CA . LYS A 1 676 ? 32.257 4.923 -17.123 1.00 96.06 676 LYS A CA 1
ATOM 5414 C C . LYS A 1 676 ? 31.400 5.992 -17.801 1.00 96.06 676 LYS A C 1
ATOM 5416 O O . LYS A 1 676 ? 31.393 7.131 -17.345 1.00 96.06 676 LYS A O 1
ATOM 5421 N N . ASP A 1 677 ? 30.698 5.653 -18.879 1.00 97.06 677 ASP A N 1
ATOM 5422 C CA . ASP A 1 677 ? 29.867 6.611 -19.616 1.00 97.06 677 ASP A CA 1
ATOM 5423 C C . ASP A 1 677 ? 28.633 7.061 -18.822 1.00 97.06 677 ASP A C 1
ATOM 5425 O O . ASP A 1 677 ? 28.274 8.237 -18.880 1.00 97.06 677 ASP A O 1
ATOM 5429 N N . LEU A 1 678 ? 28.027 6.164 -18.038 1.00 95.56 678 LEU A N 1
ATOM 5430 C CA . LEU A 1 678 ? 26.898 6.472 -17.152 1.00 95.56 678 LEU A CA 1
ATOM 5431 C C . LEU A 1 678 ? 27.256 7.476 -16.046 1.00 95.56 678 LEU A C 1
ATOM 5433 O O . LEU A 1 678 ? 26.387 8.236 -15.620 1.00 95.56 678 LEU A O 1
ATOM 5437 N N . GLU A 1 679 ? 28.519 7.502 -15.610 1.00 93.56 679 GLU A N 1
ATOM 5438 C CA . GLU A 1 679 ? 29.022 8.402 -14.562 1.00 93.56 679 GLU A CA 1
ATOM 5439 C C . GLU A 1 679 ? 29.534 9.756 -15.096 1.00 93.56 679 GLU A C 1
ATOM 5441 O O . GLU A 1 679 ? 29.769 10.682 -14.317 1.00 93.56 679 GLU A O 1
ATOM 5446 N N . LYS A 1 680 ? 29.694 9.921 -16.418 1.00 95.06 680 LYS A N 1
ATOM 5447 C CA . LYS A 1 680 ? 30.109 11.204 -17.022 1.00 95.06 680 LYS A CA 1
ATOM 5448 C C . LYS A 1 680 ? 29.024 12.269 -16.875 1.00 95.06 680 LYS A C 1
ATOM 5450 O O . LYS A 1 680 ? 27.851 11.948 -16.761 1.00 95.06 680 LYS A O 1
ATOM 5455 N N . GLY A 1 681 ? 29.413 13.545 -16.934 1.00 94.62 681 GLY A N 1
ATOM 5456 C CA . GLY A 1 681 ? 28.515 14.703 -16.802 1.00 94.62 681 GLY A CA 1
ATOM 5457 C C . GLY A 1 681 ? 27.543 14.934 -17.977 1.00 94.62 681 GLY A C 1
ATOM 5458 O O . GLY A 1 681 ? 27.525 14.166 -18.942 1.00 94.62 681 GLY A O 1
ATOM 5459 N N . PRO A 1 682 ? 26.749 16.018 -17.940 1.00 96.94 682 PRO A N 1
ATOM 5460 C CA . PRO A 1 682 ? 25.718 16.301 -18.942 1.00 96.94 682 PRO A CA 1
ATOM 5461 C C . PRO A 1 682 ? 26.295 16.530 -20.348 1.00 96.94 682 PRO A C 1
ATOM 5463 O O . PRO A 1 682 ? 27.433 16.969 -20.510 1.00 96.94 682 PRO A O 1
ATOM 5466 N N . LEU A 1 683 ? 25.515 16.187 -21.375 1.00 98.38 683 LEU A N 1
ATOM 5467 C CA . LEU A 1 683 ? 25.805 16.447 -22.795 1.00 98.38 683 LEU A CA 1
ATOM 5468 C C . LEU A 1 683 ? 25.717 17.940 -23.185 1.00 98.38 683 LEU A C 1
ATOM 5470 O O . LEU A 1 683 ? 24.943 18.667 -22.565 1.00 98.38 683 LEU A O 1
ATOM 5474 N N . PRO A 1 684 ? 26.444 18.381 -24.236 1.00 98.31 684 PRO A N 1
ATOM 5475 C CA . PRO A 1 684 ? 26.290 19.714 -24.823 1.00 98.31 684 PRO A CA 1
ATOM 5476 C C . PRO A 1 684 ? 24.891 19.959 -25.408 1.00 98.31 684 PRO A C 1
ATOM 5478 O O . PRO A 1 684 ? 24.304 19.067 -26.016 1.00 98.31 684 PRO A O 1
ATOM 5481 N N . GLU A 1 685 ? 24.415 21.201 -25.330 1.00 98.06 685 GLU A N 1
ATOM 5482 C CA . GLU A 1 685 ? 23.090 21.629 -25.816 1.00 98.06 685 GLU A CA 1
ATOM 5483 C C . GLU A 1 685 ? 22.836 21.305 -27.301 1.00 98.06 685 GLU A C 1
ATOM 5485 O O . GLU A 1 685 ? 21.743 20.900 -27.682 1.00 98.06 685 GLU A O 1
ATOM 5490 N N . GLU A 1 686 ? 23.850 21.443 -28.161 1.00 98.06 686 GLU A N 1
ATOM 5491 C CA . GLU A 1 686 ? 23.720 21.121 -29.592 1.00 98.06 686 GLU A CA 1
ATOM 5492 C C . GLU A 1 686 ? 23.414 19.630 -29.815 1.00 98.06 686 GLU A C 1
ATOM 5494 O O . GLU A 1 686 ? 22.619 19.281 -30.685 1.00 98.06 686 GLU A O 1
ATOM 5499 N N . VAL A 1 687 ? 23.993 18.752 -28.988 1.00 98.56 687 VAL A N 1
ATOM 5500 C CA . VAL A 1 687 ? 23.727 17.307 -29.030 1.00 98.56 687 VAL A CA 1
ATOM 5501 C C . VAL A 1 687 ? 22.303 17.013 -28.559 1.00 98.56 687 VAL A C 1
ATOM 5503 O O . VAL A 1 687 ? 21.639 16.162 -29.145 1.00 98.56 687 VAL A O 1
ATOM 5506 N N . LEU A 1 688 ? 21.809 17.729 -27.544 1.00 98.38 688 LEU A N 1
ATOM 5507 C CA . LEU A 1 688 ? 20.439 17.572 -27.044 1.00 98.38 688 LEU A CA 1
ATOM 5508 C C . LEU A 1 688 ? 19.399 17.891 -28.115 1.00 98.38 688 LEU A C 1
ATOM 5510 O O . LEU A 1 688 ? 18.522 17.070 -28.374 1.00 98.38 688 LEU A O 1
ATOM 5514 N N . LYS A 1 689 ? 19.561 19.022 -28.807 1.00 97.94 689 LYS A N 1
ATOM 5515 C CA . LYS A 1 689 ? 18.677 19.413 -29.914 1.00 97.94 689 LYS A CA 1
ATOM 5516 C C . LYS A 1 689 ? 18.641 18.357 -31.015 1.00 97.94 689 LYS A C 1
ATOM 5518 O O . LYS A 1 689 ? 17.562 17.980 -31.459 1.00 97.94 689 LYS A O 1
ATOM 5523 N N . ALA A 1 690 ? 19.801 17.813 -31.388 1.00 98.38 690 ALA A N 1
ATOM 5524 C CA . ALA A 1 690 ? 19.875 16.741 -32.376 1.00 98.38 690 ALA A CA 1
ATOM 5525 C C . ALA A 1 690 ? 19.154 15.460 -31.912 1.00 98.38 690 ALA A C 1
ATOM 5527 O O . ALA A 1 690 ? 18.499 14.797 -32.713 1.00 98.38 690 ALA A O 1
ATOM 5528 N N . LEU A 1 691 ? 19.239 15.105 -30.623 1.00 98.38 691 LEU A N 1
ATOM 5529 C CA . LEU A 1 691 ? 18.514 13.956 -30.065 1.00 98.38 691 LEU A CA 1
ATOM 5530 C C . LEU A 1 691 ? 16.997 14.183 -30.026 1.00 98.38 691 LEU A C 1
ATOM 5532 O O . LEU A 1 691 ? 16.238 13.232 -30.224 1.00 98.38 691 LEU A O 1
ATOM 5536 N N . ASP A 1 692 ? 16.544 15.407 -29.767 1.00 98.12 692 ASP A N 1
ATOM 5537 C CA . ASP A 1 692 ? 15.121 15.757 -29.776 1.00 98.12 692 ASP A CA 1
ATOM 5538 C C . ASP A 1 692 ? 14.542 15.739 -31.194 1.00 98.12 692 ASP A C 1
ATOM 5540 O O . ASP A 1 692 ? 13.485 15.145 -31.418 1.00 98.12 692 ASP A O 1
ATOM 5544 N N . GLU A 1 693 ? 15.268 16.279 -32.175 1.00 97.88 693 GLU A N 1
ATOM 5545 C CA . GLU A 1 693 ? 14.928 16.150 -33.598 1.00 97.88 693 GLU A CA 1
ATOM 5546 C C . GLU A 1 693 ? 14.876 14.678 -34.029 1.00 97.88 693 GLU A C 1
ATOM 5548 O O . GLU A 1 693 ? 13.917 14.237 -34.664 1.00 97.88 693 GLU A O 1
ATOM 5553 N N . ALA A 1 694 ? 15.863 13.881 -33.620 1.00 97.50 694 ALA A N 1
ATOM 5554 C CA . ALA A 1 694 ? 15.913 12.451 -33.898 1.00 97.50 694 ALA A CA 1
ATOM 5555 C C . ALA A 1 694 ? 14.723 11.688 -33.299 1.00 97.50 694 ALA A C 1
ATOM 5557 O O . ALA A 1 694 ? 14.181 10.783 -33.939 1.00 97.50 694 ALA A O 1
ATOM 5558 N N . TRP A 1 695 ? 14.272 12.061 -32.097 1.00 97.69 695 TRP A N 1
ATOM 5559 C CA . TRP A 1 695 ? 13.051 11.500 -31.528 1.00 97.69 695 TRP A CA 1
ATOM 5560 C C . TRP A 1 695 ? 11.819 11.870 -32.354 1.00 97.69 695 TRP A C 1
ATOM 5562 O O . TRP A 1 695 ? 11.021 10.984 -32.650 1.00 97.69 695 TRP A O 1
ATOM 5572 N N . ILE A 1 696 ? 11.675 13.128 -32.785 1.00 97.44 696 ILE A N 1
ATOM 5573 C CA . ILE A 1 696 ? 10.558 13.553 -33.648 1.00 97.44 696 ILE A CA 1
ATOM 5574 C C . ILE A 1 696 ? 10.506 12.707 -34.928 1.00 97.44 696 ILE A C 1
ATOM 5576 O O . ILE A 1 696 ? 9.424 12.270 -35.321 1.00 97.44 696 ILE A O 1
ATOM 5580 N N . VAL A 1 697 ? 11.663 12.425 -35.534 1.00 96.06 697 VAL A N 1
ATOM 5581 C CA . VAL A 1 697 ? 11.774 11.575 -36.730 1.00 96.06 697 VAL A CA 1
ATOM 5582 C C . VAL A 1 697 ? 11.371 10.126 -36.440 1.00 96.06 697 VAL A C 1
ATOM 5584 O O . VAL A 1 697 ? 10.604 9.543 -37.200 1.00 96.06 697 VAL A O 1
ATOM 5587 N N . ALA A 1 698 ? 11.847 9.534 -35.341 1.00 95.62 698 ALA A N 1
ATOM 5588 C CA . ALA A 1 698 ? 11.583 8.129 -35.013 1.00 95.62 698 ALA A CA 1
ATOM 5589 C C . ALA A 1 698 ? 10.167 7.870 -34.454 1.00 95.62 698 ALA A C 1
ATOM 5591 O O . ALA A 1 698 ? 9.642 6.756 -34.577 1.00 95.62 698 ALA A O 1
ATOM 5592 N N . LYS A 1 699 ? 9.540 8.888 -33.848 1.00 95.62 699 LYS A N 1
ATOM 5593 C CA . LYS A 1 699 ? 8.266 8.804 -33.116 1.00 95.62 699 LYS A CA 1
ATOM 5594 C C . LYS A 1 699 ? 7.120 8.134 -33.891 1.00 95.62 699 LYS A C 1
ATOM 5596 O O . LYS A 1 699 ? 6.445 7.313 -33.276 1.00 95.62 699 LYS A O 1
ATOM 5601 N N . PRO A 1 700 ? 6.880 8.390 -35.194 1.00 94.25 700 PRO A N 1
ATOM 5602 C CA . PRO A 1 700 ? 5.754 7.787 -35.917 1.00 94.25 700 PRO A CA 1
ATOM 5603 C C . PRO A 1 700 ? 5.830 6.261 -36.052 1.00 94.25 700 PRO A C 1
ATOM 5605 O O . PRO A 1 700 ? 4.804 5.610 -36.220 1.00 94.25 700 PRO A O 1
ATOM 5608 N N . THR A 1 701 ? 7.034 5.685 -35.992 1.00 94.31 701 THR A N 1
ATOM 5609 C CA . THR A 1 701 ? 7.262 4.240 -36.180 1.00 94.31 701 THR A CA 1
ATOM 5610 C C . THR A 1 701 ? 7.782 3.541 -34.927 1.00 94.31 701 THR A C 1
ATOM 5612 O O . THR A 1 701 ? 8.194 2.381 -34.994 1.00 94.31 701 THR A O 1
ATOM 5615 N N . THR A 1 702 ? 7.816 4.249 -33.796 1.00 93.94 702 THR A N 1
ATOM 5616 C CA . THR A 1 702 ? 8.303 3.705 -32.528 1.00 93.94 702 THR A CA 1
ATOM 5617 C C . THR A 1 702 ? 7.458 2.511 -32.093 1.00 93.94 702 THR A C 1
ATOM 5619 O O . THR A 1 702 ? 6.235 2.509 -32.221 1.00 93.94 702 THR A O 1
ATOM 5622 N N . ALA A 1 703 ? 8.105 1.491 -31.538 1.00 92.94 703 ALA A N 1
ATOM 5623 C CA . ALA A 1 703 ? 7.388 0.383 -30.927 1.00 92.94 703 ALA A CA 1
ATOM 5624 C C . ALA A 1 703 ? 6.639 0.839 -29.662 1.00 92.94 703 ALA A C 1
ATOM 5626 O O . ALA A 1 703 ? 7.079 1.750 -28.952 1.00 92.94 703 ALA A O 1
ATOM 5627 N N . ASN A 1 704 ? 5.526 0.166 -29.372 1.00 95.69 704 ASN A N 1
ATOM 5628 C CA . ASN A 1 704 ? 4.785 0.352 -28.130 1.00 95.69 704 ASN A CA 1
ATOM 5629 C C . ASN A 1 704 ? 5.645 -0.053 -26.924 1.00 95.69 704 ASN A C 1
ATOM 5631 O O . ASN A 1 704 ? 6.453 -0.981 -27.001 1.00 95.69 704 ASN A O 1
ATOM 5635 N N . TYR A 1 705 ? 5.456 0.644 -25.801 1.00 96.50 705 TYR A N 1
ATOM 5636 C CA . TYR A 1 705 ? 6.146 0.327 -24.546 1.00 96.50 705 TYR A CA 1
ATOM 5637 C C . TYR A 1 705 ? 5.471 -0.813 -23.768 1.00 96.50 705 TYR A C 1
ATOM 5639 O O . TYR A 1 705 ? 6.076 -1.376 -22.856 1.00 96.50 705 TYR A O 1
ATOM 5647 N N . TRP A 1 706 ? 4.231 -1.157 -24.123 1.00 97.69 706 TRP A N 1
ATOM 5648 C CA . TRP A 1 706 ? 3.544 -2.349 -23.641 1.00 97.69 706 TRP A CA 1
ATOM 5649 C C . TRP A 1 706 ? 3.699 -3.506 -24.631 1.00 97.69 706 TRP A C 1
ATOM 5651 O O . TRP A 1 706 ? 3.998 -3.312 -25.812 1.00 97.69 706 TRP A O 1
ATOM 5661 N N . HIS A 1 707 ? 3.486 -4.725 -24.145 1.00 95.88 707 HIS A N 1
ATOM 5662 C CA . HIS A 1 707 ? 3.514 -5.931 -24.970 1.00 95.88 707 HIS A CA 1
ATOM 5663 C C . HIS A 1 707 ? 2.107 -6.481 -25.224 1.00 95.88 707 HIS A C 1
ATOM 5665 O O . HIS A 1 707 ? 1.202 -6.296 -24.408 1.00 95.88 707 HIS A O 1
ATOM 5671 N N . GLY A 1 708 ? 1.954 -7.190 -26.346 1.00 92.12 708 GLY A N 1
ATOM 5672 C CA . GLY A 1 708 ? 0.687 -7.779 -26.784 1.00 92.12 708 GLY A CA 1
ATOM 5673 C C . GLY A 1 708 ? -0.318 -6.751 -27.309 1.00 92.12 708 GLY A C 1
ATOM 5674 O O . GLY A 1 708 ? -0.128 -5.539 -27.187 1.00 92.12 708 GLY A O 1
ATOM 5675 N N . GLU A 1 709 ? -1.399 -7.249 -27.899 1.00 93.19 709 GLU A N 1
ATOM 5676 C CA . GLU A 1 709 ? -2.549 -6.421 -28.265 1.00 93.19 709 GLU A CA 1
ATOM 5677 C C . GLU A 1 709 ? -3.338 -6.028 -27.009 1.00 93.19 709 GLU A C 1
ATOM 5679 O O . GLU A 1 709 ? -3.343 -6.754 -26.009 1.00 93.19 709 GLU A O 1
ATOM 5684 N N . ILE A 1 710 ? -3.979 -4.857 -27.043 1.00 96.31 710 ILE A N 1
ATOM 5685 C CA . ILE A 1 710 ? -4.909 -4.424 -25.995 1.00 96.31 710 ILE A CA 1
ATOM 5686 C C . ILE A 1 710 ? -6.267 -5.048 -26.316 1.00 96.31 710 ILE A C 1
ATOM 5688 O O . ILE A 1 710 ? -7.121 -4.438 -26.953 1.00 96.31 710 ILE A O 1
ATOM 5692 N N . ASP A 1 711 ? -6.412 -6.310 -25.929 1.00 95.94 711 ASP A N 1
ATOM 5693 C CA . ASP A 1 711 ? -7.599 -7.121 -26.179 1.00 95.94 711 ASP A CA 1
ATOM 5694 C C . ASP A 1 711 ? -7.852 -8.015 -24.958 1.00 95.94 711 ASP A C 1
ATOM 5696 O O . ASP A 1 711 ? -7.087 -8.943 -24.679 1.00 95.94 711 ASP A O 1
ATOM 5700 N N . TYR A 1 712 ? -8.895 -7.681 -24.195 1.00 97.50 712 TYR A N 1
ATOM 5701 C CA . TYR A 1 712 ? -9.275 -8.390 -22.976 1.00 97.50 712 TYR A CA 1
ATOM 5702 C C . TYR A 1 712 ? -10.186 -9.571 -23.320 1.00 97.50 712 TYR A C 1
ATOM 5704 O O . TYR A 1 712 ? -11.304 -9.385 -23.794 1.00 97.50 712 TYR A O 1
ATOM 5712 N N . LYS A 1 713 ? -9.730 -10.802 -23.055 1.00 97.00 713 LYS A N 1
ATOM 5713 C CA . LYS A 1 713 ? -10.484 -12.040 -23.362 1.00 97.00 713 LYS A CA 1
ATOM 5714 C C . LYS A 1 713 ? -11.456 -12.467 -22.256 1.00 97.00 713 LYS A C 1
ATOM 5716 O O . LYS A 1 713 ? -11.808 -13.641 -22.163 1.00 97.00 713 LYS A O 1
ATOM 5721 N N . TYR A 1 714 ? -11.871 -11.526 -21.419 1.00 94.88 714 TYR A N 1
ATOM 5722 C CA . TYR A 1 714 ? -12.812 -11.708 -20.317 1.00 94.88 714 TYR A CA 1
ATOM 5723 C C . TYR A 1 714 ? -13.786 -10.524 -20.272 1.00 94.88 714 TYR A C 1
ATOM 5725 O O . TYR A 1 714 ? -13.509 -9.474 -20.853 1.00 94.88 714 TYR A O 1
ATOM 5733 N N . ASP A 1 715 ? -14.926 -10.680 -19.595 1.00 94.50 715 ASP A N 1
ATOM 5734 C CA . ASP A 1 715 ? -15.863 -9.572 -19.396 1.00 94.50 715 ASP A CA 1
ATOM 5735 C C . ASP A 1 715 ? -15.240 -8.545 -18.440 1.00 94.50 715 ASP A C 1
ATOM 5737 O O . ASP A 1 715 ? -15.143 -8.753 -17.229 1.00 94.50 715 ASP A O 1
ATOM 5741 N N . THR A 1 716 ? -14.783 -7.425 -18.998 1.00 92.75 716 THR A N 1
ATOM 5742 C CA . THR A 1 716 ? -14.163 -6.346 -18.227 1.00 92.75 716 THR A CA 1
ATOM 5743 C C . THR A 1 716 ? -15.165 -5.636 -17.327 1.00 92.75 716 THR A C 1
ATOM 5745 O O . THR A 1 716 ? -14.778 -5.139 -16.274 1.00 92.75 716 THR A O 1
ATOM 5748 N N . ARG A 1 717 ? -16.455 -5.602 -17.682 1.00 90.44 717 ARG A N 1
ATOM 5749 C CA . ARG A 1 717 ? -17.481 -4.999 -16.827 1.00 90.44 717 ARG A CA 1
ATOM 5750 C C . ARG A 1 717 ? -17.745 -5.871 -15.614 1.00 90.44 717 ARG A C 1
ATOM 5752 O O . ARG A 1 717 ? -17.818 -5.341 -14.512 1.00 90.44 717 ARG A O 1
ATOM 5759 N N . GLU A 1 718 ? -17.846 -7.182 -15.802 1.00 89.31 718 GLU A N 1
ATOM 5760 C CA . GLU A 1 718 ? -17.973 -8.134 -14.695 1.00 89.31 718 GLU A CA 1
ATOM 5761 C C . GLU A 1 718 ? -16.738 -8.076 -13.791 1.00 89.31 718 GLU A C 1
ATOM 5763 O O . GLU A 1 718 ? -16.868 -7.882 -12.583 1.00 89.31 718 GLU A O 1
ATOM 5768 N N . ALA A 1 719 ? -15.538 -8.140 -14.379 1.00 87.12 719 ALA A N 1
ATOM 5769 C CA . ALA A 1 719 ? -14.283 -8.062 -13.639 1.00 87.12 719 ALA A CA 1
ATOM 5770 C C . ALA A 1 719 ? -14.155 -6.763 -12.826 1.00 87.12 719 ALA A C 1
ATOM 5772 O O . ALA A 1 719 ? -13.619 -6.782 -11.723 1.00 87.12 719 ALA A O 1
ATOM 5773 N N . LEU A 1 720 ? -14.657 -5.638 -13.339 1.00 82.81 720 LEU A N 1
ATOM 5774 C CA . LEU A 1 720 ? -14.627 -4.344 -12.652 1.00 82.81 720 LEU A CA 1
ATOM 5775 C C . LEU A 1 720 ? -15.851 -4.091 -11.752 1.00 82.81 720 LEU A C 1
ATOM 5777 O O . LEU A 1 720 ? -15.956 -3.009 -11.177 1.00 82.81 720 LEU A O 1
ATOM 5781 N N . GLY A 1 721 ? -16.777 -5.048 -11.622 1.00 79.25 721 GLY A N 1
ATOM 5782 C CA . GLY A 1 721 ? -17.986 -4.895 -10.805 1.00 79.25 721 GLY A CA 1
ATOM 5783 C C . GLY A 1 721 ? -18.996 -3.874 -11.353 1.00 79.25 721 GLY A C 1
ATOM 5784 O O . GLY A 1 721 ? -19.758 -3.293 -10.591 1.00 79.25 721 GLY A O 1
ATOM 5785 N N . LEU A 1 722 ? -19.005 -3.633 -12.668 1.00 73.12 722 LEU A N 1
ATOM 5786 C CA . LEU A 1 722 ? -19.842 -2.636 -13.360 1.00 73.12 722 LEU A CA 1
ATOM 5787 C C . LEU A 1 722 ? -21.162 -3.202 -13.917 1.00 73.12 722 LEU A C 1
ATOM 5789 O O . LEU A 1 722 ? -21.876 -2.498 -14.640 1.00 73.12 722 LEU A O 1
ATOM 5793 N N . ASN A 1 723 ? -21.452 -4.477 -13.654 1.00 69.44 723 ASN A N 1
ATOM 5794 C CA . ASN A 1 723 ? -22.692 -5.150 -14.059 1.00 69.44 723 ASN A CA 1
ATOM 5795 C C . ASN A 1 723 ? -23.756 -5.175 -12.937 1.00 69.44 723 ASN A C 1
ATOM 5797 O O . ASN A 1 723 ? -24.740 -5.899 -13.072 1.00 69.44 723 ASN A O 1
ATOM 5801 N N . ALA A 1 724 ? -23.552 -4.408 -11.857 1.00 47.94 724 ALA A N 1
ATOM 5802 C CA . ALA A 1 724 ? -24.488 -4.259 -10.739 1.00 47.94 724 ALA A CA 1
ATOM 5803 C C . ALA A 1 724 ? -25.522 -3.151 -10.983 1.00 47.94 724 ALA A C 1
ATOM 5805 O O . ALA A 1 724 ? -25.112 -2.052 -11.433 1.00 47.94 724 ALA A O 1
#

InterPro domains:
  IPR020835 Catalase superfamily [SSF56634] (26-343)
  IPR023210 NADP-dependent oxidoreductase domain [PF00248] (388-695)
  IPR036812 NAD(P)-dependent oxidoreductase domain superfamily [G3DSA:3.20.20.100] (382-707)
  IPR036812 NAD(P)-dependent oxidoreductase domain superfamily [SSF51430] (386-706)
  IPR050523 Aldo/Keto Reductase Detoxification and Biosynthesis [PTHR43364] (386-694)

Nearest PDB structures (foldseek):
  2clp-assembly2_C  TM=9.314E-01  e=2.970E-28  Homo sapiens
  1gve-assembly1_A  TM=9.050E-01  e=5.112E-29  Rattus norvegicus
  2bp1-assembly2_D  TM=8.973E-01  e=1.864E-28  Homo sapiens
  2bp1-assembly2_C  TM=8.950E-01  e=6.456E-28  Homo sapiens
  1gve-assembly1_B  TM=9.180E-01  e=1.083E-27  Rattus norvegicus

Mean predicted aligned error: 15.01 Å

Sequence (724 aa):
MAVSWNDPKVEPKVEDEDGKIKQLHALINRVQEHNFAHHRHGFRGTHVKTQAIVKGSMTVESHLPPHLAQGIFSNNGKTYPLAIRYANEPSFLQDDRTPGPRGCGMKVFGVDGPGTFLDRAGEETQTQDFTLNNAPLLELKDLPTTLDIFTLRERHFDEPEKLKAALERREDKDLQFAPTTLPNQHFMSYTMYSQSAYRYGDYVAKYAMFPTAKLQQDLAEGAKVTEQSDPEQHSIWLREYFQQHDAEFDFRIQLCQNLDEQSVEDCSRPWDEEKYPFETVAKVTLPKGQDAFDPSRRAFWDDHMKLNVWYGLDAHRPLGSVNRLRKSLYQASVAKRAEINAVDVEMVGSIDQIPRLPANLATLSSRTFATNTTTKMPLMTGTGKPRVILGTMTMGPDPENGARITSLDEYNRILDKFQASGYNEIDTARVYVGGKQEAFTRDAKWKERGLTCATKWYPFEPKAHTGEKIEEVLNTSLKELGTDCVDIFYLHAADRTLPFQEPLKKCNELHKQGKFVQLGLSNFTAYEVAEVVMLCKMNGWVRPTIWQGMYNAITRSIEPELIHACRRYGLDIVVYNPIAGGIFSGKYKTNEVPEDGRYSDKVGRMGAMYRSRYFKDATFDALRVVEPVVQKHNLTLLETAFRWLTHHSQLNIKDGGNDGILIGVSSEQQLESNLKDLEKGPLPEEVLKALDEAWIVAKPTTANYWHGEIDYKYDTREALGLNA

Foldseek 3Di:
DFAFCPDCQQADDDPPLVVLLVLVLVLLLLLQVVQCVVPVAGFFSWLGAWQFKFKFKKFFAQDDDPLLLFFQLVPHRDIWIKMKIKGFTGSHLAQLQQFFKIKMKMKTFPGDDPFDALDPLLVVLVIAIAMWILDLFDLCFFSVSVSVLSVLCSVCVVPVVSSLVVLVPDPSSCSVCVRRVDFSFAPLLGKIWSLAWWFQHRHIKIKIWHWDDPVSVVRSPPGGRHPPAGSSNRSVRVQVCQQPHKTKTFIWIFGHDDCVQVPRRGSSDRRDCVVTNTDGGIMIITHHLDRRPDLQLVCCCGQAEDGANSSGGNSGGGTYSVNVSSPVSSVSSNVSSCVSVVHYHDSNNDPPVRDDDPCVLSVVVPPDPPDDPDDPDPPDLPPQAFQAEAEQLQDDCAVLQRHLNNDLVQVLVLQVVCVVLPYAHYEEECPGSNSGRLLSLLVSVSVVVVHAYEYEDEPPDAPCLALVNVVVSLVSSCVSNVHQEHAEYEHAADRLADQPLRSQVSVQVSVSVRHYNAYEYEQYDLVVLVVQQVSCVVSVGGHHQEYEWADWLQFHVCPPGNLVSNVVSNHAYEHPCLPLLCLQVVPDQALDQDCDHQLHCSNPPSNVVSSLAQSDPLNNVLVVLQVVQCVVVVHGSLLLSLLCVLPPDPHPRGDRGDHYYHDYDSGSVCSVVSSVSNRDHHDDPSNSVSSVVSNVSSVVSHDRGHDDDPDRSDPPCVSVVVVD